Protein AF-A0A0S8AE61-F1 (afdb_monomer_lite)

Secondary structure (DSSP, 8-state):
-PPPPPHHHHHHHHH-TT-GGGHHHHHHHHH-HHHHHHHHHHHHHHHHHHHS----GGG----PPPHHHHHHHHTT-S-HHHHHHHHHHHTT-HHHHHHHHHHHHHHHHHHHHHTT--S----PPP-------------------SSTTHHHHHHHHHHHHHHHHHHHHTTS--S--------------------EEPTTSSEEEETTTTEEEEEEEE---GGG-SSHHHHHHHHHHHHHHHHHHHHHHHHHT-B-SSS-BHHHHHTT-HHHHHHHHHHHHT-EEEEEEEEEETTEEEEEEEEEEESSSTTSHHHHHHHHSHHHHHTTSPPP--------GGGGG-SEEEEE-TTS-----SS-EEEETTT--BSSSS-GGG-EEEEESSHHHHHTSTTT-SSEEEEEPBP-SSTTEEEE-HHHHHHHHHHHHHHHHTT--EEEEE-

Radius of gyration: 33.62 Å; chains: 1; bounding box: 100×91×70 Å

Foldseek 3Di:
DDDDDDPVLLVVCLVCVPDPSNVVVVVVCVVDVVSVVVSVVVNVVVVVVVPPPPPPPVPPPPPADDVVLLVCLLVVVDDPVSNVVNVVVCVVDVVNVVSNVVVVVVVVVVVVVVVPDDDDDDDDDDDDYDDDDDDDDDDDDDDDDDDPPVVVVVVVVVVVVVVVVVVVVPPPPDDDDDDDDDDDDDDDDDQDQPWDDDPPFQKTDRQQVQKTKGKFKFWADPVPDPDPVRRQVRRQVRRLVVRLVVSLVVQQQAAAELPDGPVRQVVVFVQLVVVSVVQSVPWDFPDWDWDDDPNMIIIMTMTMGGCDDDSHPLNSCCVGPQVVQLVPDDDADPDPQPQDPVLVVFQAEEEEAPPAPAAEHSQAFEAEPVPRHGLEDRGSSQADEHEDQDPVRVCPDPSRPDHYDYFYFDYDPGHRYTYGYPVVSSSNSNNQVVCSVVVHHYHYYYD

Structure (mmCIF, N/CA/C/O backbone):
data_AF-A0A0S8AE61-F1
#
_entry.id   AF-A0A0S8AE61-F1
#
loop_
_atom_site.group_PDB
_atom_site.id
_atom_site.type_symbol
_atom_site.label_atom_id
_atom_site.label_alt_id
_atom_site.label_comp_id
_atom_site.label_asym_id
_atom_site.label_entity_id
_atom_site.label_seq_id
_atom_site.pdbx_PDB_ins_code
_atom_site.Cartn_x
_atom_site.Cartn_y
_atom_site.Cartn_z
_atom_site.occupancy
_atom_site.B_iso_or_equiv
_atom_site.auth_seq_id
_atom_site.auth_comp_id
_atom_site.auth_asym_id
_atom_site.auth_atom_id
_atom_site.pdbx_PDB_model_num
ATOM 1 N N . MET A 1 1 ? -19.730 30.954 -35.234 1.00 46.88 1 MET A N 1
ATOM 2 C CA . MET A 1 1 ? -19.313 30.883 -33.819 1.00 46.88 1 MET A CA 1
ATOM 3 C C . MET A 1 1 ? -17.804 30.721 -33.831 1.00 46.88 1 MET A C 1
ATOM 5 O O . MET A 1 1 ? -17.341 29.695 -34.310 1.00 46.88 1 MET A O 1
ATOM 9 N N . ALA A 1 2 ? -17.046 31.765 -33.493 1.00 54.56 2 ALA A N 1
ATOM 10 C CA . ALA A 1 2 ? -15.585 31.683 -33.478 1.00 54.56 2 ALA A CA 1
ATOM 11 C C . ALA A 1 2 ? -15.147 30.931 -32.213 1.00 54.56 2 ALA A C 1
ATOM 13 O O . ALA A 1 2 ? -15.674 31.207 -31.138 1.00 54.56 2 ALA A O 1
ATOM 14 N N . ALA A 1 3 ? -14.244 29.960 -32.353 1.00 80.50 3 ALA A N 1
ATOM 15 C CA . ALA A 1 3 ? -13.695 29.220 -31.221 1.00 80.50 3 ALA A CA 1
ATOM 16 C C . ALA A 1 3 ? -12.936 30.174 -30.284 1.00 80.50 3 ALA A C 1
ATOM 18 O O . ALA A 1 3 ? -12.178 31.018 -30.760 1.00 80.50 3 ALA A O 1
ATOM 19 N N . HIS A 1 4 ? -13.160 30.052 -28.974 1.00 88.06 4 HIS A N 1
ATOM 20 C CA . HIS A 1 4 ? -12.434 30.820 -27.963 1.00 88.06 4 HIS A CA 1
ATOM 21 C C . HIS A 1 4 ? -10.977 30.361 -27.868 1.00 88.06 4 HIS A C 1
ATOM 23 O O . HIS A 1 4 ? -10.671 29.186 -28.076 1.00 88.06 4 HIS A O 1
ATOM 29 N N . ILE A 1 5 ? -10.092 31.290 -27.518 1.00 88.38 5 ILE A N 1
ATOM 30 C CA . ILE A 1 5 ? -8.682 30.994 -27.252 1.00 88.38 5 ILE A CA 1
ATOM 31 C C . ILE A 1 5 ? -8.532 30.216 -25.943 1.00 88.38 5 ILE A C 1
ATOM 33 O O . ILE A 1 5 ? -9.273 30.445 -24.985 1.00 88.38 5 ILE A O 1
ATOM 37 N N . THR A 1 6 ? -7.571 29.290 -25.906 1.00 90.38 6 THR A N 1
ATOM 38 C CA . THR A 1 6 ? -7.319 28.458 -24.729 1.00 90.38 6 THR A CA 1
ATOM 39 C C . THR A 1 6 ? -6.632 29.245 -23.607 1.00 90.38 6 THR A C 1
ATOM 41 O O . THR A 1 6 ? -5.925 30.229 -23.834 1.00 90.38 6 THR A O 1
ATOM 44 N N . ASN A 1 7 ? -6.779 28.776 -22.366 1.00 83.50 7 ASN A N 1
ATOM 45 C CA . ASN A 1 7 ? -6.072 29.368 -21.225 1.00 83.50 7 ASN A CA 1
ATOM 46 C C . ASN A 1 7 ? -4.543 29.240 -21.351 1.00 83.50 7 ASN A C 1
ATOM 48 O O . ASN A 1 7 ? -3.819 30.084 -20.828 1.00 83.50 7 ASN A O 1
ATOM 52 N N . GLN A 1 8 ? -4.054 28.221 -22.064 1.00 85.25 8 GLN A N 1
ATOM 53 C CA . GLN A 1 8 ? -2.629 28.025 -22.321 1.00 85.25 8 GLN A CA 1
ATOM 54 C C . GLN A 1 8 ? -2.075 29.101 -23.266 1.00 85.25 8 GLN A C 1
ATOM 56 O O . GLN A 1 8 ? -1.037 29.688 -22.970 1.00 85.25 8 GLN A O 1
ATOM 61 N N . ASP A 1 9 ? -2.799 29.424 -24.339 1.00 88.31 9 ASP A N 1
ATOM 62 C CA . ASP A 1 9 ? -2.416 30.484 -25.281 1.00 88.31 9 ASP A CA 1
ATOM 63 C C . ASP A 1 9 ? -2.459 31.873 -24.621 1.00 88.31 9 ASP A C 1
ATOM 65 O O . ASP A 1 9 ? -1.577 32.705 -24.836 1.00 88.31 9 ASP A O 1
ATOM 69 N N . LEU A 1 10 ? -3.460 32.119 -23.764 1.00 88.44 10 LEU A N 1
ATOM 70 C CA . LEU A 1 10 ? -3.554 33.346 -22.965 1.00 88.44 10 LEU A CA 1
ATOM 71 C C . LEU A 1 10 ? -2.385 33.475 -21.980 1.00 88.44 10 LEU A C 1
ATOM 73 O O . LEU A 1 10 ? -1.796 34.552 -21.867 1.00 88.44 10 LEU A O 1
ATOM 77 N N . ALA A 1 11 ? -2.021 32.391 -21.291 1.00 85.31 11 ALA A N 1
ATOM 78 C CA . ALA A 1 11 ? -0.879 32.372 -20.382 1.00 85.31 11 ALA A CA 1
ATOM 79 C C . ALA A 1 11 ? 0.449 32.594 -21.127 1.00 85.31 11 ALA A C 1
ATOM 81 O O . ALA A 1 11 ? 1.277 33.389 -20.673 1.00 85.31 11 ALA A O 1
ATOM 82 N N . GLY A 1 12 ? 0.622 31.962 -22.294 1.00 85.94 12 GLY A N 1
ATOM 83 C CA . GLY A 1 12 ? 1.769 32.171 -23.180 1.00 85.94 12 GLY A CA 1
ATOM 84 C C . GLY A 1 12 ? 1.899 33.630 -23.627 1.00 85.94 12 GLY A C 1
ATOM 85 O O . GLY A 1 12 ? 2.957 34.240 -23.458 1.00 85.94 12 GLY A O 1
ATOM 86 N N . TYR A 1 13 ? 0.796 34.243 -24.069 1.00 92.25 13 TYR A N 1
ATOM 87 C CA . TYR A 1 13 ? 0.760 35.658 -24.453 1.00 92.25 13 TYR A CA 1
ATOM 88 C C . TYR A 1 13 ? 1.059 36.615 -23.284 1.00 92.25 13 TYR A C 1
ATOM 90 O O . TYR A 1 13 ? 1.729 37.628 -23.470 1.00 92.25 13 TYR A O 1
ATOM 98 N N . ILE A 1 14 ? 0.618 36.309 -22.058 1.00 88.38 14 ILE A N 1
ATOM 99 C CA . ILE A 1 14 ? 0.934 37.122 -20.867 1.00 88.38 14 ILE A CA 1
ATOM 100 C C . ILE A 1 14 ? 2.432 37.073 -20.529 1.00 88.38 14 ILE A C 1
ATOM 102 O O . ILE A 1 14 ? 2.991 38.075 -20.072 1.00 88.38 14 ILE A O 1
ATOM 106 N N . GLN A 1 15 ? 3.086 35.929 -20.739 1.00 86.19 15 GLN A N 1
ATOM 107 C CA . GLN A 1 15 ? 4.517 35.766 -20.476 1.00 86.19 15 GLN A CA 1
ATOM 108 C C . GLN A 1 15 ? 5.387 36.376 -21.580 1.00 86.19 15 GLN A C 1
ATOM 110 O O . GLN A 1 15 ? 6.423 36.970 -21.276 1.00 86.19 15 GLN A O 1
ATOM 115 N N . GLN A 1 16 ? 4.968 36.257 -22.843 1.00 88.75 16 GLN A N 1
ATOM 116 C CA . GLN A 1 16 ? 5.729 36.696 -24.015 1.00 88.75 16 GLN A CA 1
ATOM 117 C C . GLN A 1 16 ? 4.845 37.467 -25.015 1.00 88.75 16 GLN A C 1
ATOM 119 O O . GLN A 1 16 ? 4.623 37.009 -26.137 1.00 88.75 16 GLN A O 1
ATOM 124 N N . PRO A 1 17 ? 4.368 38.676 -24.660 1.00 85.25 17 PRO A N 1
ATOM 125 C CA . PRO A 1 17 ? 3.397 39.420 -25.473 1.00 85.25 17 PRO A CA 1
ATOM 126 C C . PRO A 1 17 ? 3.938 39.881 -26.834 1.00 85.25 17 PRO A C 1
ATOM 128 O O . PRO A 1 17 ? 3.165 40.240 -27.718 1.00 85.25 17 PRO A O 1
ATOM 131 N N . SER A 1 18 ? 5.263 39.882 -27.001 1.00 85.00 18 SER A N 1
ATOM 132 C CA . SER A 1 18 ? 5.945 40.260 -28.243 1.00 85.00 18 SER A CA 1
ATOM 133 C C . SER A 1 18 ? 6.360 39.060 -29.102 1.00 85.00 18 SER A C 1
ATOM 135 O O . SER A 1 18 ? 6.998 39.265 -30.132 1.00 85.00 18 SER A O 1
ATOM 137 N N . SER A 1 19 ? 6.061 37.826 -28.680 1.00 88.31 19 SER A N 1
ATOM 138 C CA . SER A 1 19 ? 6.368 36.632 -29.472 1.00 88.31 19 SER A CA 1
ATOM 139 C C . SER A 1 19 ? 5.457 36.553 -30.696 1.00 88.31 19 SER A C 1
ATOM 141 O O . SER A 1 19 ? 4.245 36.758 -30.598 1.00 88.31 19 SER A O 1
ATOM 143 N N . GLU A 1 20 ? 6.036 36.214 -31.848 1.00 85.69 20 GLU A N 1
ATOM 144 C CA . GLU A 1 20 ? 5.297 35.981 -33.092 1.00 85.69 20 GLU A CA 1
ATOM 145 C C . GLU A 1 20 ? 4.291 34.826 -32.941 1.00 85.69 20 GLU A C 1
ATOM 147 O O . GLU A 1 20 ? 3.184 34.898 -33.479 1.00 85.69 20 GLU A O 1
ATOM 152 N N . GLU A 1 21 ? 4.629 33.834 -32.108 1.00 85.19 21 GLU A N 1
ATOM 153 C CA . GLU A 1 21 ? 3.798 32.673 -31.763 1.00 85.19 21 GLU A CA 1
ATOM 154 C C . GLU A 1 21 ? 2.440 33.074 -31.170 1.00 85.19 21 GLU A C 1
ATOM 156 O O . GLU A 1 21 ? 1.427 32.453 -31.478 1.00 85.19 21 GLU A O 1
ATOM 161 N N . PHE A 1 22 ? 2.383 34.161 -30.393 1.00 89.56 22 PHE A N 1
ATOM 162 C CA . PHE A 1 22 ? 1.161 34.622 -29.722 1.00 89.56 22 PHE A CA 1
ATOM 163 C C . PHE A 1 22 ? 0.536 35.867 -30.368 1.00 89.56 22 PHE A C 1
ATOM 165 O O . PHE A 1 22 ? -0.385 36.471 -29.814 1.00 89.56 22 PHE A O 1
ATOM 172 N N . SER A 1 23 ? 0.987 36.254 -31.563 1.00 84.00 23 SER A N 1
ATOM 173 C CA . SER A 1 23 ? 0.470 37.426 -32.287 1.00 84.00 23 SER A CA 1
ATOM 174 C C . SER A 1 23 ? -1.036 37.336 -32.589 1.00 84.00 23 SER A C 1
ATOM 176 O O . SER A 1 23 ? -1.750 38.342 -32.536 1.00 84.00 23 SER A O 1
ATOM 178 N N . PHE A 1 24 ? -1.550 36.123 -32.822 1.00 90.31 24 PHE A N 1
ATOM 179 C CA . PHE A 1 24 ? -2.974 35.866 -33.062 1.00 90.31 24 PHE A CA 1
ATOM 180 C C . PHE A 1 24 ? -3.850 36.124 -31.825 1.00 90.31 24 PHE A C 1
ATOM 182 O O . PHE A 1 24 ? -5.019 36.495 -31.961 1.00 90.31 24 PHE A O 1
ATOM 189 N N . VAL A 1 25 ? -3.287 35.968 -30.620 1.00 90.75 25 VAL A N 1
ATOM 190 C CA . VAL A 1 25 ? -4.006 36.129 -29.348 1.00 90.75 25 VAL A CA 1
ATOM 191 C C . VAL A 1 25 ? -4.454 37.575 -29.169 1.00 90.75 25 VAL A C 1
ATOM 193 O O . VAL A 1 25 ? -5.600 37.830 -28.795 1.00 90.75 25 VAL A O 1
ATOM 196 N N . LYS A 1 26 ? -3.592 38.528 -29.539 1.00 87.56 26 LYS A N 1
ATOM 197 C CA . LYS A 1 26 ? -3.903 39.960 -29.510 1.00 87.56 26 LYS A CA 1
ATOM 198 C C . LYS A 1 26 ? -5.105 40.302 -30.391 1.00 87.56 26 LYS A C 1
ATOM 200 O O . LYS A 1 26 ? -6.080 40.871 -29.908 1.00 87.56 26 LYS A O 1
ATOM 205 N N . HIS A 1 27 ? -5.066 39.885 -31.657 1.00 87.62 27 HIS A N 1
ATOM 206 C CA . HIS A 1 27 ? -6.150 40.140 -32.609 1.00 87.62 27 HIS A CA 1
ATOM 207 C C . HIS A 1 27 ? -7.492 39.555 -32.151 1.00 87.62 27 HIS A C 1
ATOM 209 O O . HIS A 1 27 ? -8.544 40.142 -32.396 1.00 87.62 27 HIS A O 1
ATOM 215 N N . HIS A 1 28 ? -7.466 38.415 -31.463 1.00 91.38 28 HIS A N 1
ATOM 216 C CA . HIS A 1 28 ? -8.673 37.781 -30.953 1.00 91.38 28 HIS A CA 1
ATOM 217 C C . HIS A 1 28 ? -9.224 38.458 -29.690 1.00 91.38 28 HIS A C 1
ATOM 219 O O . HIS A 1 28 ? -10.433 38.636 -29.587 1.00 91.38 28 HIS A O 1
ATOM 225 N N . ILE A 1 29 ? -8.372 38.874 -28.745 1.00 92.25 29 ILE A N 1
ATOM 226 C CA . ILE A 1 29 ? -8.794 39.635 -27.551 1.00 92.25 29 ILE A CA 1
ATOM 227 C C . ILE A 1 29 ? -9.416 40.987 -27.950 1.00 92.25 29 ILE A C 1
ATOM 229 O O . ILE A 1 29 ? -10.380 41.457 -27.333 1.00 92.25 29 ILE A O 1
ATOM 233 N N . ASP A 1 30 ? -8.920 41.599 -29.026 1.00 89.44 30 ASP A N 1
ATOM 234 C CA . ASP A 1 30 ? -9.484 42.833 -29.581 1.00 89.44 30 ASP A CA 1
ATOM 235 C C . ASP A 1 30 ? -10.884 42.611 -30.191 1.00 89.44 30 ASP A C 1
ATOM 237 O O . ASP A 1 30 ? -11.721 43.515 -30.168 1.00 89.44 30 ASP A O 1
ATOM 241 N N . ALA A 1 31 ? -11.180 41.395 -30.660 1.00 89.69 31 ALA A N 1
ATOM 242 C CA . ALA A 1 31 ? -12.445 41.039 -31.305 1.00 89.69 31 ALA A CA 1
ATOM 243 C C . ALA A 1 31 ? -13.449 40.286 -30.401 1.00 89.69 31 ALA A C 1
ATOM 245 O O . ALA A 1 31 ? -14.629 40.217 -30.743 1.00 89.69 31 ALA A O 1
ATOM 246 N N . CYS A 1 32 ? -13.016 39.716 -29.268 1.00 92.75 32 CYS A N 1
ATOM 247 C CA . CYS A 1 32 ? -13.836 38.866 -28.397 1.00 92.75 32 CYS A CA 1
ATOM 248 C C . CYS A 1 32 ? -13.872 39.381 -26.951 1.00 92.75 32 CYS A C 1
ATOM 250 O O . CYS A 1 32 ? -12.879 39.325 -26.224 1.00 92.75 32 CYS A O 1
ATOM 252 N N . GLU A 1 33 ? -15.053 39.815 -26.507 1.00 91.69 33 GLU A N 1
ATOM 253 C CA . GLU A 1 33 ? -15.275 40.352 -25.158 1.00 91.69 33 GLU A CA 1
ATOM 254 C C . GLU A 1 33 ? -15.007 39.315 -24.053 1.00 91.69 33 GLU A C 1
ATOM 256 O O . GLU A 1 33 ? -14.365 39.626 -23.052 1.00 91.69 33 GLU A O 1
ATOM 261 N N . THR A 1 34 ? -15.402 38.054 -24.259 1.00 89.62 34 THR A N 1
ATOM 262 C CA . THR A 1 34 ? -15.180 36.968 -23.290 1.00 89.62 34 THR A CA 1
ATOM 263 C C . THR A 1 34 ? -13.692 36.691 -23.069 1.00 89.62 34 THR A C 1
ATOM 265 O O . THR A 1 34 ? -13.238 36.632 -21.929 1.00 89.62 34 THR A O 1
ATOM 268 N N . CYS A 1 35 ? -12.906 36.575 -24.144 1.00 90.62 35 CYS A N 1
ATOM 269 C CA . CYS A 1 35 ? -11.465 36.333 -24.028 1.00 90.62 35 CYS A CA 1
ATOM 270 C C . CYS A 1 35 ? -10.716 37.548 -23.464 1.00 90.62 35 CYS A C 1
ATOM 272 O O . CYS A 1 35 ? -9.700 37.376 -22.792 1.00 90.62 35 CYS A O 1
ATOM 274 N N . ARG A 1 36 ? -11.233 38.766 -23.675 1.00 93.88 36 ARG A N 1
ATOM 275 C CA . ARG A 1 36 ? -10.712 39.979 -23.035 1.00 93.88 36 ARG A CA 1
ATOM 276 C C . ARG A 1 36 ? -10.889 39.953 -21.523 1.00 93.88 36 ARG A C 1
ATOM 278 O O . ARG A 1 36 ? -9.919 40.193 -20.811 1.00 93.88 36 ARG A O 1
ATOM 285 N N . ALA A 1 37 ? -12.073 39.579 -21.039 1.00 89.88 37 ALA A N 1
ATOM 286 C CA . ALA A 1 37 ? -12.321 39.439 -19.606 1.00 89.88 37 ALA A CA 1
ATOM 287 C C . ALA A 1 37 ? -11.394 38.386 -18.964 1.00 89.88 37 ALA A C 1
ATOM 289 O O . ALA A 1 37 ? -10.780 38.642 -17.927 1.00 89.88 37 ALA A O 1
ATOM 290 N N . SER A 1 38 ? -11.215 37.229 -19.614 1.00 88.31 38 SER A N 1
ATOM 291 C CA . SER A 1 38 ? -10.294 36.183 -19.140 1.00 88.31 38 SER A CA 1
ATOM 292 C C . SER A 1 38 ? -8.830 36.639 -19.119 1.00 88.31 38 SER A C 1
ATOM 294 O O . SER A 1 38 ? -8.095 36.318 -18.183 1.00 88.31 38 SER A O 1
ATOM 296 N N . TYR A 1 39 ? -8.401 37.412 -20.121 1.00 92.94 39 TYR A N 1
ATOM 297 C CA . TYR A 1 39 ? -7.062 37.999 -20.166 1.00 92.94 39 TYR A CA 1
ATOM 298 C C . TYR A 1 39 ? -6.828 38.991 -19.019 1.00 92.94 39 TYR A C 1
ATOM 300 O O . TYR A 1 39 ? -5.812 38.899 -18.330 1.00 92.94 39 TYR A O 1
ATOM 308 N N . GLU A 1 40 ? -7.764 39.913 -18.777 1.00 92.69 40 GLU A N 1
ATOM 309 C CA . GLU A 1 40 ? -7.654 40.912 -17.706 1.00 92.69 40 GLU A CA 1
ATOM 310 C C . GLU A 1 40 ? -7.562 40.258 -16.322 1.00 92.69 40 GLU A C 1
ATOM 312 O O . GLU A 1 40 ? -6.715 40.648 -15.514 1.00 92.69 40 GLU A O 1
ATOM 317 N N . GLN A 1 41 ? -8.356 39.210 -16.084 1.00 90.06 41 GLN A N 1
ATOM 318 C CA . GLN A 1 41 ? -8.319 38.430 -14.847 1.00 90.06 41 GLN A CA 1
ATOM 319 C C . GLN A 1 41 ? -6.972 37.715 -14.649 1.00 90.06 41 GLN A C 1
ATOM 321 O O . GLN A 1 41 ? -6.369 37.793 -13.575 1.00 90.06 41 GLN A O 1
ATOM 326 N N . MET A 1 42 ? -6.448 37.039 -15.676 1.00 87.88 42 MET A N 1
ATOM 327 C CA . MET A 1 42 ? -5.129 36.404 -15.573 1.00 87.88 42 MET A CA 1
ATOM 328 C C . MET A 1 42 ? -4.012 37.437 -15.402 1.00 87.88 42 MET A C 1
ATOM 330 O O . MET A 1 42 ? -3.067 37.210 -14.646 1.00 87.88 42 MET A O 1
ATOM 334 N N . GLN A 1 43 ? -4.126 38.602 -16.039 1.00 88.19 43 GLN A N 1
ATOM 335 C CA . GLN A 1 43 ? -3.146 39.670 -15.894 1.00 88.19 43 GLN A CA 1
ATOM 336 C C . GLN A 1 43 ? -3.191 40.313 -14.499 1.00 88.19 43 GLN A C 1
ATOM 338 O O . GLN A 1 43 ? -2.142 40.718 -13.992 1.00 88.19 43 GLN A O 1
ATOM 343 N N . SER A 1 44 ? -4.359 40.413 -13.852 1.00 84.62 44 SER A N 1
ATOM 344 C CA . SER A 1 44 ? -4.448 40.889 -12.466 1.00 84.62 44 SER A CA 1
ATOM 345 C C . SER A 1 44 ? -3.822 39.896 -11.489 1.00 84.62 44 SER A C 1
ATOM 347 O O . SER A 1 44 ? -3.077 40.318 -10.609 1.00 84.62 44 SER A O 1
ATOM 349 N N . ILE A 1 45 ? -4.032 38.590 -11.694 1.00 79.94 45 ILE A N 1
ATOM 350 C CA . ILE A 1 45 ? -3.395 37.530 -10.895 1.00 79.94 45 ILE A CA 1
ATOM 351 C C . ILE A 1 45 ? -1.874 37.555 -11.095 1.00 79.94 45 ILE A C 1
ATOM 353 O O . ILE A 1 45 ? -1.117 37.584 -10.128 1.00 79.94 45 ILE A O 1
ATOM 357 N N . ALA A 1 46 ? -1.402 37.639 -12.342 1.00 79.19 46 ALA A N 1
ATOM 358 C CA . ALA A 1 46 ? 0.025 37.727 -12.644 1.00 79.19 46 ALA A CA 1
ATOM 359 C C . ALA A 1 46 ? 0.676 38.988 -12.045 1.00 79.19 46 ALA A C 1
ATOM 361 O O . ALA A 1 46 ? 1.817 38.941 -11.585 1.00 79.19 46 ALA A O 1
ATOM 362 N N . ARG A 1 47 ? -0.043 40.120 -12.017 1.00 80.44 47 ARG A N 1
ATOM 363 C CA . ARG A 1 47 ? 0.406 41.348 -11.342 1.00 80.44 47 ARG A CA 1
ATOM 364 C C . ARG A 1 47 ? 0.436 41.188 -9.826 1.00 80.44 47 ARG A C 1
ATOM 366 O O . ARG A 1 47 ? 1.416 41.610 -9.224 1.00 80.44 47 ARG A O 1
ATOM 373 N N . GLN A 1 48 ? -0.570 40.550 -9.229 1.00 74.12 48 GLN A N 1
ATOM 374 C CA . GLN A 1 48 ? -0.586 40.244 -7.797 1.00 74.12 48 GLN A CA 1
ATOM 375 C C . GLN A 1 48 ? 0.620 39.385 -7.410 1.00 74.12 48 GLN A C 1
ATOM 377 O O . GLN A 1 48 ? 1.372 39.803 -6.535 1.00 74.12 48 GLN A O 1
ATOM 382 N N . LEU A 1 49 ? 0.883 38.302 -8.150 1.00 68.38 49 LEU A N 1
ATOM 383 C CA . LEU A 1 49 ? 2.041 37.419 -7.956 1.00 68.38 49 LEU A CA 1
ATOM 384 C C . LEU A 1 49 ? 3.392 38.134 -8.133 1.00 68.38 49 LEU A C 1
ATOM 386 O O . LEU A 1 49 ? 4.347 37.826 -7.426 1.00 68.38 49 LEU A O 1
ATOM 390 N N . LYS A 1 50 ? 3.485 39.108 -9.050 1.00 69.00 50 LYS A N 1
ATOM 391 C CA . LYS A 1 50 ? 4.693 39.940 -9.224 1.00 69.00 50 LYS A CA 1
ATOM 392 C C . LYS A 1 50 ? 4.839 41.033 -8.158 1.00 69.00 50 LYS A C 1
ATOM 394 O O . LYS A 1 50 ? 5.954 41.468 -7.894 1.00 69.00 50 LYS A O 1
ATOM 399 N N . SER A 1 51 ? 3.732 41.516 -7.593 1.00 57.88 51 SER A N 1
ATOM 400 C CA . SER A 1 51 ? 3.709 42.602 -6.599 1.00 57.88 51 SER A CA 1
ATOM 401 C C . SER A 1 51 ? 3.866 42.115 -5.160 1.00 57.88 51 SER A C 1
ATOM 403 O O . SER A 1 51 ? 4.332 42.868 -4.305 1.00 57.88 51 SER A O 1
ATOM 405 N N . THR A 1 52 ? 3.529 40.854 -4.889 1.00 47.66 52 THR A N 1
ATOM 406 C CA . THR A 1 52 ? 3.941 40.183 -3.663 1.00 47.66 52 THR A CA 1
ATOM 407 C C . THR A 1 52 ? 5.455 40.047 -3.700 1.00 47.66 52 THR A C 1
ATOM 409 O O . THR A 1 52 ? 5.988 39.202 -4.415 1.00 47.66 52 THR A O 1
ATOM 412 N N . HIS A 1 53 ? 6.152 40.891 -2.934 1.00 48.19 53 HIS A N 1
ATOM 413 C CA . HIS A 1 53 ? 7.508 40.581 -2.499 1.00 48.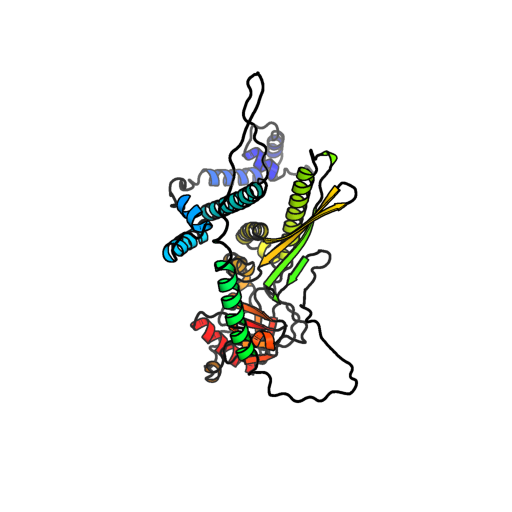19 53 HIS A CA 1
ATOM 414 C C . HIS A 1 53 ? 7.420 39.260 -1.737 1.00 48.19 53 HIS A C 1
ATOM 416 O O . HIS A 1 53 ? 7.070 39.234 -0.556 1.00 48.19 53 HIS A O 1
ATOM 422 N N . ALA A 1 54 ? 7.679 38.158 -2.439 1.00 44.59 54 ALA A N 1
ATOM 423 C CA . ALA A 1 54 ? 8.049 36.920 -1.791 1.00 44.59 54 ALA A CA 1
ATOM 424 C C . ALA A 1 54 ? 9.197 37.274 -0.832 1.00 44.59 54 ALA A C 1
ATOM 426 O O . ALA A 1 54 ? 10.134 37.959 -1.259 1.00 44.59 54 ALA A O 1
ATOM 427 N N . PRO A 1 55 ? 9.117 36.908 0.458 1.00 40.25 55 PRO A N 1
ATOM 428 C CA . PRO A 1 55 ? 10.253 37.085 1.342 1.00 40.25 55 PRO A CA 1
ATOM 429 C C . PRO A 1 55 ? 11.460 36.415 0.685 1.00 40.25 55 PRO A C 1
ATOM 431 O O . PRO A 1 55 ? 11.354 35.299 0.174 1.00 40.25 55 PRO A O 1
ATOM 434 N N . ASP A 1 56 ? 12.579 37.133 0.641 1.00 39.41 56 ASP A N 1
ATOM 435 C CA . ASP A 1 56 ? 13.843 36.617 0.138 1.00 39.41 56 ASP A CA 1
ATOM 436 C C . ASP A 1 56 ? 14.297 35.457 1.037 1.00 39.41 56 ASP A C 1
ATOM 438 O O . ASP A 1 56 ? 14.943 35.639 2.068 1.00 39.41 56 ASP A O 1
ATOM 442 N N . LEU A 1 57 ? 13.890 34.247 0.658 1.00 45.25 57 LEU A N 1
ATOM 443 C CA . LEU A 1 57 ? 14.260 32.995 1.310 1.00 45.25 57 LEU A CA 1
ATOM 444 C C . LEU A 1 57 ? 15.678 32.545 0.926 1.00 45.25 57 LEU A C 1
ATOM 446 O O . LEU A 1 57 ? 16.110 31.486 1.372 1.00 45.25 57 LEU A O 1
ATOM 450 N N . SER A 1 58 ? 16.438 33.329 0.149 1.00 38.97 58 SER A N 1
ATOM 451 C CA . SER A 1 58 ? 17.811 32.968 -0.231 1.00 38.97 58 SER A CA 1
ATOM 452 C C . SER A 1 58 ? 18.854 33.235 0.861 1.00 38.97 58 SER A C 1
ATOM 454 O O . SER A 1 58 ? 20.049 33.047 0.634 1.00 38.97 58 SER A O 1
ATOM 456 N N . ARG A 1 59 ? 18.435 33.622 2.075 1.00 42.72 59 ARG A N 1
ATOM 457 C CA . ARG A 1 59 ? 19.365 33.842 3.191 1.00 42.72 59 ARG A CA 1
ATOM 458 C C . ARG A 1 59 ? 18.915 33.332 4.553 1.00 42.72 59 ARG A C 1
ATOM 460 O O . ARG A 1 59 ? 19.328 33.861 5.582 1.00 42.72 59 ARG A O 1
ATOM 467 N N . VAL A 1 60 ? 18.142 32.252 4.565 1.00 41.50 60 VAL A N 1
ATOM 468 C CA . VAL A 1 60 ? 18.247 31.302 5.673 1.00 41.50 60 VAL A CA 1
ATOM 469 C C . VAL A 1 60 ? 19.157 30.197 5.168 1.00 41.50 60 VAL A C 1
ATOM 471 O O . VAL A 1 60 ? 18.715 29.311 4.443 1.00 41.50 60 VAL A O 1
ATOM 474 N N . GLU A 1 61 ? 20.444 30.277 5.506 1.00 44.88 61 GLU A N 1
ATOM 475 C CA . GLU A 1 61 ? 21.301 29.094 5.490 1.00 44.88 61 GLU A CA 1
ATOM 476 C C . GLU A 1 61 ? 20.661 28.102 6.462 1.00 44.88 61 GLU A C 1
ATOM 478 O O . GLU A 1 61 ? 20.884 28.152 7.670 1.00 44.88 61 GLU A O 1
ATOM 483 N N . VAL A 1 62 ? 19.773 27.248 5.955 1.00 53.44 62 VAL A N 1
ATOM 484 C CA . VAL A 1 62 ? 19.368 26.058 6.686 1.00 53.44 62 VAL A CA 1
ATOM 485 C C . VAL A 1 62 ? 20.654 25.244 6.782 1.00 53.44 62 VAL A C 1
ATOM 487 O O . VAL A 1 62 ? 21.207 24.898 5.737 1.00 53.44 62 VAL A O 1
ATOM 490 N N . PRO A 1 63 ? 21.203 25.012 7.986 1.00 74.25 63 PRO A N 1
ATOM 491 C CA . PRO A 1 63 ? 22.489 24.350 8.113 1.00 74.25 63 PRO A CA 1
ATOM 492 C C . PRO A 1 63 ? 22.338 22.920 7.603 1.00 74.25 63 PRO A C 1
ATOM 494 O O . PRO A 1 63 ? 21.777 22.068 8.289 1.00 74.25 63 PRO A O 1
ATOM 497 N N . HIS A 1 64 ? 22.785 22.679 6.374 1.00 85.44 64 HIS A N 1
ATOM 498 C CA . HIS A 1 64 ? 22.826 21.356 5.777 1.00 85.44 64 HIS A CA 1
ATOM 499 C C . HIS A 1 64 ? 23.926 20.528 6.436 1.00 85.44 64 HIS A C 1
ATOM 501 O O . HIS A 1 64 ? 24.921 21.054 6.941 1.00 85.44 64 HIS A O 1
ATOM 507 N N . LEU A 1 65 ? 23.750 19.210 6.420 1.00 88.38 65 LEU A N 1
ATOM 508 C CA . LEU A 1 65 ? 24.822 18.304 6.801 1.00 88.38 65 LEU A CA 1
ATOM 509 C C . LEU A 1 65 ? 25.999 18.480 5.844 1.00 88.38 65 LEU A C 1
ATOM 511 O O . LEU A 1 65 ? 25.827 18.413 4.629 1.00 88.38 65 LEU A O 1
ATOM 515 N N . ALA A 1 66 ? 27.184 18.681 6.413 1.00 87.25 66 ALA A N 1
ATOM 516 C CA . ALA A 1 66 ? 28.432 18.606 5.671 1.00 87.25 66 ALA A CA 1
ATOM 517 C C . ALA A 1 66 ? 28.628 17.198 5.080 1.00 87.25 66 ALA A C 1
ATOM 519 O O . ALA A 1 66 ? 28.154 16.204 5.649 1.00 87.25 66 ALA A O 1
ATOM 520 N N . ASP A 1 67 ? 29.343 17.111 3.959 1.00 82.25 67 ASP A N 1
ATOM 521 C CA . ASP A 1 67 ? 29.555 15.857 3.233 1.00 82.25 67 ASP A CA 1
ATOM 522 C C . ASP A 1 67 ? 30.217 14.793 4.119 1.00 82.25 67 ASP A C 1
ATOM 524 O O . ASP A 1 67 ? 29.859 13.620 4.040 1.00 82.25 67 ASP A O 1
ATOM 528 N N . GLU A 1 68 ? 31.098 15.180 5.045 1.00 85.81 68 GLU A N 1
ATOM 529 C CA . GLU A 1 68 ? 31.755 14.255 5.973 1.00 85.81 68 GLU A CA 1
ATOM 530 C C . GLU A 1 68 ? 30.747 13.525 6.870 1.00 85.81 68 GLU A C 1
ATOM 532 O O . GLU A 1 68 ? 30.895 12.330 7.131 1.00 85.81 68 GLU A O 1
ATOM 537 N N . HIS A 1 69 ? 29.689 14.213 7.307 1.00 88.69 69 HIS A N 1
ATOM 538 C CA . HIS A 1 69 ? 28.626 13.618 8.117 1.00 88.69 69 HIS A CA 1
ATOM 539 C C . HIS A 1 69 ? 27.754 12.666 7.300 1.00 88.69 69 HIS A C 1
ATOM 541 O O . HIS A 1 69 ? 27.349 11.622 7.807 1.00 88.69 69 HIS A O 1
ATOM 547 N N . ILE A 1 70 ? 27.491 13.000 6.034 1.00 88.25 70 ILE A N 1
ATOM 548 C CA . ILE A 1 70 ? 26.757 12.137 5.100 1.00 88.25 70 ILE A CA 1
ATOM 549 C C . ILE A 1 70 ? 27.565 10.866 4.821 1.00 88.25 70 ILE A C 1
ATOM 551 O O . ILE A 1 70 ? 27.028 9.760 4.900 1.00 88.25 70 ILE A O 1
ATOM 555 N N . ILE A 1 71 ? 28.864 11.010 4.564 1.00 88.50 71 ILE A N 1
ATOM 556 C CA . ILE A 1 71 ? 29.786 9.899 4.316 1.00 88.50 71 ILE A CA 1
ATOM 557 C C . ILE A 1 71 ? 29.880 8.996 5.548 1.00 88.50 71 ILE A C 1
ATOM 559 O O . ILE A 1 71 ? 29.747 7.779 5.415 1.00 88.50 71 ILE A O 1
ATOM 563 N N . ALA A 1 72 ? 30.073 9.574 6.738 1.00 86.31 72 ALA A N 1
ATOM 564 C CA . ALA A 1 72 ? 30.168 8.826 7.990 1.00 86.31 72 ALA A CA 1
ATOM 565 C C . ALA A 1 72 ? 28.856 8.107 8.334 1.00 86.31 72 ALA A C 1
ATOM 567 O O . ALA A 1 72 ? 28.883 6.962 8.784 1.00 86.31 72 ALA A O 1
ATOM 568 N N . TYR A 1 73 ? 27.712 8.746 8.073 1.00 90.56 73 TYR A N 1
ATOM 569 C CA . TYR A 1 73 ? 26.393 8.144 8.246 1.00 90.56 73 TYR A CA 1
ATOM 570 C C . TYR A 1 73 ? 26.162 6.967 7.291 1.00 90.56 73 TYR A C 1
ATOM 572 O O . TYR A 1 73 ? 25.650 5.932 7.711 1.00 90.56 73 TYR A O 1
ATOM 580 N N . VAL A 1 74 ? 26.568 7.084 6.022 1.00 88.62 74 VAL A N 1
ATOM 581 C CA . VAL A 1 74 ? 26.423 5.999 5.037 1.00 88.62 74 VAL A CA 1
ATOM 582 C C . VAL A 1 74 ? 27.360 4.822 5.327 1.00 88.62 74 VAL A C 1
ATOM 584 O O . VAL A 1 74 ? 26.941 3.683 5.147 1.00 88.62 74 VAL A O 1
ATOM 587 N N . HIS A 1 75 ? 28.578 5.076 5.810 1.00 87.19 75 HIS A N 1
ATOM 588 C CA . HIS A 1 75 ? 29.560 4.039 6.166 1.00 87.19 75 HIS A CA 1
ATOM 589 C C . HIS A 1 75 ? 29.395 3.464 7.580 1.00 87.19 75 HIS A C 1
ATOM 591 O O . HIS A 1 75 ? 30.229 2.685 8.025 1.00 87.19 75 HIS A O 1
ATOM 597 N N . ASP A 1 76 ? 28.341 3.848 8.298 1.00 82.62 76 ASP A N 1
ATOM 598 C CA . ASP A 1 76 ? 28.054 3.381 9.657 1.00 82.62 76 ASP A CA 1
ATOM 599 C C . ASP A 1 76 ? 29.122 3.749 10.718 1.00 82.62 76 ASP A C 1
ATOM 601 O O . ASP A 1 76 ? 29.133 3.208 11.820 1.00 82.62 76 ASP A O 1
ATOM 605 N N . HIS A 1 77 ? 29.981 4.734 10.442 1.00 87.00 77 HIS A N 1
ATOM 606 C CA . HIS A 1 77 ? 31.108 5.134 11.303 1.00 87.00 77 HIS A CA 1
ATOM 607 C C . HIS A 1 77 ? 30.739 6.122 12.427 1.00 87.00 77 HIS A C 1
ATOM 609 O O . HIS A 1 77 ? 31.617 6.746 13.022 1.00 87.00 77 HIS A O 1
ATOM 615 N N . LEU A 1 78 ? 29.448 6.290 12.713 1.00 86.19 78 LEU A N 1
ATOM 616 C CA . LEU A 1 78 ? 28.948 7.215 13.731 1.00 86.19 78 LEU A CA 1
ATOM 617 C C . LEU A 1 78 ? 28.582 6.494 15.026 1.00 86.19 78 LEU A C 1
ATOM 619 O O . LEU A 1 78 ? 28.032 5.387 15.003 1.00 86.19 78 LEU A O 1
ATOM 623 N N . ASP A 1 79 ? 28.791 7.167 16.157 1.00 89.94 79 ASP A N 1
ATOM 624 C CA . ASP A 1 79 ? 28.209 6.730 17.423 1.00 89.94 79 ASP A CA 1
ATOM 625 C C . ASP A 1 79 ? 26.674 6.909 17.433 1.00 89.94 79 ASP A C 1
ATOM 627 O O . ASP A 1 79 ? 26.068 7.522 16.545 1.00 89.94 79 ASP A O 1
ATOM 631 N N . HIS A 1 80 ? 26.015 6.328 18.438 1.00 83.12 80 HIS A N 1
ATOM 632 C CA . HIS A 1 80 ? 24.555 6.338 18.545 1.00 83.12 80 HIS A CA 1
ATOM 633 C C . HIS A 1 80 ? 23.969 7.759 18.669 1.00 83.12 80 HIS A C 1
ATOM 635 O O . HIS A 1 80 ? 22.890 8.035 18.145 1.00 83.12 80 HIS A O 1
ATOM 641 N N . GLU A 1 81 ? 24.670 8.681 19.331 1.00 83.44 81 GLU A N 1
ATOM 642 C CA . GLU A 1 81 ? 24.193 10.050 19.531 1.00 83.44 81 GLU A CA 1
ATOM 643 C C . GLU A 1 81 ? 24.287 10.864 18.233 1.00 83.44 81 GLU A C 1
ATOM 645 O O . GLU A 1 81 ? 23.334 11.544 17.840 1.00 83.44 81 GLU A O 1
ATOM 650 N N . GLN A 1 82 ? 25.414 10.758 17.531 1.00 81.81 82 GLN A N 1
ATOM 651 C CA . GLN A 1 82 ? 25.661 11.417 16.252 1.00 81.81 82 GLN A CA 1
ATOM 652 C C . GLN A 1 82 ? 24.722 10.901 15.162 1.00 81.81 82 GLN A C 1
ATOM 654 O O . GLN A 1 82 ? 24.137 11.702 14.425 1.00 81.81 82 GLN A O 1
ATOM 659 N N . ARG A 1 83 ? 24.512 9.579 15.098 1.00 89.62 83 ARG A N 1
ATOM 660 C CA . ARG A 1 83 ? 23.581 8.965 14.143 1.00 89.62 83 ARG A CA 1
ATOM 661 C C . ARG A 1 83 ? 22.159 9.484 14.348 1.00 89.62 83 ARG A C 1
ATOM 663 O O . ARG A 1 83 ? 21.522 9.863 13.371 1.00 89.62 83 ARG A O 1
ATOM 670 N N . ASN A 1 84 ? 21.690 9.594 15.592 1.00 87.00 84 ASN A N 1
ATOM 671 C CA . ASN A 1 84 ? 20.355 10.127 15.885 1.00 87.00 84 ASN A CA 1
ATOM 672 C C . ASN A 1 84 ? 20.214 11.615 15.533 1.00 87.00 84 ASN A C 1
ATOM 674 O O . ASN A 1 84 ? 19.172 12.030 15.028 1.00 87.00 84 ASN A O 1
ATOM 678 N N . LYS A 1 85 ? 21.252 12.435 15.752 1.00 87.31 85 LYS A N 1
ATOM 679 C CA . LYS A 1 85 ? 21.245 13.852 15.340 1.00 87.31 85 LYS A CA 1
ATOM 680 C C . LYS A 1 85 ? 21.148 14.001 13.823 1.00 87.31 85 LYS A C 1
ATOM 682 O O . LYS A 1 85 ? 20.352 14.806 13.342 1.00 87.31 85 LYS A O 1
ATOM 687 N N . ILE A 1 86 ? 21.926 13.212 13.085 1.00 88.38 86 ILE A N 1
ATOM 688 C CA . ILE A 1 86 ? 21.906 13.207 11.621 1.00 88.38 86 ILE A CA 1
ATOM 689 C C . ILE A 1 86 ? 20.568 12.677 11.102 1.00 88.38 86 ILE A C 1
ATOM 691 O O . ILE A 1 86 ? 19.968 13.322 10.249 1.00 88.38 86 ILE A O 1
ATOM 695 N N . GLN A 1 87 ? 20.043 11.590 11.672 1.00 87.62 87 GLN A N 1
ATOM 696 C CA . GLN A 1 87 ? 18.730 11.051 11.313 1.00 87.62 87 GLN A CA 1
ATOM 697 C C . GLN A 1 87 ? 17.621 12.096 11.488 1.00 87.62 87 GLN A C 1
ATOM 699 O O . GLN A 1 87 ? 16.910 12.395 10.536 1.00 87.62 87 GLN A O 1
ATOM 704 N N . ASN A 1 88 ? 17.556 12.745 12.653 1.00 83.75 88 ASN A N 1
ATOM 705 C CA . ASN A 1 88 ? 16.573 13.796 12.932 1.00 83.75 88 ASN A CA 1
ATOM 706 C C . ASN A 1 88 ? 16.647 14.980 11.952 1.00 83.75 88 ASN A C 1
ATOM 708 O O . ASN A 1 88 ? 15.644 15.666 11.738 1.00 83.75 88 ASN A O 1
ATOM 712 N N . HIS A 1 89 ? 17.832 15.267 11.401 1.00 88.25 89 HIS A N 1
ATOM 713 C CA . HIS A 1 89 ? 18.001 16.270 10.354 1.00 88.25 89 HIS A CA 1
ATOM 714 C C . HIS A 1 89 ? 17.513 15.746 8.996 1.00 88.25 89 HIS A C 1
ATOM 716 O O . HIS A 1 89 ? 16.780 16.449 8.303 1.00 88.25 89 HIS A O 1
ATOM 722 N N . LEU A 1 90 ? 17.883 14.517 8.623 1.00 87.50 90 LEU A N 1
ATOM 723 C CA . LEU A 1 90 ? 17.472 13.875 7.370 1.00 87.50 90 LEU A CA 1
ATOM 724 C C . LEU A 1 90 ? 15.950 13.719 7.266 1.00 87.50 90 LEU A C 1
ATOM 726 O O . LEU A 1 90 ? 15.398 13.944 6.192 1.00 87.50 90 LEU A O 1
ATOM 730 N N . ASP A 1 91 ? 15.273 13.442 8.381 1.00 80.56 91 ASP A N 1
ATOM 731 C CA . ASP A 1 91 ? 13.808 13.338 8.456 1.00 80.56 91 ASP A CA 1
ATOM 732 C C . ASP A 1 91 ? 13.099 14.666 8.133 1.00 80.56 91 ASP A C 1
ATOM 734 O O . ASP A 1 91 ? 11.917 14.687 7.799 1.00 80.56 91 ASP A O 1
ATOM 738 N N . LYS A 1 92 ? 13.816 15.793 8.241 1.00 77.38 92 LYS A N 1
ATOM 739 C CA . LYS A 1 92 ? 13.281 17.153 8.069 1.00 77.38 92 LYS A CA 1
ATOM 740 C C . LYS A 1 92 ? 13.885 17.895 6.875 1.00 77.38 92 LYS A C 1
ATOM 742 O O . LYS A 1 92 ? 13.410 18.978 6.540 1.00 77.38 92 LYS A O 1
ATOM 747 N N . CYS A 1 93 ? 14.927 17.353 6.239 1.00 81.62 93 CYS A N 1
ATOM 748 C CA . CYS A 1 93 ? 15.664 18.012 5.162 1.00 81.62 93 CYS A CA 1
ATOM 749 C C . CYS A 1 93 ? 15.792 17.116 3.922 1.00 81.62 93 CYS A C 1
ATOM 751 O O . CYS A 1 93 ? 16.684 16.269 3.817 1.00 81.62 93 CYS A O 1
ATOM 753 N N . GLY A 1 94 ? 14.935 17.370 2.928 1.00 69.81 94 GLY A N 1
ATOM 754 C CA . GLY A 1 94 ? 14.929 16.625 1.666 1.00 69.81 94 GLY A CA 1
ATOM 755 C C . GLY A 1 94 ? 16.226 16.744 0.855 1.00 69.81 94 GLY A C 1
ATOM 756 O O . GLY A 1 94 ? 16.616 15.784 0.195 1.00 69.81 94 GLY A O 1
ATOM 757 N N . GLU A 1 95 ? 16.939 17.873 0.922 1.00 73.69 95 GLU A N 1
ATOM 758 C CA . GLU A 1 95 ? 18.208 18.052 0.195 1.00 73.69 95 GLU A CA 1
ATOM 759 C C . GLU A 1 95 ? 19.340 17.190 0.771 1.00 73.69 95 GLU A C 1
ATOM 761 O O . GLU A 1 95 ? 20.058 16.529 0.019 1.00 73.69 95 GLU A O 1
ATOM 766 N N . CYS A 1 96 ? 19.453 17.095 2.099 1.00 83.12 96 CYS A N 1
ATOM 767 C CA . CYS A 1 96 ? 20.427 16.201 2.726 1.00 83.12 96 CYS A CA 1
ATOM 768 C C . CYS A 1 96 ? 20.073 14.724 2.499 1.00 83.12 96 CYS A C 1
ATOM 770 O O . CYS A 1 96 ? 20.968 13.915 2.254 1.00 83.12 96 CYS A O 1
ATOM 772 N N . MET A 1 97 ? 18.781 14.369 2.478 1.00 90.06 97 MET A N 1
ATOM 773 C CA . MET A 1 97 ? 18.348 13.018 2.098 1.00 90.06 97 MET A CA 1
ATOM 774 C C . MET A 1 97 ? 18.733 12.684 0.649 1.00 90.06 97 MET A C 1
ATOM 776 O O . MET A 1 97 ? 19.292 11.619 0.381 1.00 90.06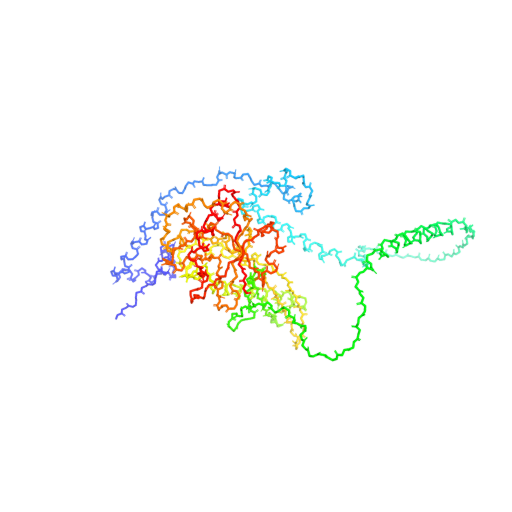 97 MET A O 1
ATOM 780 N N . LYS A 1 98 ? 18.517 13.608 -0.296 1.00 73.88 98 LYS A N 1
ATOM 781 C CA . LYS A 1 98 ? 18.972 13.440 -1.687 1.00 73.88 98 LYS A CA 1
ATOM 782 C C . LYS A 1 98 ? 20.486 13.245 -1.765 1.00 73.88 98 LYS A C 1
ATOM 784 O O . LYS A 1 98 ? 20.938 12.413 -2.548 1.00 73.88 98 LYS A O 1
ATOM 789 N N . ALA A 1 99 ? 21.268 13.974 -0.970 1.00 80.38 99 ALA A N 1
ATOM 790 C CA . ALA A 1 99 ? 22.721 13.822 -0.928 1.00 80.38 99 ALA A CA 1
ATOM 791 C C . ALA A 1 99 ? 23.150 12.430 -0.417 1.00 80.38 99 ALA A C 1
ATOM 793 O O . ALA A 1 99 ? 23.982 11.783 -1.054 1.00 80.38 99 ALA A O 1
ATOM 794 N N . VAL A 1 100 ? 22.508 11.911 0.638 1.00 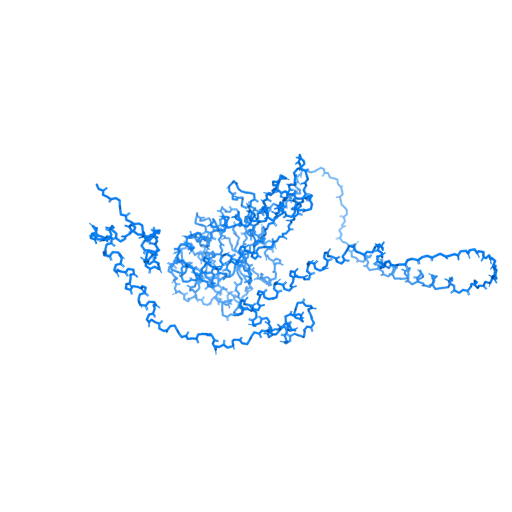86.56 100 VAL A N 1
ATOM 795 C CA . VAL A 1 100 ? 22.702 10.527 1.121 1.00 86.56 100 VAL A CA 1
ATOM 796 C C . VAL A 1 100 ? 22.402 9.504 0.020 1.00 86.56 100 VAL A C 1
ATOM 798 O O . VAL A 1 100 ? 23.192 8.586 -0.209 1.00 86.56 100 VAL A O 1
ATOM 801 N N . LEU A 1 101 ? 21.282 9.661 -0.691 1.00 79.81 101 LEU A N 1
ATOM 802 C CA . LEU A 1 101 ? 20.883 8.749 -1.768 1.00 79.81 101 LEU A CA 1
ATOM 803 C C . LEU A 1 101 ? 21.851 8.794 -2.958 1.00 79.81 101 LEU A C 1
ATOM 805 O O . LEU A 1 101 ? 22.232 7.742 -3.470 1.00 79.81 101 LEU A O 1
ATOM 809 N N . ARG A 1 102 ? 22.302 9.990 -3.363 1.00 75.38 102 ARG A N 1
ATOM 810 C CA . ARG A 1 102 ? 23.330 10.160 -4.406 1.00 75.38 102 ARG A CA 1
ATOM 811 C C . ARG A 1 102 ? 24.636 9.473 -4.019 1.00 75.38 102 ARG A C 1
ATOM 813 O O . ARG A 1 102 ? 25.231 8.793 -4.849 1.00 75.38 102 ARG A O 1
ATOM 820 N N . TYR A 1 103 ? 25.061 9.619 -2.766 1.00 82.62 103 TYR A N 1
ATOM 821 C CA . TYR A 1 103 ? 26.298 9.010 -2.292 1.00 82.62 103 TYR A CA 1
ATOM 822 C C . TYR A 1 103 ? 26.212 7.477 -2.242 1.00 82.62 103 TYR A C 1
ATOM 824 O O . TYR A 1 103 ? 27.119 6.793 -2.707 1.00 82.62 103 TYR A O 1
ATOM 832 N N . ARG A 1 104 ? 25.085 6.917 -1.780 1.00 84.50 104 ARG A N 1
ATOM 833 C CA . ARG A 1 104 ? 24.833 5.464 -1.832 1.00 84.50 104 ARG A CA 1
ATOM 834 C C . ARG A 1 104 ? 24.815 4.921 -3.260 1.00 84.50 104 ARG A C 1
ATOM 836 O O . ARG A 1 104 ? 25.373 3.856 -3.504 1.00 84.50 104 ARG A O 1
ATOM 843 N N . ALA A 1 105 ? 24.213 5.652 -4.199 1.00 67.31 105 ALA A N 1
ATOM 844 C CA . ALA A 1 105 ? 24.235 5.284 -5.613 1.00 67.31 105 ALA A CA 1
ATOM 845 C C . ALA A 1 105 ? 25.669 5.273 -6.172 1.00 67.31 105 ALA A C 1
ATOM 847 O O . ALA A 1 105 ? 26.052 4.323 -6.847 1.00 67.31 105 ALA A O 1
ATOM 848 N N . HIS A 1 106 ? 26.488 6.267 -5.815 1.00 75.19 106 HIS A N 1
ATOM 849 C CA . HIS A 1 106 ? 27.903 6.302 -6.188 1.00 75.19 106 HIS A CA 1
ATOM 850 C C . HIS A 1 106 ? 28.699 5.121 -5.605 1.00 75.19 106 HIS A C 1
ATOM 852 O O . HIS A 1 106 ? 29.525 4.541 -6.306 1.00 75.19 106 HIS A O 1
ATOM 858 N N . LEU A 1 107 ? 28.457 4.734 -4.345 1.00 78.88 107 LEU A N 1
ATOM 859 C CA . LEU A 1 107 ? 29.100 3.556 -3.748 1.00 78.88 107 LEU A CA 1
ATOM 860 C C . LEU A 1 107 ? 28.730 2.272 -4.499 1.00 78.88 107 LEU A C 1
ATOM 862 O O . LEU A 1 107 ? 29.627 1.518 -4.872 1.00 78.88 107 LEU A O 1
ATOM 866 N N . ALA A 1 108 ? 27.446 2.079 -4.810 1.00 67.69 108 ALA A N 1
ATOM 867 C CA . ALA A 1 108 ? 26.974 0.930 -5.582 1.00 67.69 108 ALA A CA 1
ATOM 868 C C . ALA A 1 108 ? 27.603 0.865 -6.992 1.00 67.69 108 ALA A C 1
ATOM 870 O O . ALA A 1 108 ? 28.014 -0.207 -7.442 1.00 67.69 108 ALA A O 1
ATOM 871 N N . ASP A 1 109 ? 27.754 2.011 -7.664 1.00 66.69 109 ASP A N 1
ATOM 872 C CA . ASP A 1 109 ? 28.447 2.099 -8.955 1.00 66.69 109 ASP A CA 1
ATOM 873 C C . ASP A 1 109 ? 29.956 1.799 -8.811 1.00 66.69 109 ASP A C 1
ATOM 875 O O . ASP A 1 109 ? 30.545 1.104 -9.647 1.00 66.69 109 ASP A O 1
ATOM 879 N N . SER A 1 110 ? 30.594 2.247 -7.724 1.00 69.06 110 SER A N 1
ATOM 880 C CA . SER A 1 110 ? 32.020 2.000 -7.461 1.00 69.06 110 SER A CA 1
ATOM 881 C C . SER A 1 110 ? 32.338 0.544 -7.080 1.00 69.06 110 SER A C 1
ATOM 883 O O . SER A 1 110 ? 33.366 0.005 -7.486 1.00 69.06 110 SER A O 1
ATOM 885 N N . GLU A 1 111 ? 31.436 -0.153 -6.386 1.00 65.69 111 GLU A N 1
ATOM 886 C CA . GLU A 1 111 ? 31.580 -1.587 -6.087 1.00 65.69 111 GLU A CA 1
ATOM 887 C C . GLU A 1 111 ? 31.396 -2.452 -7.344 1.00 65.69 111 GLU A C 1
ATOM 889 O O . GLU A 1 111 ? 32.091 -3.457 -7.532 1.00 65.69 111 GLU A O 1
ATOM 894 N N . SER A 1 112 ? 30.521 -2.021 -8.260 1.00 48.59 112 SER A N 1
ATOM 895 C CA . SER A 1 112 ? 30.332 -2.684 -9.556 1.00 48.59 112 SER A CA 1
ATOM 896 C C . SER A 1 112 ? 31.542 -2.543 -10.489 1.00 48.59 112 SER A C 1
ATOM 898 O O . SER A 1 112 ? 31.781 -3.408 -11.330 1.00 48.59 112 SER A O 1
ATOM 900 N N . THR A 1 113 ? 32.342 -1.485 -10.320 1.00 47.78 113 THR A N 1
ATOM 901 C CA . THR A 1 113 ? 33.577 -1.271 -11.091 1.00 47.78 113 THR A CA 1
ATOM 902 C C . THR A 1 113 ? 34.804 -1.925 -10.441 1.00 47.78 113 THR A C 1
ATOM 904 O O . THR A 1 113 ? 35.708 -2.345 -11.162 1.00 47.78 113 THR A O 1
ATOM 907 N N . ASN A 1 114 ? 34.818 -2.118 -9.115 1.00 43.34 114 ASN A N 1
ATOM 908 C CA . ASN A 1 114 ? 35.916 -2.786 -8.397 1.00 43.34 114 ASN A CA 1
ATOM 909 C C . ASN A 1 114 ? 35.874 -4.323 -8.428 1.00 43.34 114 ASN A C 1
ATOM 911 O O . ASN A 1 114 ? 36.897 -4.966 -8.217 1.00 43.34 114 ASN A O 1
ATOM 915 N N . THR A 1 115 ? 34.733 -4.939 -8.741 1.00 39.69 115 THR A N 1
ATOM 916 C CA . THR A 1 115 ? 34.623 -6.406 -8.885 1.00 39.69 115 THR A CA 1
ATOM 917 C C . THR A 1 115 ? 35.103 -6.931 -10.251 1.00 39.69 115 THR A C 1
ATOM 919 O O . THR A 1 115 ? 34.994 -8.124 -10.530 1.00 39.69 115 THR A O 1
ATOM 922 N N . GLY A 1 116 ? 35.682 -6.061 -11.092 1.00 37.44 116 GLY A N 1
ATOM 923 C CA . GLY A 1 116 ? 36.125 -6.365 -12.459 1.00 37.44 116 GLY A CA 1
ATOM 924 C C . GLY A 1 116 ? 37.634 -6.297 -12.734 1.00 37.44 116 GLY A C 1
ATOM 925 O O . GLY A 1 116 ? 38.017 -6.400 -13.897 1.00 37.44 116 GLY A O 1
ATOM 926 N N . HIS A 1 117 ? 38.504 -6.136 -11.730 1.00 35.81 117 HIS A N 1
ATOM 927 C CA . HIS A 1 117 ? 39.955 -6.091 -11.956 1.00 35.81 117 HIS A CA 1
ATOM 928 C C . HIS A 1 117 ? 40.759 -6.897 -10.928 1.00 35.81 117 HIS A C 1
ATOM 930 O O . HIS A 1 117 ? 41.428 -6.346 -10.068 1.00 35.81 117 HIS A O 1
ATOM 936 N N . ASP A 1 118 ? 40.758 -8.218 -11.113 1.00 36.56 118 ASP A N 1
ATOM 937 C CA . ASP A 1 118 ? 41.911 -9.071 -10.802 1.00 36.56 118 ASP A CA 1
ATOM 938 C C . ASP A 1 118 ? 42.133 -10.047 -11.970 1.00 36.56 118 ASP A C 1
ATOM 940 O O . ASP A 1 118 ? 41.751 -11.213 -11.970 1.00 36.56 118 ASP A O 1
ATOM 944 N N . THR A 1 119 ? 42.671 -9.503 -13.059 1.00 31.12 119 THR A N 1
ATOM 945 C CA . THR A 1 119 ? 43.701 -10.129 -13.902 1.00 31.12 119 THR A CA 1
ATOM 946 C C . THR A 1 119 ? 44.290 -9.031 -14.788 1.00 31.12 119 THR A C 1
ATOM 948 O O . THR A 1 119 ? 43.584 -8.309 -15.491 1.00 31.12 119 THR A O 1
ATOM 951 N N . GLU A 1 120 ? 45.600 -8.846 -14.649 1.00 31.06 120 GLU A N 1
ATOM 952 C CA . GLU A 1 120 ? 46.405 -7.763 -15.209 1.00 31.06 120 GLU A CA 1
ATOM 953 C C . GLU A 1 120 ? 46.195 -7.540 -16.715 1.00 31.06 120 GLU A C 1
ATOM 955 O O . GLU A 1 120 ? 46.384 -8.449 -17.521 1.00 31.06 120 GLU A O 1
ATOM 960 N N . ASN A 1 121 ? 46.004 -6.279 -17.120 1.00 29.89 121 ASN A N 1
ATOM 961 C CA . ASN A 1 121 ? 46.700 -5.800 -18.310 1.00 29.89 121 ASN A CA 1
ATOM 962 C C . ASN A 1 121 ? 47.226 -4.375 -18.110 1.00 29.89 121 ASN A C 1
ATOM 964 O O . ASN A 1 121 ? 46.516 -3.372 -18.137 1.00 29.89 121 ASN A O 1
ATOM 968 N N . LYS A 1 122 ? 48.530 -4.349 -17.867 1.00 31.58 122 LYS A N 1
ATOM 969 C CA . LYS A 1 122 ? 49.423 -3.220 -17.658 1.00 31.58 122 LYS A CA 1
ATOM 970 C C . LYS A 1 122 ? 49.726 -2.571 -19.010 1.00 31.58 122 LYS A C 1
ATOM 972 O O . LYS A 1 122 ? 50.409 -3.174 -19.832 1.00 31.58 122 LYS A O 1
ATOM 977 N N . VAL A 1 123 ? 49.285 -1.333 -19.233 1.00 26.20 123 VAL A N 1
ATOM 978 C CA . VAL A 1 123 ? 49.794 -0.495 -20.333 1.00 26.20 123 VAL A CA 1
ATOM 979 C C . VAL A 1 123 ? 50.671 0.599 -19.732 1.00 26.20 123 VAL A C 1
ATOM 981 O O . VAL A 1 123 ? 50.191 1.632 -19.278 1.00 26.20 123 VAL A O 1
ATOM 984 N N . ILE A 1 124 ? 51.979 0.338 -19.703 1.00 30.67 124 ILE A N 1
ATOM 985 C CA . ILE A 1 124 ? 53.018 1.357 -19.519 1.00 30.67 124 ILE A CA 1
ATOM 986 C C . ILE A 1 124 ? 53.407 1.872 -20.911 1.00 30.67 124 ILE A C 1
ATOM 988 O O . ILE A 1 124 ? 53.550 1.090 -21.851 1.00 30.67 124 ILE A O 1
ATOM 992 N N . ALA A 1 125 ? 53.552 3.192 -21.029 1.00 26.72 125 ALA A N 1
ATOM 993 C CA . ALA A 1 125 ? 53.859 3.910 -22.261 1.00 26.72 125 ALA A CA 1
ATOM 994 C C . ALA A 1 125 ? 55.217 3.537 -22.905 1.00 26.72 125 ALA A C 1
ATOM 996 O O . ALA A 1 125 ? 56.168 3.127 -22.240 1.00 26.72 125 ALA A O 1
ATOM 997 N N . LEU A 1 126 ? 55.267 3.718 -24.230 1.00 30.52 126 LEU A N 1
ATOM 998 C CA . LEU A 1 126 ? 56.328 3.379 -25.191 1.00 30.52 126 LEU A CA 1
ATOM 999 C C . LEU A 1 126 ? 57.614 4.225 -25.070 1.00 30.52 126 LEU A C 1
ATOM 1001 O O . LEU A 1 126 ? 57.524 5.450 -25.068 1.00 30.52 126 LEU A O 1
ATOM 1005 N N . ASN A 1 127 ? 58.798 3.583 -25.141 1.00 29.66 127 ASN A N 1
ATOM 1006 C CA . ASN A 1 127 ? 59.815 3.836 -26.190 1.00 29.66 127 ASN A CA 1
ATOM 1007 C C . ASN A 1 127 ? 61.083 2.932 -26.115 1.00 29.66 127 ASN A C 1
ATOM 1009 O O . ASN A 1 127 ? 61.885 3.051 -25.200 1.00 29.66 127 ASN A O 1
ATOM 1013 N N . GLN A 1 128 ? 61.253 2.125 -27.179 1.00 29.88 128 GLN A N 1
ATOM 1014 C CA . GLN A 1 128 ? 62.464 1.761 -27.966 1.00 29.88 128 GLN A CA 1
ATOM 1015 C C . GLN A 1 128 ? 63.672 0.922 -27.417 1.00 29.88 128 GLN A C 1
ATOM 1017 O O . GLN A 1 128 ? 63.907 0.870 -26.217 1.00 29.88 128 GLN A O 1
ATOM 1022 N N . PRO A 1 129 ? 64.404 0.190 -28.316 1.00 35.12 129 PRO A N 1
ATOM 1023 C CA . PRO A 1 129 ? 65.044 -1.133 -28.083 1.00 35.12 129 PRO A CA 1
ATOM 1024 C C . PRO A 1 129 ? 66.595 -1.121 -28.287 1.00 35.12 129 PRO A C 1
ATOM 1026 O O . PRO A 1 129 ? 67.164 -0.035 -28.351 1.00 35.12 129 PRO A O 1
ATOM 1029 N N . PRO A 1 130 ? 67.308 -2.235 -28.613 1.00 51.12 130 PRO A N 1
ATOM 1030 C CA . PRO A 1 130 ? 67.383 -3.612 -28.071 1.00 51.12 130 PRO A CA 1
ATOM 1031 C C . PRO A 1 130 ? 68.828 -3.973 -27.591 1.00 51.12 130 PRO A C 1
ATOM 1033 O O . PRO A 1 130 ? 69.755 -3.223 -27.861 1.00 51.12 130 PRO A O 1
ATOM 1036 N N . GLN A 1 131 ? 69.065 -5.154 -26.976 1.00 30.52 131 GLN A N 1
ATOM 1037 C CA . GLN A 1 131 ? 70.114 -6.143 -27.369 1.00 30.52 131 GLN A CA 1
ATOM 1038 C C . GLN A 1 131 ? 70.506 -7.195 -26.290 1.00 30.52 131 GLN A C 1
ATOM 1040 O O . GLN A 1 131 ? 70.916 -6.871 -25.187 1.00 30.52 131 GLN A O 1
ATOM 1045 N N . LYS A 1 132 ? 70.497 -8.464 -26.745 1.00 28.89 132 LYS A N 1
ATOM 1046 C CA . LYS A 1 132 ? 71.428 -9.605 -26.513 1.00 28.89 132 LYS A CA 1
ATOM 1047 C C . LYS A 1 132 ? 71.678 -10.247 -25.119 1.00 28.89 132 LYS A C 1
ATOM 1049 O O . LYS A 1 132 ? 72.436 -9.747 -24.309 1.00 28.89 132 LYS A O 1
ATOM 1054 N N . LYS A 1 133 ? 71.260 -11.529 -25.080 1.00 29.61 133 LYS A N 1
ATOM 1055 C CA . LYS A 1 133 ? 71.993 -12.806 -24.822 1.00 29.61 133 LYS A CA 1
ATOM 1056 C C . LYS A 1 133 ? 72.623 -13.148 -23.449 1.00 29.61 133 LYS A C 1
ATOM 1058 O O . LYS A 1 133 ? 73.586 -12.526 -23.029 1.00 29.61 133 LYS A O 1
ATOM 1063 N N . SER A 1 134 ? 72.288 -14.392 -23.041 1.00 30.56 134 SER A N 1
ATOM 1064 C CA . SER A 1 134 ? 73.109 -15.418 -22.337 1.00 30.56 134 SER A CA 1
ATOM 1065 C C . SER A 1 134 ? 73.384 -15.145 -20.848 1.00 30.56 134 SER A C 1
ATOM 1067 O O . SER A 1 134 ? 73.427 -13.993 -20.463 1.00 30.56 134 SER A O 1
ATOM 1069 N N . GLN A 1 135 ? 73.607 -16.076 -19.919 1.00 34.81 135 GLN A N 1
ATOM 1070 C CA . GLN A 1 135 ? 73.648 -17.541 -19.774 1.00 34.81 135 GLN A CA 1
ATOM 1071 C C . GLN A 1 135 ? 73.989 -17.765 -18.267 1.00 34.81 135 GLN A C 1
ATOM 1073 O O . GLN A 1 135 ? 74.680 -16.912 -17.723 1.00 34.81 135 GLN A O 1
ATOM 1078 N N . ILE A 1 136 ? 73.654 -18.929 -17.663 1.00 36.38 136 ILE A N 1
ATOM 1079 C CA . ILE A 1 136 ? 74.371 -19.566 -16.506 1.00 36.38 136 ILE A CA 1
ATOM 1080 C C . ILE A 1 136 ? 74.210 -18.845 -15.127 1.00 36.38 136 ILE A C 1
ATOM 1082 O O . ILE A 1 136 ? 74.246 -17.633 -15.061 1.00 36.38 136 ILE A O 1
ATOM 1086 N N . ALA A 1 137 ? 74.087 -19.448 -13.934 1.00 32.53 137 ALA A N 1
ATOM 1087 C CA . ALA A 1 137 ? 73.853 -20.799 -13.417 1.00 32.53 137 ALA A CA 1
ATOM 1088 C C . ALA A 1 137 ? 73.616 -20.738 -11.881 1.00 32.53 137 ALA A C 1
ATOM 1090 O O . ALA A 1 137 ? 74.069 -19.807 -11.229 1.00 32.53 137 ALA A O 1
ATOM 1091 N N . ARG A 1 138 ? 72.994 -21.806 -11.347 1.00 38.38 138 ARG A N 1
ATOM 1092 C CA . ARG A 1 138 ? 73.235 -22.501 -10.055 1.00 38.38 138 ARG A CA 1
ATOM 1093 C C . ARG A 1 138 ? 73.346 -21.690 -8.747 1.00 38.38 138 ARG A C 1
ATOM 1095 O O . ARG A 1 138 ? 74.339 -21.019 -8.538 1.00 38.38 138 ARG A O 1
ATOM 1102 N N . PHE A 1 139 ? 72.479 -22.015 -7.780 1.00 34.81 139 PHE A N 1
ATOM 1103 C CA . PHE A 1 139 ? 72.878 -22.518 -6.450 1.00 34.81 139 PHE A CA 1
ATOM 1104 C C . PHE A 1 139 ? 71.745 -23.365 -5.843 1.00 34.81 139 PHE A C 1
ATOM 1106 O O . PHE A 1 139 ? 70.578 -23.191 -6.182 1.00 34.81 139 PHE A O 1
ATOM 1113 N N . ALA A 1 140 ? 72.118 -24.347 -5.025 1.00 35.28 140 ALA A N 1
ATOM 1114 C CA . ALA A 1 140 ? 71.304 -25.480 -4.608 1.00 35.28 140 ALA A CA 1
ATOM 1115 C C . ALA A 1 140 ? 71.017 -25.497 -3.091 1.00 35.28 140 ALA A C 1
ATOM 1117 O O . ALA A 1 140 ? 71.908 -25.159 -2.319 1.00 35.28 140 ALA A O 1
ATOM 1118 N N . LEU A 1 141 ? 69.849 -26.073 -2.736 1.00 46.72 141 LEU A N 1
ATOM 1119 C CA . LEU A 1 141 ? 69.552 -26.925 -1.553 1.00 46.72 141 LEU A CA 1
ATOM 1120 C C . LEU A 1 141 ? 69.428 -26.243 -0.147 1.00 46.72 141 LEU A C 1
ATOM 1122 O O . LEU A 1 141 ? 69.769 -25.075 -0.012 1.00 46.72 141 LEU A O 1
ATOM 1126 N N . PRO A 1 142 ? 68.834 -26.899 0.889 1.00 50.84 142 PRO A N 1
ATOM 1127 C CA . PRO A 1 142 ? 67.389 -26.877 1.200 1.00 50.84 142 PRO A CA 1
ATOM 1128 C C . PRO A 1 142 ? 67.071 -26.553 2.687 1.00 50.84 142 PRO A C 1
ATOM 1130 O O . PRO A 1 142 ? 67.922 -26.698 3.554 1.00 50.84 142 PRO A O 1
ATOM 1133 N N . PHE A 1 143 ? 65.814 -26.252 3.036 1.00 38.97 143 PHE A N 1
ATOM 1134 C CA . PHE A 1 143 ? 65.325 -26.466 4.411 1.00 38.97 143 PHE A CA 1
ATOM 1135 C C . PHE A 1 143 ? 63.907 -27.038 4.393 1.00 38.97 143 PHE A C 1
ATOM 1137 O O . PHE A 1 143 ? 62.916 -26.339 4.204 1.00 38.97 143 PHE A O 1
ATOM 1144 N N . ALA A 1 144 ? 63.849 -28.356 4.573 1.00 44.41 144 ALA A N 1
ATOM 1145 C CA . ALA A 1 144 ? 62.685 -29.064 5.075 1.00 44.41 144 ALA A CA 1
ATOM 1146 C C . ALA A 1 144 ? 62.728 -29.072 6.615 1.00 44.41 144 ALA A C 1
ATOM 1148 O O . ALA A 1 144 ? 63.804 -28.974 7.200 1.00 44.41 144 ALA A O 1
ATOM 1149 N N . ALA A 1 145 ? 61.554 -29.286 7.217 1.00 47.69 145 ALA A N 1
ATOM 1150 C CA . ALA A 1 145 ? 61.276 -29.508 8.644 1.00 47.69 145 ALA A CA 1
ATOM 1151 C C . ALA A 1 145 ? 60.934 -28.269 9.499 1.00 47.69 145 ALA A C 1
ATOM 1153 O O . ALA A 1 145 ? 61.669 -27.918 10.412 1.00 47.69 145 ALA A O 1
ATOM 1154 N N . ALA A 1 146 ? 59.751 -27.678 9.267 1.00 44.62 146 ALA A N 1
ATOM 1155 C CA . ALA A 1 146 ? 58.992 -26.961 10.313 1.00 44.62 146 ALA A CA 1
ATOM 1156 C C . ALA A 1 146 ? 57.479 -26.774 10.015 1.00 44.62 146 ALA A C 1
ATOM 1158 O O . ALA A 1 146 ? 56.853 -25.899 10.601 1.00 44.62 146 ALA A O 1
ATOM 1159 N N . ALA A 1 147 ? 56.861 -27.561 9.119 1.00 46.34 147 ALA A N 1
ATOM 1160 C CA . ALA A 1 147 ? 55.456 -27.347 8.714 1.00 46.34 147 ALA A CA 1
ATOM 1161 C C . ALA A 1 147 ? 54.468 -28.456 9.140 1.00 46.34 147 ALA A C 1
ATOM 1163 O O . ALA A 1 147 ? 53.263 -28.305 8.967 1.00 46.34 147 ALA A O 1
ATOM 1164 N N . SER A 1 148 ? 54.933 -29.559 9.732 1.00 50.12 148 SER A N 1
ATOM 1165 C CA . SER A 1 148 ? 54.094 -30.746 9.984 1.00 50.12 148 SER A CA 1
ATOM 1166 C C . SER A 1 148 ? 53.483 -30.841 11.391 1.00 50.12 148 SER A C 1
ATOM 1168 O O . SER A 1 148 ? 52.635 -31.698 11.615 1.00 50.12 148 SER A O 1
ATOM 1170 N N . VAL A 1 149 ? 53.850 -29.968 12.337 1.00 46.78 149 VAL A N 1
ATOM 1171 C CA . VAL A 1 149 ? 53.333 -30.031 13.725 1.00 46.78 149 VAL A CA 1
ATOM 1172 C C . VAL A 1 149 ? 52.105 -29.135 13.934 1.00 46.78 149 VAL A C 1
ATOM 1174 O O . VAL A 1 149 ? 51.211 -29.482 14.700 1.00 46.78 149 VAL A O 1
ATOM 1177 N N . ILE A 1 150 ? 51.991 -28.025 13.197 1.00 50.91 150 ILE A N 1
ATOM 1178 C CA . ILE A 1 150 ? 50.891 -27.057 13.368 1.00 50.91 150 ILE A CA 1
ATOM 1179 C C . ILE A 1 150 ? 49.567 -27.608 12.810 1.00 50.91 150 ILE A C 1
ATOM 1181 O O . ILE A 1 150 ? 48.512 -27.411 13.407 1.00 50.91 150 ILE A O 1
ATOM 1185 N N . ILE A 1 151 ? 49.617 -28.387 11.725 1.00 54.47 151 ILE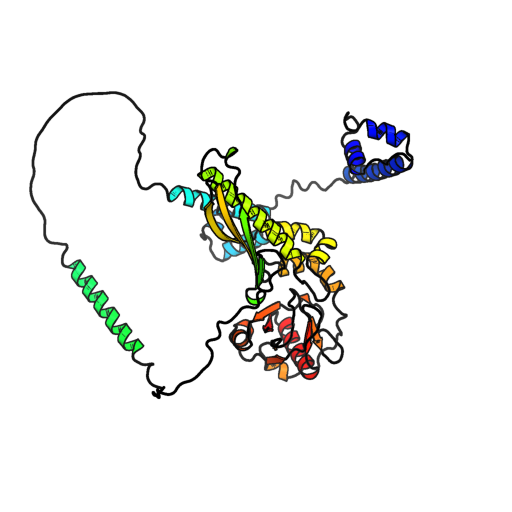 A N 1
ATOM 1186 C CA . ILE A 1 151 ? 48.423 -28.983 11.104 1.00 54.47 151 ILE A CA 1
ATOM 1187 C C . ILE A 1 151 ? 47.818 -30.089 11.992 1.00 54.47 151 ILE A C 1
ATOM 1189 O O . ILE A 1 151 ? 46.600 -30.212 12.079 1.00 54.47 151 ILE A O 1
ATOM 1193 N N . ALA A 1 152 ? 48.639 -30.844 12.730 1.00 53.66 152 ALA A N 1
ATOM 1194 C CA . ALA A 1 152 ? 48.151 -31.902 13.619 1.00 53.66 152 ALA A CA 1
ATOM 1195 C C . ALA A 1 152 ? 47.427 -31.354 14.866 1.00 53.66 152 ALA A C 1
ATOM 1197 O O . ALA A 1 152 ? 46.433 -31.929 15.303 1.00 53.66 152 ALA A O 1
ATOM 1198 N N . VAL A 1 153 ? 47.874 -30.217 15.413 1.00 60.06 153 VAL A N 1
ATOM 1199 C CA . VAL A 1 153 ? 47.252 -29.596 16.598 1.00 60.06 153 VAL A CA 1
ATOM 1200 C C . VAL A 1 153 ? 45.886 -28.983 16.264 1.00 60.06 153 VAL A C 1
ATOM 1202 O O . VAL A 1 153 ? 44.953 -29.104 17.056 1.00 60.06 153 VAL A O 1
ATOM 1205 N N . VAL A 1 154 ? 45.726 -28.404 15.069 1.00 63.94 154 VAL A N 1
ATOM 1206 C CA . VAL A 1 154 ? 44.441 -27.842 14.609 1.00 63.94 154 VAL A CA 1
ATOM 1207 C C . VAL A 1 154 ? 43.397 -28.941 14.365 1.00 63.94 154 VAL A C 1
ATOM 1209 O O . VAL A 1 154 ? 42.240 -28.779 14.748 1.00 63.94 154 VAL A O 1
ATOM 1212 N N . ILE A 1 155 ? 43.810 -30.095 13.828 1.00 64.69 155 ILE A N 1
ATOM 1213 C CA . ILE A 1 155 ? 42.915 -31.240 13.591 1.00 64.69 155 ILE A CA 1
ATOM 1214 C C . ILE A 1 155 ? 42.462 -31.886 14.914 1.00 64.69 155 ILE A C 1
ATOM 1216 O O . ILE A 1 155 ? 41.297 -32.260 15.048 1.00 64.69 155 ILE A O 1
ATOM 1220 N N . VAL A 1 156 ? 43.335 -31.967 15.927 1.00 62.31 156 VAL A N 1
ATOM 1221 C CA . VAL A 1 156 ? 42.963 -32.498 17.254 1.00 62.31 156 VAL A CA 1
ATOM 1222 C C . VAL A 1 156 ? 42.026 -31.540 18.004 1.00 62.31 156 VAL A C 1
ATOM 1224 O O . VAL A 1 156 ? 41.061 -31.998 18.617 1.00 62.31 156 VAL A O 1
ATOM 1227 N N . LEU A 1 157 ? 42.233 -30.222 17.896 1.00 53.59 157 LEU A N 1
ATOM 1228 C CA . LEU A 1 157 ? 41.349 -29.216 18.502 1.00 53.59 157 LEU A CA 1
ATOM 1229 C C . LEU A 1 157 ? 39.954 -29.177 17.850 1.00 53.59 157 LEU A C 1
ATOM 1231 O O . LEU A 1 157 ? 38.964 -29.031 18.564 1.00 53.59 157 LEU A O 1
ATOM 1235 N N . GLN A 1 158 ? 39.848 -29.378 16.531 1.00 53.72 158 GLN A N 1
ATOM 1236 C CA . GLN A 1 158 ? 38.554 -29.479 15.833 1.00 53.72 158 GLN A CA 1
ATOM 1237 C C . GLN A 1 158 ? 37.798 -30.784 16.130 1.00 53.72 158 GLN A C 1
ATOM 1239 O O . GLN A 1 158 ? 36.569 -30.800 16.117 1.00 53.72 158 GLN A O 1
ATOM 1244 N N . TRP A 1 159 ? 38.499 -31.878 16.441 1.00 58.53 159 TRP A N 1
ATOM 1245 C CA . TRP A 1 159 ? 37.848 -33.137 16.821 1.00 58.53 159 TRP A CA 1
ATOM 1246 C C . TRP A 1 159 ? 37.296 -33.107 18.256 1.00 58.53 159 TRP A C 1
ATOM 1248 O O . TRP A 1 159 ? 36.285 -33.743 18.559 1.00 58.53 159 TRP A O 1
ATOM 1258 N N . GLN A 1 160 ? 37.928 -32.336 19.146 1.00 52.62 160 GLN A N 1
ATOM 1259 C CA . GLN A 1 160 ? 37.537 -32.248 20.554 1.00 52.62 160 GLN A CA 1
ATOM 1260 C C . GLN A 1 160 ? 36.296 -31.366 20.780 1.00 52.62 160 GLN A C 1
ATOM 1262 O O . GLN A 1 160 ? 35.531 -31.635 21.702 1.00 52.62 160 GLN A O 1
ATOM 1267 N N . THR A 1 161 ? 36.043 -30.379 19.912 1.00 48.94 161 THR A N 1
ATOM 1268 C CA . THR A 1 161 ? 34.839 -29.526 19.957 1.00 48.94 161 THR A CA 1
ATOM 1269 C C . THR A 1 161 ? 33.598 -30.186 19.348 1.00 48.94 161 THR A C 1
ATOM 1271 O O . THR A 1 161 ? 32.481 -29.868 19.750 1.00 48.94 161 THR A O 1
ATOM 1274 N N . HIS A 1 162 ? 33.768 -31.144 18.429 1.00 53.72 162 HIS A N 1
ATOM 1275 C CA . HIS A 1 162 ? 32.644 -31.869 17.826 1.00 53.72 162 HIS A CA 1
ATOM 1276 C C . HIS A 1 162 ? 32.017 -32.895 18.791 1.00 53.72 162 HIS A C 1
ATOM 1278 O O . HIS A 1 162 ? 30.803 -33.082 18.790 1.00 53.72 162 HIS A O 1
ATOM 1284 N N . LYS A 1 163 ? 32.811 -33.502 19.688 1.00 46.66 163 LYS A N 1
ATOM 1285 C CA . LYS A 1 163 ? 32.305 -34.468 20.686 1.00 46.66 163 LYS A CA 1
ATOM 1286 C C . LYS A 1 163 ? 31.459 -33.846 21.802 1.00 46.66 163 LYS A C 1
ATOM 1288 O O . LYS A 1 163 ? 30.648 -34.548 22.400 1.00 46.66 163 LYS A O 1
ATOM 1293 N N . THR A 1 164 ? 31.630 -32.559 22.099 1.00 46.09 164 THR A N 1
ATOM 1294 C CA . THR A 1 164 ? 30.834 -31.851 23.116 1.00 46.09 164 THR A CA 1
ATOM 1295 C C . THR A 1 164 ? 29.473 -31.383 22.598 1.00 46.09 164 THR A C 1
ATOM 1297 O O . THR A 1 164 ? 28.557 -31.226 23.401 1.00 46.09 164 THR A O 1
ATOM 1300 N N . LEU A 1 165 ? 29.299 -31.224 21.280 1.00 45.69 165 LEU A N 1
ATOM 1301 C CA . LEU A 1 165 ? 28.003 -30.888 20.670 1.00 45.69 165 LEU A CA 1
ATOM 1302 C C . LEU A 1 165 ? 27.069 -32.108 20.575 1.00 45.69 165 LEU A C 1
ATOM 1304 O O . LEU A 1 165 ? 25.880 -31.985 20.869 1.00 45.69 165 LEU A O 1
ATOM 1308 N N . ASP A 1 166 ? 27.609 -33.301 20.303 1.00 47.91 166 ASP A N 1
ATOM 1309 C CA . ASP A 1 166 ? 26.817 -34.543 20.268 1.00 47.91 166 ASP A CA 1
ATOM 1310 C C . ASP A 1 166 ? 26.263 -34.939 21.654 1.00 47.91 166 ASP A C 1
ATOM 1312 O O . ASP A 1 166 ? 25.202 -35.555 21.755 1.00 47.91 166 ASP A O 1
ATOM 1316 N N . GLN A 1 167 ? 26.929 -34.541 22.749 1.00 43.84 167 GLN A N 1
ATOM 1317 C CA . GLN A 1 167 ? 26.447 -34.799 24.115 1.00 43.84 167 GLN A CA 1
ATOM 1318 C C . GLN A 1 167 ? 25.319 -33.861 24.581 1.00 43.84 167 GLN A C 1
ATOM 1320 O O . GLN A 1 167 ? 24.643 -34.190 25.557 1.00 43.84 167 GLN A O 1
ATOM 1325 N N . LEU A 1 168 ? 25.069 -32.740 23.893 1.00 44.19 168 LEU A N 1
ATOM 1326 C CA . LEU A 1 168 ? 23.942 -31.841 24.190 1.00 44.19 168 LEU A CA 1
ATOM 1327 C C . LEU A 1 168 ? 22.716 -32.124 23.309 1.00 44.19 168 LEU A C 1
ATOM 1329 O O . LEU A 1 168 ? 21.592 -31.950 23.771 1.00 44.19 168 LEU A O 1
ATOM 1333 N N . ALA A 1 169 ? 22.907 -32.656 22.098 1.00 42.94 169 ALA A N 1
ATOM 1334 C CA . ALA A 1 169 ? 21.807 -33.085 21.227 1.00 42.94 169 ALA A CA 1
ATOM 1335 C C . ALA A 1 169 ? 21.115 -34.386 21.701 1.00 42.94 169 ALA A C 1
ATOM 1337 O O . ALA A 1 169 ? 19.983 -34.671 21.319 1.00 42.94 169 ALA A O 1
ATOM 1338 N N . GLY A 1 170 ? 21.769 -35.176 22.562 1.00 36.94 170 GLY A N 1
ATOM 1339 C CA . GLY A 1 170 ? 21.282 -36.481 23.026 1.00 36.94 170 GLY A CA 1
ATOM 1340 C C . GLY A 1 170 ? 20.319 -36.480 24.223 1.00 36.94 170 GLY A C 1
ATOM 1341 O O . GLY A 1 170 ? 20.001 -37.565 24.708 1.00 36.94 170 GLY A O 1
ATOM 1342 N N . LYS A 1 171 ? 19.868 -35.322 24.740 1.00 34.78 171 LYS A N 1
ATOM 1343 C CA . LYS A 1 171 ? 19.067 -35.262 25.987 1.00 34.78 171 LYS A CA 1
ATOM 1344 C C . LYS A 1 171 ? 17.625 -34.739 25.860 1.00 34.78 171 LYS A C 1
ATOM 1346 O O . LYS A 1 171 ? 16.914 -34.760 26.856 1.00 34.78 171 LYS A O 1
ATOM 1351 N N . GLU A 1 172 ? 17.145 -34.376 24.670 1.00 32.09 172 GLU A N 1
ATOM 1352 C CA . GLU A 1 172 ? 15.736 -33.960 24.465 1.00 32.09 172 GLU A CA 1
ATOM 1353 C C . GLU A 1 172 ? 14.896 -34.921 23.602 1.00 32.09 172 GLU A C 1
ATOM 1355 O O . GLU A 1 172 ? 13.743 -34.640 23.299 1.00 32.09 172 GLU A O 1
ATOM 1360 N N . SER A 1 173 ? 15.419 -36.102 23.255 1.00 35.34 173 SER A N 1
ATOM 1361 C CA . SER A 1 173 ? 14.699 -37.110 22.455 1.00 35.34 173 SER A CA 1
ATOM 1362 C C . SER A 1 173 ? 14.190 -38.296 23.287 1.00 35.34 173 SER A C 1
ATOM 1364 O O . SER A 1 173 ? 14.396 -39.455 22.924 1.00 35.34 173 SER A O 1
ATOM 1366 N N . GLN A 1 174 ? 13.519 -38.034 24.409 1.00 32.59 174 GLN A N 1
ATOM 1367 C CA . GLN A 1 174 ? 12.707 -39.045 25.095 1.00 32.59 174 GLN A CA 1
ATOM 1368 C C . GLN A 1 174 ? 11.447 -38.404 25.671 1.00 32.59 174 GLN A C 1
ATOM 1370 O O . GLN A 1 174 ? 11.494 -37.920 26.796 1.00 32.59 174 GLN A O 1
ATOM 1375 N N . LEU A 1 175 ? 10.349 -38.408 24.898 1.00 31.48 175 LEU A N 1
ATOM 1376 C CA . LEU A 1 175 ? 8.958 -38.520 25.382 1.00 31.48 175 LEU A CA 1
ATOM 1377 C C . LEU A 1 175 ? 7.914 -38.479 24.238 1.00 31.48 175 LEU A C 1
ATOM 1379 O O . LEU A 1 175 ? 6.971 -37.708 24.317 1.00 31.48 175 LEU A O 1
ATOM 1383 N N . ILE A 1 176 ? 8.015 -39.322 23.198 1.00 28.94 176 ILE A N 1
ATOM 1384 C CA . ILE A 1 176 ? 6.828 -39.774 22.430 1.00 28.94 176 ILE A CA 1
ATOM 1385 C C . ILE A 1 176 ? 7.072 -41.223 21.949 1.00 28.94 176 ILE A C 1
ATOM 1387 O O . ILE A 1 176 ? 8.098 -41.458 21.311 1.00 28.94 176 ILE A O 1
ATOM 1391 N N . PRO A 1 177 ? 6.198 -42.203 22.261 1.00 32.12 177 PRO A N 1
ATOM 1392 C CA . PRO A 1 177 ? 6.317 -43.577 21.772 1.00 32.12 177 PRO A CA 1
ATOM 1393 C C . PRO A 1 177 ? 5.711 -43.782 20.371 1.00 32.12 177 PRO A C 1
ATOM 1395 O O . PRO A 1 177 ? 4.710 -43.165 20.008 1.00 32.12 177 PRO A O 1
ATOM 1398 N N . ASP A 1 178 ? 6.324 -44.716 19.638 1.00 31.44 178 ASP A N 1
ATOM 1399 C CA . ASP A 1 178 ? 5.898 -45.301 18.363 1.00 31.44 178 ASP A CA 1
ATOM 1400 C C . ASP A 1 178 ? 4.503 -45.942 18.422 1.00 31.44 178 ASP A C 1
ATOM 1402 O O . ASP A 1 178 ? 4.268 -46.832 19.239 1.00 31.44 178 ASP A O 1
ATOM 1406 N N . VAL A 1 179 ? 3.644 -45.615 17.449 1.00 27.67 179 VAL A N 1
ATOM 1407 C CA . VAL A 1 179 ? 2.720 -46.577 16.823 1.00 27.67 179 VAL A CA 1
ATOM 1408 C C . VAL A 1 179 ? 2.620 -46.242 15.332 1.00 27.67 179 VAL A C 1
ATOM 1410 O O . VAL A 1 179 ? 2.024 -45.239 14.943 1.00 27.67 179 VAL A O 1
ATOM 1413 N N . ILE A 1 180 ? 3.202 -47.101 14.493 1.00 32.00 180 ILE A N 1
ATOM 1414 C CA . ILE A 1 180 ? 2.980 -47.122 13.043 1.00 32.00 180 ILE A CA 1
ATOM 1415 C C . ILE A 1 180 ? 1.813 -48.076 12.740 1.00 32.00 180 ILE A C 1
ATOM 1417 O O . ILE A 1 180 ? 1.710 -49.140 13.346 1.00 32.00 180 ILE A O 1
ATOM 1421 N N . GLN A 1 181 ? 1.053 -47.715 11.700 1.00 32.97 181 GLN A N 1
ATOM 1422 C CA . GLN A 1 181 ? 0.249 -48.552 10.792 1.00 32.97 181 GLN A CA 1
ATOM 1423 C C . GLN A 1 181 ? -1.272 -48.472 10.971 1.00 32.97 181 GLN A C 1
ATOM 1425 O O . GLN A 1 181 ? -1.903 -49.289 11.630 1.00 32.97 181 GLN A O 1
ATOM 1430 N N . SER A 1 182 ? -1.894 -47.541 10.252 1.00 29.95 182 SER A N 1
ATOM 1431 C CA . SER A 1 182 ? -2.767 -47.884 9.119 1.00 29.95 182 SER A CA 1
ATOM 1432 C C . SER A 1 182 ? -3.203 -46.611 8.385 1.00 29.95 182 SER A C 1
ATOM 1434 O O . SER A 1 182 ? -3.221 -45.520 8.944 1.00 29.95 182 SER A O 1
ATOM 1436 N N . GLU A 1 183 ? -3.420 -46.794 7.089 1.00 41.53 183 GLU A N 1
ATOM 1437 C CA . GLU A 1 183 ? -3.895 -45.884 6.045 1.00 41.53 183 GLU A CA 1
ATOM 1438 C C . GLU A 1 183 ? -4.687 -44.654 6.520 1.00 41.53 183 GLU A C 1
ATOM 1440 O O . GLU A 1 183 ? -5.654 -44.787 7.262 1.00 41.53 183 GLU A O 1
ATOM 1445 N N . ASN A 1 184 ? -4.347 -43.458 6.014 1.00 27.56 184 ASN A N 1
ATOM 1446 C CA . ASN A 1 184 ? -5.293 -42.344 6.006 1.00 27.56 184 ASN A CA 1
ATOM 1447 C C . ASN A 1 184 ? -5.043 -41.307 4.907 1.00 27.56 184 ASN A C 1
ATOM 1449 O O . ASN A 1 184 ? -3.920 -40.912 4.596 1.00 27.56 184 ASN A O 1
ATOM 1453 N N . ALA A 1 185 ? -6.170 -40.861 4.363 1.00 28.94 185 ALA A N 1
ATOM 1454 C CA . ALA A 1 185 ? -6.351 -39.655 3.586 1.00 28.94 185 ALA A CA 1
ATOM 1455 C C . ALA A 1 185 ? -5.907 -38.389 4.347 1.00 28.94 185 ALA A C 1
ATOM 1457 O O . ALA A 1 185 ? -5.961 -38.339 5.572 1.00 28.94 185 ALA A O 1
ATOM 1458 N N . GLY A 1 186 ? -5.618 -37.324 3.592 1.00 25.59 186 GLY A N 1
ATOM 1459 C CA . GLY A 1 186 ? -5.818 -35.950 4.056 1.00 25.59 186 GLY A CA 1
ATOM 1460 C C . GLY A 1 186 ? -4.573 -35.153 4.459 1.00 25.59 186 GLY A C 1
ATOM 1461 O O . GLY A 1 186 ? -3.947 -35.405 5.476 1.00 25.59 186 GLY A O 1
ATOM 1462 N N . SER A 1 187 ? -4.359 -34.069 3.706 1.00 30.66 187 SER A N 1
ATOM 1463 C CA . SER A 1 187 ? -3.866 -32.766 4.176 1.00 30.66 187 SER A CA 1
ATOM 1464 C C . SER A 1 187 ? -2.425 -32.649 4.697 1.00 30.66 187 SER A C 1
ATOM 1466 O O . SER A 1 187 ? -2.141 -32.800 5.879 1.00 30.66 187 SER A O 1
ATOM 1468 N N . THR A 1 188 ? -1.557 -32.102 3.844 1.00 27.30 188 THR A N 1
ATOM 1469 C CA . THR A 1 188 ? -0.668 -31.003 4.260 1.00 27.30 188 THR A CA 1
ATOM 1470 C C . THR A 1 188 ? -1.062 -29.766 3.459 1.00 27.30 188 THR A C 1
ATOM 1472 O O . THR A 1 188 ? -0.775 -29.645 2.269 1.00 27.30 188 THR A O 1
ATOM 1475 N N . ALA A 1 189 ? -1.816 -28.875 4.102 1.00 29.42 189 ALA A N 1
ATOM 1476 C CA . ALA A 1 189 ? -2.195 -27.588 3.547 1.00 29.42 189 ALA A CA 1
ATOM 1477 C C . ALA A 1 189 ? -0.953 -26.694 3.453 1.00 29.42 189 ALA A C 1
ATOM 1479 O O . ALA A 1 189 ? -0.434 -26.210 4.456 1.00 29.42 189 ALA A O 1
ATOM 1480 N N . ALA A 1 190 ? -0.489 -26.464 2.226 1.00 32.91 190 ALA A N 1
ATOM 1481 C CA . ALA A 1 190 ? 0.322 -25.305 1.905 1.00 32.91 190 ALA A CA 1
ATOM 1482 C C . ALA A 1 190 ? -0.484 -24.048 2.267 1.00 32.91 190 ALA A C 1
ATOM 1484 O O . ALA A 1 190 ? -1.573 -23.815 1.736 1.00 32.91 190 ALA A O 1
ATOM 1485 N N . GLN A 1 191 ? 0.044 -23.273 3.207 1.00 36.03 191 GLN A N 1
ATOM 1486 C CA . GLN A 1 191 ? -0.529 -22.029 3.704 1.00 36.03 191 GLN A CA 1
ATOM 1487 C C . GLN A 1 191 ? -0.594 -21.016 2.546 1.00 36.03 191 GLN A C 1
ATOM 1489 O O . GLN A 1 191 ? 0.409 -20.421 2.159 1.00 36.03 191 GLN A O 1
ATOM 1494 N N . LYS A 1 192 ? -1.770 -20.876 1.924 1.00 33.69 192 LYS A N 1
ATOM 1495 C CA . LYS A 1 192 ? -2.018 -19.912 0.845 1.00 33.69 192 LYS A CA 1
ATOM 1496 C C . LYS A 1 192 ? -2.266 -18.533 1.451 1.00 33.69 192 LYS A C 1
ATOM 1498 O O . LYS A 1 192 ? -3.267 -18.331 2.129 1.00 33.69 192 LYS A O 1
ATOM 1503 N N . SER A 1 193 ? -1.380 -17.580 1.177 1.00 40.97 193 SER A N 1
ATOM 1504 C CA . SER A 1 193 ? -1.637 -16.157 1.403 1.00 40.97 193 SER A CA 1
ATOM 1505 C C . SER A 1 193 ? -2.790 -15.680 0.506 1.00 40.97 193 SER A C 1
ATOM 1507 O O . SER A 1 193 ? -2.830 -15.998 -0.685 1.00 40.97 193 SER A O 1
ATOM 1509 N N . LYS A 1 194 ? -3.735 -14.904 1.057 1.00 42.75 194 LYS A N 1
ATOM 1510 C CA . LYS A 1 194 ? -4.785 -14.227 0.274 1.00 42.75 194 LYS A CA 1
ATOM 1511 C C . LYS A 1 194 ? -4.157 -13.028 -0.445 1.00 42.75 194 LYS A C 1
ATOM 1513 O O . LYS A 1 194 ? -4.185 -11.901 0.035 1.00 42.75 194 LYS A O 1
ATOM 1518 N N . VAL A 1 195 ? -3.520 -13.298 -1.580 1.00 50.31 195 VAL A N 1
ATOM 1519 C CA . VAL A 1 195 ? -3.093 -12.274 -2.538 1.00 50.31 195 VAL A CA 1
ATOM 1520 C C . VAL A 1 195 ? -4.347 -11.811 -3.272 1.00 50.31 195 VAL A C 1
ATOM 1522 O O . VAL A 1 195 ? -5.018 -12.639 -3.883 1.00 50.31 195 VAL A O 1
ATOM 1525 N N . ILE A 1 196 ? -4.690 -10.522 -3.198 1.00 51.78 196 ILE A N 1
ATOM 1526 C CA . ILE A 1 196 ? -5.778 -9.965 -4.010 1.00 51.78 196 ILE A CA 1
ATOM 1527 C C . ILE A 1 196 ? -5.148 -9.506 -5.332 1.00 51.78 196 ILE A C 1
ATOM 1529 O O . ILE A 1 196 ? -4.406 -8.517 -5.330 1.00 51.78 196 ILE A O 1
ATOM 1533 N N . PRO A 1 197 ? -5.359 -10.226 -6.450 1.00 44.09 197 PRO A N 1
ATOM 1534 C CA . PRO A 1 197 ? -4.877 -9.777 -7.746 1.00 44.09 197 PRO A CA 1
ATOM 1535 C C . PRO A 1 197 ? -5.683 -8.551 -8.181 1.00 44.09 197 PRO A C 1
ATOM 1537 O O . PRO A 1 197 ? -6.915 -8.586 -8.196 1.00 44.09 197 PRO A O 1
ATOM 1540 N N . VAL A 1 198 ? -4.997 -7.474 -8.565 1.00 40.91 198 VAL A N 1
ATOM 1541 C CA . VAL A 1 198 ? -5.659 -6.371 -9.266 1.00 40.91 198 VAL A CA 1
ATOM 1542 C C . VAL A 1 198 ? -5.851 -6.820 -10.712 1.00 40.91 198 VAL A C 1
ATOM 1544 O O . VAL A 1 198 ? -4.895 -7.166 -11.405 1.00 40.91 198 VAL A O 1
ATOM 1547 N N . SER A 1 199 ? -7.111 -6.896 -11.137 1.00 33.00 199 SER A N 1
ATOM 1548 C CA . SER A 1 199 ? -7.518 -7.382 -12.458 1.00 33.00 199 SER A CA 1
ATOM 1549 C C . SER A 1 199 ? -6.665 -6.773 -13.587 1.00 33.00 199 SER A C 1
ATOM 1551 O O . SER A 1 199 ? -6.521 -5.555 -13.683 1.00 33.00 199 SER A O 1
ATOM 1553 N N . ASN A 1 200 ? -6.113 -7.646 -14.439 1.00 37.44 200 ASN A N 1
ATOM 1554 C CA . ASN A 1 200 ? -5.320 -7.381 -15.652 1.00 37.44 200 ASN A CA 1
ATOM 1555 C C . ASN A 1 200 ? -3.890 -6.814 -15.523 1.00 37.44 200 ASN A C 1
ATOM 1557 O O . ASN A 1 200 ? -3.276 -6.550 -16.558 1.00 37.44 200 ASN A O 1
ATOM 1561 N N . GLN A 1 201 ? -3.302 -6.696 -14.328 1.00 45.19 201 GLN A N 1
ATOM 1562 C CA . GLN A 1 201 ? -1.890 -6.304 -14.175 1.00 45.19 201 GLN A CA 1
ATOM 1563 C C . GLN A 1 201 ? -1.130 -7.315 -13.303 1.00 45.19 201 GLN A C 1
ATOM 1565 O O . GLN A 1 201 ? -1.682 -7.875 -12.363 1.00 45.19 201 GLN A O 1
ATOM 1570 N N . THR A 1 202 ? 0.145 -7.580 -13.610 1.00 60.00 202 THR A N 1
ATOM 1571 C CA . THR A 1 202 ? 1.063 -8.472 -12.863 1.00 60.00 202 THR A CA 1
ATOM 1572 C C . THR A 1 202 ? 1.507 -7.875 -11.521 1.00 60.00 202 THR A C 1
ATOM 1574 O O . THR A 1 202 ? 2.674 -7.974 -11.132 1.00 60.00 202 THR A O 1
ATOM 1577 N N . GLY A 1 203 ? 0.574 -7.240 -10.817 1.00 69.56 203 GLY A N 1
ATOM 1578 C CA . GLY A 1 203 ? 0.786 -6.642 -9.516 1.00 69.56 203 GLY A CA 1
ATOM 1579 C C . GLY A 1 203 ? -0.278 -7.056 -8.516 1.00 69.56 203 GLY A C 1
ATOM 1580 O O . GLY A 1 203 ? -1.387 -7.470 -8.861 1.00 69.56 203 GLY A O 1
ATOM 1581 N N . SER A 1 204 ? 0.104 -7.012 -7.249 1.00 84.31 204 SER A N 1
ATOM 1582 C CA . SER A 1 204 ? -0.728 -7.495 -6.162 1.00 84.31 204 SER A CA 1
ATOM 1583 C C . SER A 1 204 ? -0.515 -6.695 -4.890 1.00 84.31 204 SER A C 1
ATOM 1585 O O . SER A 1 204 ? 0.573 -6.178 -4.625 1.00 84.31 204 SER A O 1
ATOM 1587 N N . VAL A 1 205 ? -1.580 -6.611 -4.098 1.00 89.31 205 VAL A N 1
ATOM 1588 C CA . VAL A 1 205 ? -1.539 -6.037 -2.756 1.00 89.31 205 VAL A CA 1
ATOM 1589 C C . VAL A 1 205 ? -1.523 -7.195 -1.768 1.00 89.31 205 VAL A C 1
ATOM 1591 O O . VAL A 1 205 ? -2.478 -7.972 -1.679 1.00 89.31 205 VAL A O 1
ATOM 1594 N N . ASN A 1 206 ? -0.418 -7.334 -1.040 1.00 86.81 206 ASN A N 1
ATOM 1595 C CA . ASN A 1 206 ? -0.257 -8.334 0.002 1.00 86.81 206 ASN A CA 1
ATOM 1596 C C . ASN A 1 206 ? -0.449 -7.670 1.367 1.00 86.81 206 ASN A C 1
ATOM 1598 O O . ASN A 1 206 ? 0.491 -7.150 1.966 1.00 86.81 206 ASN A O 1
ATOM 1602 N N . TRP A 1 207 ? -1.686 -7.702 1.855 1.00 85.44 207 TRP A N 1
ATOM 1603 C CA . TRP A 1 207 ? -2.067 -7.098 3.131 1.00 85.44 207 TRP A CA 1
ATOM 1604 C C . TRP A 1 207 ? -1.383 -7.760 4.327 1.00 85.44 207 TRP A C 1
ATOM 1606 O O . TRP A 1 207 ? -0.894 -7.054 5.201 1.00 85.44 207 TRP A O 1
ATOM 1616 N N . TYR A 1 208 ? -1.259 -9.092 4.316 1.00 80.50 208 TYR A N 1
ATOM 1617 C CA . TYR A 1 208 ? -0.522 -9.850 5.334 1.00 80.50 208 TYR A CA 1
ATOM 1618 C C . TYR A 1 208 ? 0.963 -9.466 5.367 1.00 80.50 208 TYR A C 1
ATOM 1620 O O . TYR A 1 208 ? 1.525 -9.189 6.419 1.00 80.50 208 TYR A O 1
ATOM 1628 N N . GLY A 1 209 ? 1.600 -9.405 4.195 1.00 79.62 209 GLY A N 1
ATOM 1629 C CA . GLY A 1 209 ? 2.991 -8.975 4.062 1.00 79.62 209 GLY A CA 1
ATOM 1630 C C . GLY A 1 209 ? 3.195 -7.470 4.255 1.00 79.62 209 GLY A C 1
ATOM 1631 O O . GLY A 1 209 ? 4.335 -7.029 4.371 1.00 79.62 209 GLY A O 1
ATOM 1632 N N . GLY A 1 210 ? 2.118 -6.682 4.271 1.00 84.94 210 GLY A N 1
ATOM 1633 C CA . GLY A 1 210 ? 2.160 -5.233 4.418 1.00 84.94 210 GLY A CA 1
ATOM 1634 C C . GLY A 1 210 ? 2.825 -4.510 3.248 1.00 84.94 210 GLY A C 1
ATOM 1635 O O . GLY A 1 210 ? 3.458 -3.478 3.464 1.00 84.94 210 GLY A O 1
ATOM 1636 N N . TYR A 1 211 ? 2.716 -5.026 2.021 1.00 90.19 211 TYR A N 1
ATOM 1637 C CA . TYR A 1 211 ? 3.316 -4.405 0.838 1.00 90.19 211 TYR A CA 1
ATOM 1638 C C . TYR A 1 211 ? 2.443 -4.527 -0.410 1.00 90.19 211 TYR A C 1
ATOM 1640 O O . TYR A 1 211 ? 1.608 -5.419 -0.543 1.00 90.19 211 TYR A O 1
ATOM 1648 N N . VAL A 1 212 ? 2.698 -3.636 -1.359 1.00 94.31 212 VAL A N 1
ATOM 1649 C CA . VAL A 1 212 ? 2.252 -3.734 -2.747 1.00 94.31 212 VAL A CA 1
ATOM 1650 C C . VAL A 1 212 ? 3.462 -4.028 -3.623 1.00 94.31 212 VAL A C 1
ATOM 1652 O O . VAL A 1 212 ? 4.548 -3.490 -3.397 1.00 94.31 212 VAL A O 1
ATOM 1655 N N . GLU A 1 213 ? 3.300 -4.895 -4.613 1.00 93.81 213 GLU A N 1
ATOM 1656 C CA . GLU A 1 213 ? 4.360 -5.197 -5.569 1.00 93.81 213 GLU A CA 1
ATOM 1657 C C . GLU A 1 213 ? 3.825 -5.373 -6.981 1.00 93.81 213 GLU A C 1
ATOM 1659 O O . GLU A 1 213 ? 2.671 -5.748 -7.186 1.00 93.81 213 GLU A O 1
ATOM 1664 N N . THR A 1 214 ? 4.685 -5.124 -7.962 1.00 95.56 214 THR A N 1
ATOM 1665 C CA . THR A 1 214 ? 4.382 -5.381 -9.368 1.00 95.56 214 THR A CA 1
ATOM 1666 C C . THR A 1 214 ? 5.632 -5.755 -10.139 1.00 95.56 214 THR A C 1
ATOM 1668 O O . THR A 1 214 ? 6.742 -5.348 -9.788 1.00 95.56 214 THR A O 1
ATOM 1671 N N . THR A 1 215 ? 5.446 -6.534 -11.200 1.00 94.50 215 THR A N 1
ATOM 1672 C CA . THR A 1 215 ? 6.507 -6.924 -12.126 1.00 94.50 215 THR A CA 1
ATOM 1673 C C . THR A 1 215 ? 6.205 -6.414 -13.523 1.00 94.50 215 THR A C 1
ATOM 1675 O O . THR A 1 215 ? 5.135 -6.697 -14.057 1.00 94.50 215 THR A O 1
ATOM 1678 N N . ALA A 1 216 ? 7.175 -5.749 -14.148 1.00 94.06 216 ALA A N 1
ATOM 1679 C CA . ALA A 1 216 ? 7.076 -5.300 -15.531 1.00 94.06 216 ALA A CA 1
ATOM 1680 C C . ALA A 1 216 ? 8.241 -5.806 -16.385 1.00 94.06 216 ALA A C 1
ATOM 1682 O O . ALA A 1 216 ? 9.318 -6.148 -15.888 1.00 94.06 216 ALA A O 1
ATOM 1683 N N . VAL A 1 217 ? 8.004 -5.838 -17.696 1.00 95.38 217 VAL A N 1
ATOM 1684 C CA . VAL A 1 217 ? 8.973 -6.267 -18.703 1.00 95.38 217 VAL A CA 1
ATOM 1685 C C . VAL A 1 217 ? 9.344 -5.084 -19.586 1.00 95.38 217 VAL A C 1
ATOM 1687 O O . VAL A 1 217 ? 8.472 -4.352 -20.043 1.00 95.38 217 VAL A O 1
ATOM 1690 N N . GLY A 1 218 ? 10.636 -4.923 -19.851 1.00 94.25 218 GLY A N 1
ATOM 1691 C CA . GLY A 1 218 ? 11.184 -3.902 -20.735 1.00 94.25 218 GLY A CA 1
ATOM 1692 C C . GLY A 1 218 ? 12.109 -4.505 -21.782 1.00 94.25 218 GLY A C 1
ATOM 1693 O O . GLY A 1 218 ? 12.731 -5.547 -21.569 1.00 94.25 218 GLY A O 1
ATOM 1694 N N . THR A 1 219 ? 12.201 -3.828 -22.920 1.00 96.62 219 THR A N 1
ATOM 1695 C CA . THR A 1 219 ? 13.109 -4.180 -24.015 1.00 96.62 219 THR A CA 1
ATOM 1696 C C . THR A 1 219 ? 13.822 -2.934 -24.540 1.00 96.62 219 THR A C 1
ATOM 1698 O O . THR A 1 219 ? 13.589 -1.825 -24.050 1.00 96.62 219 THR A O 1
ATOM 1701 N N . ALA A 1 220 ? 14.713 -3.114 -25.509 1.00 93.75 220 ALA A N 1
ATOM 1702 C CA . ALA A 1 220 ? 15.447 -2.041 -26.158 1.00 93.75 220 ALA A CA 1
ATOM 1703 C C . ALA A 1 220 ? 15.340 -2.160 -27.682 1.00 93.75 220 ALA A C 1
ATOM 1705 O O . ALA A 1 220 ? 15.388 -3.251 -28.244 1.00 93.75 220 ALA A O 1
ATOM 1706 N N . ASP A 1 221 ? 15.233 -1.014 -28.353 1.00 92.75 221 ASP A N 1
ATOM 1707 C CA . ASP A 1 221 ? 15.304 -0.937 -29.812 1.00 92.75 221 ASP A CA 1
ATOM 1708 C C . ASP A 1 221 ? 16.754 -1.139 -30.263 1.00 92.75 221 ASP A C 1
ATOM 1710 O O . ASP A 1 221 ? 17.576 -0.224 -30.167 1.00 92.75 221 ASP A O 1
ATOM 1714 N N . MET A 1 222 ? 17.060 -2.343 -30.750 1.00 93.69 222 MET A N 1
ATOM 1715 C CA . MET A 1 222 ? 18.415 -2.758 -31.118 1.00 93.69 222 MET A CA 1
ATOM 1716 C C . MET A 1 222 ? 19.044 -1.892 -32.215 1.00 93.69 222 MET A C 1
ATOM 1718 O O . MET A 1 222 ? 20.263 -1.743 -32.230 1.00 93.69 222 MET A O 1
ATOM 1722 N N . ASN A 1 223 ? 18.245 -1.226 -33.057 1.00 93.94 223 ASN A N 1
ATOM 1723 C CA . ASN A 1 223 ? 18.758 -0.309 -34.084 1.00 93.94 223 ASN A CA 1
ATOM 1724 C C . ASN A 1 223 ? 19.362 0.974 -33.491 1.00 93.94 223 ASN A C 1
ATOM 1726 O O . ASN A 1 223 ? 20.114 1.680 -34.161 1.00 93.94 223 ASN A O 1
ATOM 1730 N N . LYS A 1 224 ? 19.022 1.297 -32.238 1.00 91.81 224 LYS A N 1
ATOM 1731 C CA . LYS A 1 224 ? 19.509 2.480 -31.514 1.00 91.81 224 LYS A CA 1
ATOM 1732 C C . LYS A 1 224 ? 20.618 2.150 -30.511 1.00 91.81 224 LYS A C 1
ATOM 1734 O O . LYS A 1 224 ? 21.131 3.060 -29.856 1.00 91.81 224 LYS A O 1
ATOM 1739 N N . MET A 1 225 ? 20.981 0.875 -30.361 1.00 94.81 225 MET A N 1
ATOM 1740 C CA . MET A 1 225 ? 21.963 0.420 -29.375 1.00 94.81 225 MET A CA 1
ATOM 1741 C C . MET A 1 225 ? 23.337 0.231 -30.015 1.00 94.81 225 MET A C 1
ATOM 1743 O O . MET A 1 225 ? 23.471 -0.398 -31.059 1.00 94.81 225 MET A O 1
ATOM 1747 N N . LYS A 1 226 ? 24.386 0.746 -29.365 1.00 91.81 226 LYS A N 1
ATOM 1748 C CA . LYS A 1 226 ? 25.777 0.617 -29.834 1.00 91.81 226 LYS A CA 1
ATOM 1749 C C . LYS A 1 226 ? 26.361 -0.765 -29.555 1.00 91.81 226 LYS A C 1
ATOM 1751 O O . LYS A 1 226 ? 27.274 -1.198 -30.247 1.00 91.81 226 LYS A O 1
ATOM 1756 N N . ASN A 1 227 ? 25.897 -1.418 -28.493 1.00 90.44 227 ASN A N 1
ATOM 1757 C CA . ASN A 1 227 ? 26.343 -2.741 -28.075 1.00 90.44 227 ASN A CA 1
ATOM 1758 C C . ASN A 1 227 ? 25.300 -3.404 -27.159 1.00 90.44 227 ASN A C 1
ATOM 1760 O O . ASN A 1 227 ? 24.330 -2.772 -26.733 1.00 90.44 227 ASN A O 1
ATOM 1764 N N . ARG A 1 228 ? 25.527 -4.685 -26.845 1.00 91.19 228 ARG A N 1
ATOM 1765 C CA . ARG A 1 228 ? 24.639 -5.497 -25.997 1.00 91.19 228 ARG A CA 1
ATOM 1766 C C . ARG A 1 228 ? 24.467 -4.921 -24.593 1.00 91.19 228 ARG A C 1
ATOM 1768 O O . ARG A 1 228 ? 23.344 -4.853 -24.117 1.00 91.19 228 ARG A O 1
ATOM 1775 N N . VAL A 1 229 ? 25.542 -4.432 -23.978 1.00 91.44 229 VAL A N 1
ATOM 1776 C CA . VAL A 1 229 ? 25.505 -3.848 -22.625 1.00 91.44 229 VAL A CA 1
ATOM 1777 C C . VAL A 1 229 ? 24.583 -2.627 -22.579 1.00 91.44 229 VAL A C 1
ATOM 1779 O O . VAL A 1 229 ? 23.751 -2.501 -21.685 1.00 91.44 229 VAL A O 1
ATOM 1782 N N . GLN A 1 230 ? 24.666 -1.743 -23.577 1.00 91.62 230 GLN A N 1
ATOM 1783 C CA . GLN A 1 230 ? 23.768 -0.594 -23.673 1.00 91.62 230 GLN A CA 1
ATOM 1784 C C . GLN A 1 230 ? 22.306 -1.037 -23.828 1.00 91.62 230 GLN A C 1
ATOM 1786 O O . GLN A 1 230 ? 21.425 -0.446 -23.204 1.00 91.62 230 GLN A O 1
ATOM 1791 N N . ALA A 1 231 ? 22.053 -2.074 -24.630 1.00 91.88 231 ALA A N 1
ATOM 1792 C CA . ALA A 1 231 ? 20.715 -2.617 -24.827 1.00 91.88 231 ALA A CA 1
ATOM 1793 C C . ALA A 1 231 ? 20.128 -3.176 -23.519 1.00 91.88 231 ALA A C 1
ATOM 1795 O O . ALA A 1 231 ? 18.978 -2.892 -23.193 1.00 91.88 231 ALA A O 1
ATOM 1796 N N . GLU A 1 232 ? 20.925 -3.905 -22.738 1.00 92.88 232 GLU A N 1
ATOM 1797 C CA . GLU A 1 232 ? 20.526 -4.436 -21.429 1.00 92.88 232 GLU A CA 1
ATOM 1798 C C . GLU A 1 232 ? 20.204 -3.316 -20.430 1.00 92.88 232 GLU A C 1
ATOM 1800 O O . GLU A 1 232 ? 19.143 -3.344 -19.808 1.00 92.88 232 GLU A O 1
ATOM 1805 N N . ILE A 1 233 ? 21.048 -2.278 -20.346 1.00 93.38 233 ILE A N 1
ATOM 1806 C CA . ILE A 1 233 ? 20.808 -1.106 -19.484 1.00 93.38 233 ILE A CA 1
ATOM 1807 C C . ILE A 1 233 ? 19.502 -0.400 -19.868 1.00 93.38 233 ILE A C 1
ATOM 1809 O O . ILE A 1 233 ? 18.722 -0.007 -18.996 1.00 93.38 233 ILE A O 1
ATOM 1813 N N . VAL A 1 234 ? 19.254 -0.208 -21.167 1.00 94.56 234 VAL A N 1
ATOM 1814 C CA . VAL A 1 234 ? 18.021 0.430 -21.651 1.00 94.56 234 VAL A CA 1
ATOM 1815 C C . VAL A 1 234 ? 16.804 -0.443 -21.356 1.00 94.56 234 VAL A C 1
ATOM 1817 O O . VAL A 1 234 ? 15.796 0.078 -20.882 1.00 94.56 234 VAL A O 1
ATOM 1820 N N . ALA A 1 235 ? 16.889 -1.756 -21.573 1.00 92.88 235 ALA A N 1
ATOM 1821 C CA . ALA A 1 235 ? 15.804 -2.680 -21.264 1.00 92.88 235 ALA A CA 1
ATOM 1822 C C . ALA A 1 235 ? 15.472 -2.690 -19.765 1.00 92.88 235 ALA A C 1
ATOM 1824 O O . ALA A 1 235 ? 14.298 -2.597 -19.408 1.00 92.88 235 ALA A O 1
ATOM 1825 N N . GLU A 1 236 ? 16.483 -2.732 -18.888 1.00 95.88 236 GLU A N 1
ATOM 1826 C CA . GLU A 1 236 ? 16.297 -2.674 -17.432 1.00 95.88 236 GLU A CA 1
ATOM 1827 C C . GLU A 1 236 ? 15.632 -1.361 -16.999 1.00 95.88 236 GLU A C 1
ATOM 1829 O O . GLU A 1 236 ? 14.667 -1.384 -16.234 1.00 95.88 236 GLU A O 1
ATOM 1834 N N . LYS A 1 237 ? 16.098 -0.215 -17.516 1.00 93.56 237 LYS A N 1
ATOM 1835 C CA . LYS A 1 237 ? 15.495 1.097 -17.222 1.00 93.56 237 LYS A CA 1
ATOM 1836 C C . LYS A 1 237 ? 14.042 1.169 -17.687 1.00 93.56 237 LYS A C 1
ATOM 1838 O O . LYS A 1 237 ? 13.190 1.631 -16.934 1.00 93.56 237 LYS A O 1
ATOM 1843 N N . THR A 1 238 ? 13.754 0.670 -18.888 1.00 92.38 238 THR A N 1
ATOM 1844 C CA . THR A 1 238 ? 12.387 0.586 -19.420 1.00 92.38 238 THR A CA 1
ATOM 1845 C C . THR A 1 238 ? 11.506 -0.281 -18.525 1.00 92.38 238 THR A C 1
ATOM 1847 O O . THR A 1 238 ? 10.430 0.157 -18.127 1.00 92.38 238 THR A O 1
ATOM 1850 N N . ALA A 1 239 ? 11.974 -1.476 -18.146 1.00 95.19 239 ALA A N 1
ATOM 1851 C CA . ALA A 1 239 ? 11.243 -2.379 -17.258 1.00 95.19 239 ALA A CA 1
ATOM 1852 C C . ALA A 1 239 ? 10.953 -1.717 -15.905 1.00 95.19 239 ALA A C 1
ATOM 1854 O O . ALA A 1 239 ? 9.827 -1.765 -15.421 1.00 95.19 239 ALA A O 1
ATOM 1855 N N . ARG A 1 240 ? 11.946 -1.037 -15.320 1.00 95.06 240 ARG A N 1
ATOM 1856 C CA . ARG A 1 240 ? 11.795 -0.313 -14.054 1.00 95.06 240 ARG A CA 1
ATOM 1857 C C . ARG A 1 240 ? 10.772 0.820 -14.150 1.00 95.06 240 ARG A C 1
ATOM 1859 O O . ARG A 1 240 ? 9.906 0.910 -13.289 1.00 95.06 240 ARG A O 1
ATOM 1866 N N . HIS A 1 241 ? 10.836 1.659 -15.185 1.00 93.69 241 HIS A N 1
ATOM 1867 C CA . HIS A 1 241 ? 9.865 2.745 -15.368 1.00 93.69 241 HIS A CA 1
ATOM 1868 C C . HIS A 1 241 ? 8.439 2.217 -15.552 1.00 93.69 241 HIS A C 1
ATOM 1870 O O . HIS A 1 241 ? 7.508 2.757 -14.960 1.00 93.69 241 HIS A O 1
ATOM 1876 N N . LEU A 1 242 ? 8.268 1.134 -16.316 1.00 92.38 242 LEU A N 1
ATOM 1877 C CA . LEU A 1 242 ? 6.969 0.479 -16.462 1.00 92.38 242 LEU A CA 1
ATOM 1878 C C . LEU A 1 242 ? 6.476 -0.103 -15.131 1.00 92.38 242 LEU A C 1
ATOM 1880 O O . LEU A 1 242 ? 5.299 0.037 -14.816 1.00 92.38 242 LEU A O 1
ATOM 1884 N N . ALA A 1 243 ? 7.363 -0.699 -14.327 1.00 94.62 243 ALA A N 1
ATOM 1885 C CA . ALA A 1 243 ? 7.015 -1.220 -13.007 1.00 94.62 243 ALA A CA 1
ATOM 1886 C C . ALA A 1 243 ? 6.568 -0.098 -12.052 1.00 94.62 243 ALA A C 1
ATOM 1888 O O . ALA A 1 243 ? 5.572 -0.257 -11.355 1.00 94.62 243 ALA A O 1
ATOM 1889 N N . TYR A 1 244 ? 7.240 1.058 -12.058 1.00 95.00 244 TYR A N 1
ATOM 1890 C CA . TYR A 1 244 ? 6.805 2.227 -11.285 1.00 95.00 244 TYR A CA 1
ATOM 1891 C C . TYR A 1 244 ? 5.462 2.789 -11.765 1.00 95.00 244 TYR A C 1
ATOM 1893 O O . TYR A 1 244 ? 4.619 3.122 -10.935 1.00 95.00 244 TYR A O 1
ATOM 1901 N N . GLY A 1 245 ? 5.220 2.835 -13.079 1.00 93.12 245 GLY A N 1
ATOM 1902 C CA . GLY A 1 245 ? 3.919 3.229 -13.627 1.00 93.12 245 GLY A CA 1
ATOM 1903 C C . GLY A 1 245 ? 2.794 2.281 -13.200 1.00 93.12 245 GLY A C 1
ATOM 1904 O O . GLY A 1 245 ? 1.764 2.726 -12.709 1.00 93.12 245 GLY A O 1
ATOM 1905 N N . GLN A 1 246 ? 3.013 0.968 -13.300 1.00 94.88 246 GLN A N 1
ATOM 1906 C CA . GLN A 1 246 ? 2.051 -0.034 -12.822 1.00 94.88 246 GLN A CA 1
ATOM 1907 C C . GLN A 1 246 ? 1.813 0.067 -11.316 1.00 94.88 246 GLN A C 1
ATOM 1909 O O . GLN A 1 246 ? 0.678 -0.050 -10.866 1.00 94.88 246 GLN A O 1
ATOM 1914 N N . LEU A 1 247 ? 2.866 0.312 -10.530 1.00 95.25 247 LEU A N 1
ATOM 1915 C CA . LEU A 1 247 ? 2.730 0.530 -9.096 1.00 95.25 247 LEU A CA 1
ATOM 1916 C C . LEU A 1 247 ? 1.813 1.727 -8.830 1.00 95.25 247 LEU A C 1
ATOM 1918 O O . LEU A 1 247 ? 0.883 1.593 -8.043 1.00 95.25 247 LEU A O 1
ATOM 1922 N N . ALA A 1 248 ? 2.017 2.850 -9.524 1.00 93.81 248 ALA A N 1
ATOM 1923 C CA . ALA A 1 248 ? 1.162 4.029 -9.410 1.00 93.81 248 ALA A CA 1
ATOM 1924 C C . ALA A 1 248 ? -0.317 3.714 -9.697 1.00 93.81 248 ALA A C 1
ATOM 1926 O O . ALA A 1 248 ? -1.191 4.165 -8.961 1.00 93.81 248 ALA A O 1
ATOM 1927 N N . GLU A 1 249 ? -0.602 2.905 -10.721 1.00 92.88 249 GLU A N 1
ATOM 1928 C CA . GLU A 1 249 ? -1.972 2.483 -11.041 1.00 92.88 249 GLU A CA 1
ATOM 1929 C C . GLU A 1 249 ? -2.572 1.558 -9.978 1.00 92.88 249 GLU A C 1
ATOM 1931 O O . GLU A 1 249 ? -3.731 1.716 -9.602 1.00 92.88 249 GLU A O 1
ATOM 1936 N N . ILE A 1 250 ? -1.790 0.622 -9.437 1.00 94.00 250 ILE A N 1
ATOM 1937 C CA . ILE A 1 250 ? -2.254 -0.254 -8.354 1.00 94.00 250 ILE A CA 1
ATOM 1938 C C . ILE A 1 250 ? -2.566 0.564 -7.103 1.00 94.00 250 ILE A C 1
ATOM 1940 O O . ILE A 1 250 ? -3.581 0.310 -6.455 1.00 94.00 250 ILE A O 1
ATOM 1944 N N . LEU A 1 251 ? -1.722 1.552 -6.778 1.00 94.69 251 LEU A N 1
ATOM 1945 C CA . LEU A 1 251 ? -1.919 2.411 -5.613 1.00 94.69 251 LEU A CA 1
ATOM 1946 C C . LEU A 1 251 ? -3.281 3.104 -5.647 1.00 94.69 251 LEU A C 1
ATOM 1948 O O . LEU A 1 251 ? -3.944 3.118 -4.617 1.00 94.69 251 LEU A O 1
ATOM 1952 N N . LYS A 1 252 ? -3.733 3.601 -6.808 1.00 93.88 252 LYS A N 1
ATOM 1953 C CA . LYS A 1 252 ? -5.048 4.255 -6.970 1.00 93.88 252 LYS A CA 1
ATOM 1954 C C . LYS A 1 252 ? -6.207 3.392 -6.468 1.00 93.88 252 LYS A C 1
ATOM 1956 O O . LYS A 1 252 ? -7.093 3.903 -5.791 1.00 93.88 252 LYS A O 1
ATOM 1961 N N . GLY A 1 253 ? -6.160 2.086 -6.739 1.00 93.12 253 GLY A N 1
ATOM 1962 C CA . GLY A 1 253 ? -7.190 1.128 -6.334 1.00 93.12 253 GLY A CA 1
ATOM 1963 C C . GLY A 1 253 ? -7.105 0.650 -4.880 1.00 93.12 253 GLY A C 1
ATOM 1964 O O . GLY A 1 253 ? -7.947 -0.141 -4.456 1.00 93.12 253 GLY A O 1
ATOM 1965 N N . ILE A 1 254 ? -6.101 1.076 -4.105 1.00 94.19 254 ILE A N 1
ATOM 1966 C CA . ILE A 1 254 ? -5.978 0.674 -2.700 1.00 94.19 254 ILE A CA 1
ATOM 1967 C C . ILE A 1 254 ? -7.067 1.351 -1.874 1.00 94.19 254 ILE A C 1
ATOM 1969 O O . ILE A 1 254 ? -7.202 2.575 -1.883 1.00 94.19 254 ILE A O 1
ATOM 1973 N N . GLN A 1 255 ? -7.800 0.544 -1.105 1.00 92.44 255 GLN A N 1
ATOM 1974 C CA . GLN A 1 255 ? -8.781 1.053 -0.157 1.00 92.44 255 GLN A CA 1
ATOM 1975 C C . GLN A 1 255 ? -8.096 1.717 1.031 1.00 92.44 255 GLN A C 1
ATOM 1977 O O . GLN A 1 255 ? -7.283 1.106 1.733 1.00 92.44 255 GLN A O 1
ATOM 1982 N N . VAL A 1 256 ? -8.439 2.982 1.260 1.00 91.69 256 VAL A N 1
ATOM 1983 C CA . VAL A 1 256 ? -7.902 3.768 2.370 1.00 91.69 256 VAL A CA 1
ATOM 1984 C C . VAL A 1 256 ? -8.836 3.676 3.564 1.00 91.69 256 VAL A C 1
ATOM 1986 O O . VAL A 1 256 ? -8.379 3.355 4.656 1.00 91.69 256 VAL A O 1
ATOM 1989 N N . THR A 1 257 ? -10.132 3.887 3.341 1.00 88.06 257 THR A N 1
ATOM 1990 C CA . THR A 1 257 ? -11.198 3.731 4.341 1.00 88.06 257 THR A CA 1
ATOM 1991 C C . THR A 1 257 ? -12.356 2.924 3.753 1.00 88.06 257 THR A C 1
ATOM 1993 O O . THR A 1 257 ? -12.299 2.491 2.602 1.00 88.06 257 THR A O 1
ATOM 1996 N N . ALA A 1 258 ? -13.446 2.771 4.507 1.00 86.75 258 ALA A N 1
ATOM 1997 C CA . ALA A 1 258 ? -14.688 2.192 3.999 1.00 86.75 258 ALA A CA 1
ATOM 1998 C C . ALA A 1 258 ? -15.315 2.964 2.825 1.00 86.75 258 ALA A C 1
ATOM 2000 O O . ALA A 1 258 ? -16.050 2.375 2.033 1.00 86.75 258 ALA A O 1
ATOM 2001 N N . ASN A 1 259 ? -15.026 4.264 2.713 1.00 87.31 259 ASN A N 1
ATOM 2002 C CA . ASN A 1 259 ? -15.689 5.177 1.780 1.00 87.31 259 ASN A CA 1
ATOM 2003 C C . ASN A 1 259 ? -14.720 5.870 0.806 1.00 87.31 259 ASN A C 1
ATOM 2005 O O . ASN A 1 259 ? -15.155 6.724 0.035 1.00 87.31 259 ASN A O 1
ATOM 2009 N N . SER A 1 260 ? -13.423 5.550 0.852 1.00 90.69 260 SER A N 1
ATOM 2010 C CA . SER A 1 260 ? -12.426 6.130 -0.053 1.00 90.69 260 SER A CA 1
ATOM 2011 C C . SER A 1 260 ? -11.324 5.169 -0.443 1.00 90.69 260 SER A C 1
ATOM 2013 O O . SER A 1 260 ? -10.742 4.458 0.383 1.00 90.69 260 SER A O 1
ATOM 2015 N N . THR A 1 261 ? -10.976 5.281 -1.714 1.00 93.88 261 THR A N 1
ATOM 2016 C CA . THR A 1 261 ? -9.754 4.765 -2.312 1.00 93.88 261 THR A CA 1
ATOM 2017 C C . THR A 1 261 ? -8.626 5.791 -2.210 1.00 93.88 261 THR A C 1
ATOM 2019 O O . THR A 1 261 ? -8.820 6.946 -1.815 1.00 93.88 261 THR A O 1
ATOM 2022 N N . TYR A 1 262 ? -7.421 5.381 -2.588 1.00 95.12 262 TYR A N 1
ATOM 2023 C CA . TYR A 1 262 ? -6.294 6.295 -2.707 1.00 95.12 262 TYR A CA 1
ATOM 2024 C C . TYR A 1 262 ? -6.527 7.347 -3.795 1.00 95.12 262 TYR A C 1
ATOM 2026 O O . TYR A 1 262 ? -6.212 8.516 -3.588 1.00 95.12 262 TYR A O 1
ATOM 2034 N N . GLU A 1 263 ? -7.128 6.953 -4.921 1.00 95.19 263 GLU A N 1
ATOM 2035 C CA . GLU A 1 263 ? -7.498 7.867 -6.005 1.00 95.19 263 GLU A CA 1
ATOM 2036 C C . GLU A 1 263 ? -8.409 8.999 -5.516 1.00 95.19 263 GLU A C 1
ATOM 2038 O O . GLU A 1 263 ? -8.134 10.170 -5.783 1.00 95.19 263 GLU A O 1
ATOM 2043 N N . ASP A 1 264 ? -9.424 8.675 -4.709 1.00 93.88 264 ASP A N 1
ATOM 2044 C CA . ASP A 1 264 ? -10.334 9.672 -4.135 1.00 93.88 264 ASP A CA 1
ATOM 2045 C C . ASP A 1 264 ? -9.606 10.712 -3.272 1.00 93.88 264 ASP A C 1
ATOM 2047 O O . ASP A 1 264 ? -10.041 11.863 -3.181 1.00 93.88 264 ASP A O 1
ATOM 2051 N N . LEU A 1 265 ? -8.508 10.321 -2.614 1.00 92.81 265 LEU A N 1
ATOM 2052 C CA . LEU A 1 265 ? -7.696 11.236 -1.813 1.00 92.81 265 LEU A CA 1
ATOM 2053 C C . LEU A 1 265 ? -6.766 12.094 -2.671 1.00 92.81 265 LEU A C 1
ATOM 2055 O O . LEU A 1 265 ? -6.618 13.281 -2.378 1.00 92.81 265 LEU A O 1
ATOM 2059 N N . LEU A 1 266 ? -6.185 11.538 -3.738 1.00 92.06 266 LEU A N 1
ATOM 2060 C CA . LEU A 1 266 ? -5.335 12.289 -4.672 1.00 92.06 266 LEU A CA 1
ATOM 2061 C C . LEU A 1 266 ? -6.088 13.447 -5.337 1.00 92.06 266 LEU A C 1
ATOM 2063 O O . LEU A 1 266 ? -5.504 14.497 -5.590 1.00 92.06 266 LEU A O 1
ATOM 2067 N N . LEU A 1 267 ? -7.394 13.284 -5.569 1.00 92.31 267 LEU A N 1
ATOM 2068 C CA . LEU A 1 267 ? -8.259 14.336 -6.113 1.00 92.31 267 LEU A CA 1
ATOM 2069 C C . LEU A 1 267 ? -8.571 15.459 -5.112 1.00 92.31 267 LEU A C 1
ATOM 2071 O O . LEU A 1 267 ? -9.015 16.532 -5.516 1.00 92.31 267 LEU A O 1
ATOM 2075 N N . LYS A 1 268 ? -8.390 15.210 -3.811 1.00 89.44 268 LYS A N 1
ATOM 2076 C CA . LYS A 1 268 ? -8.747 16.145 -2.732 1.00 89.44 268 LYS A CA 1
ATOM 2077 C C . LYS A 1 268 ? -7.536 16.839 -2.112 1.00 89.44 268 LYS A C 1
ATOM 2079 O O . LYS A 1 268 ? -7.705 17.894 -1.506 1.00 89.44 268 LYS A O 1
ATOM 2084 N N . VAL A 1 269 ? -6.346 16.240 -2.202 1.00 90.25 269 VAL A N 1
ATOM 2085 C CA . VAL A 1 269 ? -5.159 16.671 -1.452 1.00 90.25 269 VAL A CA 1
ATOM 2086 C C . VAL A 1 269 ? -3.942 16.781 -2.375 1.00 90.25 269 VAL A C 1
ATOM 2088 O O . VAL A 1 269 ? -3.276 15.792 -2.668 1.00 90.25 269 VAL A O 1
ATOM 2091 N N . ASP A 1 270 ? -3.589 18.005 -2.775 1.00 87.38 270 ASP A N 1
ATOM 2092 C CA . ASP A 1 270 ? -2.449 18.260 -3.672 1.00 87.38 270 ASP A CA 1
ATOM 2093 C C . ASP A 1 270 ? -1.102 17.822 -3.080 1.00 87.38 270 ASP A C 1
ATOM 2095 O O . ASP A 1 270 ? -0.254 17.274 -3.785 1.00 87.38 270 ASP A O 1
ATOM 2099 N N . ALA A 1 271 ? -0.903 18.018 -1.773 1.00 88.25 271 ALA A N 1
ATOM 2100 C CA . ALA A 1 271 ? 0.321 17.601 -1.089 1.00 88.25 271 ALA A CA 1
ATOM 2101 C C . ALA A 1 271 ? 0.522 16.077 -1.145 1.00 88.25 271 ALA A C 1
ATOM 2103 O O . ALA A 1 271 ? 1.654 15.607 -1.280 1.00 88.25 27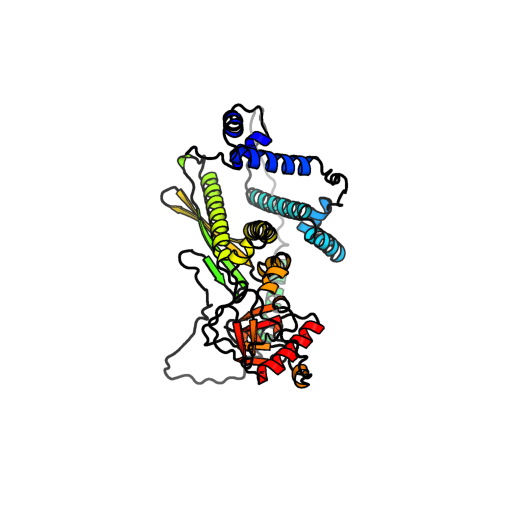1 ALA A O 1
ATOM 2104 N N . LEU A 1 272 ? -0.578 15.311 -1.137 1.00 89.38 272 LEU A N 1
ATOM 2105 C CA . LEU A 1 272 ? -0.526 13.864 -1.279 1.00 89.38 272 LEU A CA 1
ATOM 2106 C C . LEU A 1 272 ? 0.042 13.485 -2.649 1.00 89.38 272 LEU A C 1
ATOM 2108 O O . LEU A 1 272 ? 0.934 12.651 -2.675 1.00 89.38 272 LEU A O 1
ATOM 2112 N N . ASN A 1 273 ? -0.362 14.150 -3.742 1.00 85.44 273 ASN A N 1
ATOM 2113 C CA . ASN A 1 273 ? 0.176 13.886 -5.088 1.00 85.44 273 ASN A CA 1
ATOM 2114 C C . ASN A 1 273 ? 1.707 14.017 -5.149 1.00 85.44 273 ASN A C 1
ATOM 2116 O O . ASN A 1 273 ? 2.381 13.172 -5.740 1.00 85.44 273 ASN A O 1
ATOM 2120 N N . ILE A 1 274 ? 2.264 15.052 -4.512 1.00 85.00 274 ILE A N 1
ATOM 2121 C CA . ILE A 1 274 ? 3.717 15.281 -4.475 1.00 85.00 274 ILE A CA 1
ATOM 2122 C C . ILE A 1 274 ? 4.416 14.155 -3.700 1.00 85.00 274 ILE A C 1
ATOM 2124 O O . ILE A 1 274 ? 5.417 13.603 -4.163 1.00 85.00 274 ILE A O 1
ATOM 2128 N N . GLN A 1 275 ? 3.883 13.779 -2.534 1.00 88.94 275 GLN A N 1
ATOM 2129 C CA . GLN A 1 275 ? 4.460 12.696 -1.734 1.00 88.94 275 GLN A CA 1
ATOM 2130 C C . GLN A 1 275 ? 4.299 11.324 -2.403 1.00 88.94 275 GLN A C 1
ATOM 2132 O O . GLN A 1 275 ? 5.190 10.481 -2.286 1.00 88.94 275 GLN A O 1
ATOM 2137 N N . SER A 1 276 ? 3.210 11.097 -3.146 1.00 87.75 276 SER A N 1
ATOM 2138 C CA . SER A 1 276 ? 2.988 9.878 -3.931 1.00 87.75 276 SER A CA 1
ATOM 2139 C C . SER A 1 276 ? 4.103 9.648 -4.938 1.00 87.75 276 SER A C 1
ATOM 2141 O O . SER A 1 276 ? 4.593 8.527 -5.058 1.00 87.75 276 SER A O 1
ATOM 2143 N N . GLU A 1 277 ? 4.526 10.695 -5.649 1.00 85.12 277 GLU A N 1
ATOM 2144 C CA . GLU A 1 277 ? 5.597 10.583 -6.636 1.00 85.12 277 GLU A CA 1
ATOM 2145 C C . GLU A 1 277 ? 6.910 10.148 -5.972 1.00 85.12 277 GLU A C 1
ATOM 2147 O O . GLU A 1 277 ? 7.534 9.176 -6.408 1.00 85.12 277 GLU A O 1
ATOM 2152 N N . GLY A 1 278 ? 7.284 10.801 -4.867 1.00 86.88 278 GLY A N 1
ATOM 2153 C CA . GLY A 1 278 ? 8.464 10.426 -4.085 1.00 86.88 278 GLY A CA 1
ATOM 2154 C C . GLY A 1 278 ? 8.383 8.995 -3.543 1.00 86.88 278 GLY A C 1
ATOM 2155 O O . GLY A 1 278 ? 9.364 8.253 -3.598 1.00 86.88 278 GLY A O 1
ATOM 2156 N N . PHE A 1 279 ? 7.206 8.573 -3.081 1.00 91.00 279 PHE A N 1
ATOM 2157 C CA . PHE A 1 279 ? 6.959 7.218 -2.590 1.00 91.00 279 PHE A CA 1
ATOM 2158 C C . PHE A 1 279 ? 7.110 6.150 -3.676 1.00 91.00 279 PHE A C 1
ATOM 2160 O O . PHE A 1 279 ? 7.784 5.143 -3.460 1.00 91.00 279 PHE A O 1
ATOM 2167 N N . ILE A 1 280 ? 6.526 6.378 -4.856 1.00 91.75 280 ILE A N 1
ATOM 2168 C CA . ILE A 1 280 ? 6.616 5.458 -5.998 1.00 91.75 280 ILE A CA 1
ATOM 2169 C C . ILE A 1 280 ? 8.068 5.342 -6.468 1.00 91.75 280 ILE A C 1
ATOM 2171 O O . ILE A 1 280 ? 8.554 4.234 -6.693 1.00 91.75 280 ILE A O 1
ATOM 2175 N N . GLN A 1 281 ? 8.784 6.466 -6.568 1.00 86.69 281 GLN A N 1
ATOM 2176 C CA . GLN A 1 281 ? 10.205 6.475 -6.934 1.00 86.69 281 GLN A CA 1
ATOM 2177 C C . GLN A 1 281 ? 11.087 5.802 -5.870 1.00 86.69 281 GLN A C 1
ATOM 2179 O O . GLN A 1 281 ? 12.112 5.208 -6.204 1.00 86.69 281 GLN A O 1
ATOM 2184 N N . GLY A 1 282 ? 10.680 5.858 -4.599 1.00 86.50 282 GLY A N 1
ATOM 2185 C CA . GLY A 1 282 ? 11.330 5.181 -3.478 1.00 86.50 282 GLY A CA 1
ATOM 2186 C C . GLY A 1 282 ? 11.046 3.677 -3.380 1.00 86.50 282 GLY A C 1
ATOM 2187 O O . GLY A 1 282 ? 11.614 3.014 -2.508 1.00 86.50 282 GLY A O 1
ATOM 2188 N N . ALA A 1 283 ? 10.194 3.116 -4.246 1.00 91.69 283 ALA A N 1
ATOM 2189 C CA . ALA A 1 283 ? 9.883 1.692 -4.236 1.00 91.69 283 ALA A CA 1
ATOM 2190 C C . ALA A 1 283 ? 11.123 0.838 -4.554 1.00 91.69 283 ALA A C 1
ATOM 2192 O O . ALA A 1 283 ? 11.889 1.098 -5.489 1.00 91.69 283 ALA A O 1
ATOM 2193 N N . GLN A 1 284 ? 11.306 -0.222 -3.770 1.00 92.25 284 GLN A N 1
ATOM 2194 C CA . GLN A 1 284 ? 12.496 -1.062 -3.808 1.00 92.25 284 GLN A CA 1
ATOM 2195 C C . GLN A 1 284 ? 12.433 -2.047 -4.972 1.00 92.25 284 GLN A C 1
ATOM 2197 O O . GLN A 1 284 ? 11.429 -2.732 -5.159 1.00 92.25 284 GLN A O 1
ATOM 2202 N N . VAL A 1 285 ? 13.531 -2.177 -5.718 1.00 94.62 285 VAL A N 1
ATOM 2203 C CA . VAL A 1 285 ? 13.698 -3.254 -6.702 1.00 94.62 285 VAL A CA 1
ATOM 2204 C C . VAL A 1 285 ? 14.069 -4.531 -5.952 1.00 94.62 285 VAL A C 1
ATOM 2206 O O . VAL A 1 285 ? 15.200 -4.672 -5.496 1.00 94.62 285 VAL A O 1
ATOM 2209 N N . ILE A 1 286 ? 13.122 -5.457 -5.824 1.00 94.19 286 ILE A N 1
ATOM 2210 C CA . ILE A 1 286 ? 13.324 -6.723 -5.097 1.00 94.19 286 ILE A CA 1
ATOM 2211 C C . ILE A 1 286 ? 13.787 -7.862 -6.007 1.00 94.19 286 ILE A C 1
ATOM 2213 O O . ILE A 1 286 ? 14.304 -8.868 -5.530 1.00 94.19 286 ILE A O 1
ATOM 2217 N N . ASN A 1 287 ? 13.594 -7.717 -7.320 1.00 92.25 287 ASN A N 1
ATOM 2218 C CA . ASN A 1 287 ? 14.057 -8.674 -8.312 1.00 92.25 287 ASN A CA 1
ATOM 2219 C C . ASN A 1 287 ? 14.356 -7.959 -9.633 1.00 92.25 287 ASN A C 1
ATOM 2221 O O . ASN A 1 287 ? 13.625 -7.055 -10.048 1.00 92.25 287 ASN A O 1
ATOM 2225 N N . LYS A 1 288 ? 15.425 -8.390 -10.300 1.00 95.44 288 LYS A N 1
ATOM 2226 C CA . LYS A 1 288 ? 15.754 -8.009 -11.668 1.00 95.44 288 LYS A CA 1
ATOM 2227 C C . LYS A 1 288 ? 16.371 -9.198 -12.394 1.00 95.44 288 LYS A C 1
ATOM 2229 O O . LYS A 1 288 ? 17.240 -9.878 -11.857 1.00 95.44 288 LYS A O 1
ATOM 2234 N N . ASN A 1 289 ? 15.945 -9.422 -13.627 1.00 96.62 289 ASN A N 1
ATOM 2235 C CA . ASN A 1 289 ? 16.507 -10.450 -14.491 1.00 96.62 289 ASN A CA 1
ATOM 2236 C C . ASN A 1 289 ? 16.535 -9.956 -15.936 1.00 96.62 289 ASN A C 1
ATOM 2238 O O . ASN A 1 289 ? 15.601 -9.286 -16.372 1.00 96.62 289 ASN A O 1
ATOM 2242 N N . ILE A 1 290 ? 17.569 -10.318 -16.688 1.00 97.00 290 ILE A N 1
ATOM 2243 C CA . ILE A 1 290 ? 17.674 -10.015 -18.112 1.00 97.00 290 ILE A CA 1
ATOM 2244 C C . ILE A 1 290 ? 17.894 -11.320 -18.861 1.00 97.00 290 ILE A C 1
ATOM 2246 O O . ILE A 1 290 ? 18.797 -12.095 -18.564 1.00 97.00 290 ILE A O 1
ATOM 2250 N N . THR A 1 291 ? 17.046 -11.550 -19.852 1.00 97.12 291 THR A N 1
ATOM 2251 C CA . THR A 1 291 ? 17.152 -12.675 -20.781 1.00 97.12 291 THR A CA 1
ATOM 2252 C C . THR A 1 291 ? 17.210 -12.136 -22.199 1.00 97.12 291 THR A C 1
ATOM 2254 O O . THR A 1 291 ? 16.795 -11.007 -22.442 1.00 97.12 291 THR A O 1
ATOM 2257 N N . TRP A 1 292 ? 17.725 -12.921 -23.137 1.00 96.88 292 TRP A N 1
ATOM 2258 C CA . TRP A 1 292 ? 17.723 -12.561 -24.552 1.00 96.88 292 TRP A CA 1
ATOM 2259 C C . TRP A 1 292 ? 16.702 -13.424 -25.284 1.00 96.88 292 TRP A C 1
ATOM 2261 O O . TRP A 1 292 ? 16.697 -14.644 -25.121 1.00 96.88 292 TRP A O 1
ATOM 2271 N N . VAL A 1 293 ? 15.833 -12.781 -26.060 1.00 94.69 293 VAL A N 1
ATOM 2272 C CA . VAL A 1 293 ? 14.814 -13.425 -26.896 1.00 94.69 293 VAL A CA 1
ATOM 2273 C C . VAL A 1 293 ? 14.912 -12.788 -28.275 1.00 94.69 293 VAL A C 1
ATOM 2275 O O . VAL A 1 293 ? 14.831 -11.567 -28.374 1.00 94.69 293 VAL A O 1
ATOM 2278 N N . ASP A 1 294 ? 15.135 -13.597 -29.311 1.00 92.50 294 ASP A N 1
ATOM 2279 C CA . ASP A 1 294 ? 15.242 -13.149 -30.709 1.00 92.50 294 ASP A CA 1
ATOM 2280 C C . ASP A 1 294 ? 16.191 -11.944 -30.902 1.00 92.50 294 ASP A C 1
ATOM 2282 O O . ASP A 1 294 ? 15.827 -10.927 -31.487 1.00 92.50 294 ASP A O 1
ATOM 2286 N N . ASP A 1 295 ? 17.410 -12.041 -30.353 1.00 91.50 295 ASP A N 1
ATOM 2287 C CA . ASP A 1 295 ? 18.453 -10.997 -30.382 1.00 91.50 295 ASP A CA 1
ATOM 2288 C C . ASP A 1 295 ? 18.065 -9.637 -29.765 1.00 91.50 295 ASP A C 1
ATOM 2290 O O . ASP A 1 295 ? 18.770 -8.641 -29.947 1.00 91.50 295 ASP A O 1
ATOM 2294 N N . ALA A 1 296 ? 17.008 -9.595 -28.952 1.00 94.81 296 ALA A N 1
ATOM 2295 C CA . ALA A 1 296 ? 16.638 -8.442 -28.142 1.00 94.81 296 ALA A CA 1
ATOM 2296 C C . ALA A 1 296 ? 16.710 -8.767 -26.637 1.00 94.81 296 ALA A C 1
ATOM 2298 O O . ALA A 1 296 ? 16.348 -9.871 -26.209 1.00 94.81 296 ALA A O 1
ATOM 2299 N N . PRO A 1 297 ? 17.145 -7.817 -25.790 1.00 96.62 297 PRO A N 1
ATOM 2300 C CA . PRO A 1 297 ? 17.085 -7.989 -24.350 1.00 96.62 297 PRO A CA 1
ATOM 2301 C C . PRO A 1 297 ? 15.633 -7.890 -23.871 1.00 96.62 297 PRO A C 1
ATOM 2303 O O . PRO A 1 297 ? 14.879 -6.986 -24.242 1.00 96.62 297 PRO A O 1
ATOM 2306 N N . LYS A 1 298 ? 15.265 -8.804 -22.984 1.00 97.12 298 LYS A N 1
ATOM 2307 C CA . LYS A 1 298 ? 14.028 -8.826 -22.213 1.00 97.12 298 LYS A CA 1
ATOM 2308 C C . LYS A 1 298 ? 14.400 -8.726 -20.740 1.00 97.12 298 LYS A C 1
ATOM 2310 O O . LYS A 1 298 ? 14.751 -9.726 -20.105 1.00 97.12 298 LYS A O 1
ATOM 2315 N N . ALA A 1 299 ? 14.325 -7.515 -20.204 1.00 96.81 299 ALA A N 1
ATOM 2316 C CA . ALA A 1 299 ? 14.494 -7.267 -18.783 1.00 96.81 299 ALA A CA 1
ATOM 2317 C C . ALA A 1 299 ? 13.155 -7.440 -18.061 1.00 96.81 299 ALA A C 1
ATOM 2319 O O . ALA A 1 299 ? 12.126 -6.976 -18.541 1.00 96.81 299 ALA A O 1
ATOM 2320 N N . THR A 1 300 ? 13.167 -8.095 -16.908 1.00 96.44 300 THR A N 1
ATOM 2321 C CA . THR A 1 300 ? 12.030 -8.237 -15.994 1.00 96.44 300 THR A CA 1
ATOM 2322 C C . THR A 1 300 ? 12.428 -7.619 -14.663 1.00 96.44 300 THR A C 1
ATOM 2324 O O . THR A 1 300 ? 13.459 -7.994 -14.106 1.00 96.44 300 THR A O 1
ATOM 2327 N N . VAL A 1 301 ? 11.644 -6.665 -14.170 1.00 96.00 301 VAL A N 1
ATOM 2328 C CA . VAL A 1 301 ? 11.917 -5.942 -12.922 1.00 96.00 301 VAL A CA 1
ATOM 2329 C C . VAL A 1 301 ? 10.687 -6.014 -12.031 1.00 96.00 301 VAL A C 1
ATOM 2331 O O . VAL A 1 301 ? 9.588 -5.687 -12.476 1.00 96.00 301 VAL A O 1
ATOM 2334 N N . THR A 1 302 ? 10.889 -6.410 -10.776 1.00 95.44 302 THR A N 1
ATOM 2335 C CA . THR A 1 302 ? 9.858 -6.398 -9.735 1.00 95.44 302 THR A CA 1
ATOM 2336 C C . THR A 1 302 ? 10.168 -5.302 -8.728 1.00 95.44 302 THR A C 1
ATOM 2338 O O . THR A 1 302 ? 11.260 -5.272 -8.151 1.00 95.44 302 THR A O 1
ATOM 2341 N N . VAL A 1 303 ? 9.197 -4.420 -8.502 1.00 95.31 303 VAL A N 1
ATOM 2342 C CA . VAL A 1 303 ? 9.273 -3.351 -7.502 1.00 95.31 303 VAL A CA 1
ATOM 2343 C C . VAL A 1 303 ? 8.274 -3.603 -6.383 1.00 95.31 303 VAL A C 1
ATOM 2345 O O . VAL A 1 303 ? 7.202 -4.160 -6.622 1.00 95.31 303 VAL A O 1
ATOM 2348 N N . ARG A 1 304 ? 8.623 -3.187 -5.166 1.00 95.06 304 ARG A N 1
ATOM 2349 C CA . ARG A 1 304 ? 7.797 -3.333 -3.968 1.00 95.06 304 ARG A CA 1
ATOM 2350 C C . ARG A 1 304 ? 7.797 -2.047 -3.149 1.00 95.06 304 ARG A C 1
ATOM 2352 O O . ARG A 1 304 ? 8.850 -1.443 -2.947 1.00 95.06 304 ARG A O 1
ATOM 2359 N N . ALA A 1 305 ? 6.631 -1.671 -2.636 1.00 95.12 305 ALA A N 1
ATOM 2360 C CA . ALA A 1 305 ? 6.469 -0.549 -1.720 1.00 95.12 305 ALA A CA 1
ATOM 2361 C C . ALA A 1 305 ? 5.671 -0.967 -0.468 1.00 95.12 305 ALA A C 1
ATOM 2363 O O . ALA A 1 305 ? 4.734 -1.764 -0.576 1.00 95.12 305 ALA A O 1
ATOM 2364 N N . PRO A 1 306 ? 6.033 -0.473 0.728 1.00 92.94 306 PRO A N 1
ATOM 2365 C CA . PRO A 1 306 ? 5.374 -0.857 1.974 1.00 92.94 306 PRO A CA 1
ATOM 2366 C C . PRO A 1 306 ? 4.042 -0.118 2.187 1.00 92.94 306 PRO A C 1
ATOM 2368 O O . PRO A 1 306 ? 3.935 1.092 1.981 1.00 92.94 306 PRO A O 1
ATOM 2371 N N . LEU A 1 307 ? 3.030 -0.840 2.667 1.00 89.62 307 LEU A N 1
ATOM 2372 C CA . LEU A 1 307 ? 1.728 -0.291 3.067 1.00 89.62 307 LEU A CA 1
ATOM 2373 C C . LEU A 1 307 ? 1.752 0.265 4.495 1.00 89.62 307 LEU A C 1
ATOM 2375 O O . LEU A 1 307 ? 1.103 1.276 4.757 1.00 89.62 307 LEU A O 1
ATOM 2379 N N . PHE A 1 308 ? 2.528 -0.362 5.387 1.00 85.94 308 PHE A N 1
ATOM 2380 C CA . PHE A 1 308 ? 2.638 -0.023 6.812 1.00 85.94 308 PHE A CA 1
ATOM 2381 C C . PHE A 1 308 ? 4.089 0.248 7.237 1.00 85.94 308 PHE A C 1
ATOM 2383 O O . PHE A 1 308 ? 5.033 -0.141 6.549 1.00 85.94 308 PHE A O 1
ATOM 2390 N N . GLY A 1 309 ? 4.271 0.912 8.383 1.00 81.62 309 GLY A N 1
ATOM 2391 C CA . GLY A 1 309 ? 5.578 1.318 8.916 1.00 81.62 309 GLY A CA 1
ATOM 2392 C C . GLY A 1 309 ? 5.925 2.785 8.636 1.00 81.62 309 GLY A C 1
ATOM 2393 O O . GLY A 1 309 ? 5.122 3.531 8.081 1.00 81.62 309 GLY A O 1
ATOM 2394 N N . GLN A 1 310 ? 7.126 3.217 9.027 1.00 79.00 310 GLN A N 1
ATOM 2395 C CA . GLN A 1 310 ? 7.511 4.639 8.989 1.00 79.00 310 GLN A CA 1
ATOM 2396 C C . GLN A 1 310 ? 7.576 5.212 7.562 1.00 79.00 310 GLN A C 1
ATOM 2398 O O . GLN A 1 310 ? 7.089 6.308 7.312 1.00 79.00 310 GLN A O 1
ATOM 2403 N N . ASN A 1 311 ? 8.093 4.448 6.600 1.00 83.69 311 ASN A N 1
ATOM 2404 C CA . ASN A 1 311 ? 8.275 4.905 5.216 1.00 83.69 311 ASN A CA 1
ATOM 2405 C C . ASN A 1 311 ? 7.199 4.329 4.288 1.00 83.69 311 ASN A C 1
ATOM 2407 O O . ASN A 1 311 ? 7.514 3.785 3.232 1.00 83.69 311 ASN A O 1
ATOM 2411 N N . SER A 1 312 ? 5.942 4.357 4.732 1.00 89.56 312 SER A N 1
ATOM 2412 C CA . SER A 1 312 ? 4.846 3.614 4.109 1.00 89.56 312 SER A CA 1
ATOM 2413 C C . SER A 1 312 ? 3.723 4.479 3.568 1.00 89.56 312 SER A C 1
ATOM 2415 O O . SER A 1 312 ? 3.555 5.632 3.967 1.00 89.56 312 SER A O 1
ATOM 2417 N N . LEU A 1 313 ? 2.907 3.870 2.706 1.00 93.00 313 LEU A N 1
ATOM 2418 C CA . LEU A 1 313 ? 1.717 4.498 2.148 1.00 93.00 313 LEU A CA 1
ATOM 2419 C C . LEU A 1 313 ? 0.772 5.020 3.240 1.00 93.00 313 LEU A C 1
ATOM 2421 O O . LEU A 1 313 ? 0.316 6.159 3.155 1.00 93.00 313 LEU A O 1
ATOM 2425 N N . LYS A 1 314 ? 0.514 4.223 4.290 1.00 89.94 314 LYS A N 1
ATOM 2426 C CA . LYS A 1 314 ? -0.339 4.642 5.411 1.00 89.94 314 LYS A CA 1
ATOM 2427 C C . LYS A 1 314 ? 0.211 5.893 6.097 1.00 89.94 314 LYS A C 1
ATOM 2429 O O . LYS A 1 314 ? -0.562 6.804 6.382 1.00 89.94 314 LYS A O 1
ATOM 2434 N N . ASN A 1 315 ? 1.523 5.956 6.341 1.00 88.44 315 ASN A N 1
ATOM 2435 C CA . ASN A 1 315 ? 2.130 7.098 7.030 1.00 88.44 315 ASN A CA 1
ATOM 2436 C C . ASN A 1 315 ? 2.073 8.378 6.180 1.00 88.44 315 ASN A C 1
ATOM 2438 O O . ASN A 1 315 ? 1.750 9.441 6.698 1.00 88.44 315 ASN A O 1
ATOM 2442 N N . ILE A 1 316 ? 2.298 8.271 4.867 1.00 92.12 316 ILE A N 1
ATOM 2443 C CA . ILE A 1 316 ? 2.162 9.405 3.939 1.00 92.12 316 ILE A CA 1
ATOM 2444 C C . ILE A 1 316 ? 0.725 9.933 3.936 1.00 92.12 316 ILE A C 1
ATOM 2446 O O . ILE A 1 316 ? 0.493 11.130 4.078 1.00 92.12 316 ILE A O 1
ATOM 2450 N N . ILE A 1 317 ? -0.254 9.034 3.833 1.00 92.06 317 ILE A N 1
ATOM 2451 C CA . ILE A 1 317 ? -1.671 9.400 3.879 1.00 92.06 317 ILE A CA 1
ATOM 2452 C C . ILE A 1 317 ? -2.028 10.042 5.228 1.00 92.06 317 ILE A C 1
ATOM 2454 O O . ILE A 1 317 ? -2.756 11.030 5.271 1.00 92.06 317 ILE A O 1
ATOM 2458 N N . GLN A 1 318 ? -1.503 9.516 6.335 1.00 88.88 318 GLN A N 1
ATOM 2459 C CA . GLN A 1 318 ? -1.729 10.084 7.661 1.00 88.88 318 GLN A CA 1
ATOM 2460 C C . GLN A 1 318 ? -1.072 11.459 7.837 1.00 88.88 318 GLN A C 1
ATOM 2462 O O . GLN A 1 318 ? -1.616 12.286 8.563 1.00 88.88 318 GLN A O 1
ATOM 2467 N N . ALA A 1 319 ? 0.067 11.720 7.200 1.00 88.25 319 ALA A N 1
ATOM 2468 C CA . ALA A 1 319 ? 0.727 13.019 7.257 1.00 88.25 319 ALA A CA 1
ATOM 2469 C C . ALA A 1 319 ? -0.020 14.069 6.420 1.00 88.25 319 ALA A C 1
ATOM 2471 O O . ALA A 1 319 ? -0.318 15.153 6.915 1.00 88.25 319 ALA A O 1
ATOM 2472 N N . GLU A 1 320 ? -0.372 13.724 5.181 1.00 88.19 320 GLU A N 1
ATOM 2473 C CA . GLU A 1 320 ? -0.853 14.702 4.198 1.00 88.19 320 GLU A CA 1
ATOM 2474 C C . GLU A 1 320 ? -2.381 14.795 4.122 1.00 88.19 320 GLU A C 1
ATOM 2476 O O . GLU A 1 320 ? -2.936 15.859 3.858 1.00 88.19 320 GLU A O 1
ATOM 2481 N N . ALA A 1 321 ? -3.089 13.688 4.356 1.00 85.12 321 ALA A N 1
ATOM 2482 C CA . ALA A 1 321 ? -4.522 13.564 4.089 1.00 85.12 321 ALA A CA 1
ATOM 2483 C C . ALA A 1 321 ? -5.360 13.247 5.337 1.00 85.12 321 ALA A C 1
ATOM 2485 O O . ALA A 1 321 ? -6.535 12.898 5.209 1.00 85.12 321 ALA A O 1
ATOM 2486 N N . LYS A 1 322 ? -4.807 13.409 6.551 1.00 85.81 322 LYS A N 1
ATOM 2487 C CA . LYS A 1 322 ? -5.522 13.134 7.813 1.00 85.81 322 LYS A CA 1
ATOM 2488 C C . LYS A 1 322 ? -6.905 13.771 7.847 1.00 85.81 322 LYS A C 1
ATOM 2490 O O . LYS A 1 322 ? -7.881 13.073 8.075 1.00 85.81 322 LYS A O 1
ATOM 2495 N N . HIS A 1 323 ? -7.003 15.073 7.589 1.00 84.75 323 HIS A N 1
ATOM 2496 C CA . HIS A 1 323 ? -8.285 15.782 7.631 1.00 84.75 323 HIS A CA 1
ATOM 2497 C C . HIS A 1 323 ? -9.297 15.208 6.631 1.00 84.75 323 HIS A C 1
ATOM 2499 O O . HIS A 1 323 ? -10.425 14.916 7.012 1.00 84.75 323 HIS A O 1
ATOM 2505 N N . ALA A 1 324 ? -8.863 14.917 5.400 1.00 83.38 324 ALA A N 1
ATOM 2506 C CA . ALA A 1 324 ? -9.721 14.327 4.375 1.00 83.38 324 ALA A CA 1
ATOM 2507 C C . ALA A 1 324 ? -10.240 12.925 4.748 1.00 83.38 324 ALA A C 1
ATOM 2509 O O . ALA A 1 324 ? -11.323 12.542 4.308 1.00 83.38 324 ALA A O 1
ATOM 2510 N N . ILE A 1 325 ? -9.482 12.159 5.538 1.00 82.06 325 ILE A N 1
ATOM 2511 C CA . ILE A 1 325 ? -9.890 10.851 6.077 1.00 82.06 325 ILE A CA 1
ATOM 2512 C C . ILE A 1 325 ? -10.889 11.022 7.228 1.00 82.06 325 ILE A C 1
ATOM 2514 O O . ILE A 1 325 ? -11.886 10.303 7.302 1.00 82.06 325 ILE A O 1
ATOM 2518 N N . LEU A 1 326 ? -10.633 11.977 8.126 1.00 79.75 326 LEU A N 1
ATOM 2519 C CA . LEU A 1 326 ? -11.505 12.245 9.271 1.00 79.75 326 LEU A CA 1
ATOM 2520 C C . LEU A 1 326 ? -12.883 12.744 8.833 1.00 79.75 326 LEU A C 1
ATOM 2522 O O . LEU A 1 326 ? -13.883 12.276 9.367 1.00 79.75 326 LEU A O 1
ATOM 2526 N N . ASP A 1 327 ? -12.948 13.595 7.809 1.00 76.88 327 ASP A N 1
ATOM 2527 C CA . ASP A 1 327 ? -14.210 14.110 7.259 1.00 76.88 327 ASP A CA 1
ATOM 2528 C C . ASP A 1 327 ? -15.114 13.007 6.676 1.00 76.88 327 ASP A C 1
ATOM 2530 O O . ASP A 1 327 ? -16.317 13.200 6.508 1.00 76.88 327 ASP A O 1
ATOM 2534 N N . GLN A 1 328 ? -14.545 11.841 6.358 1.00 69.31 328 GLN A N 1
ATOM 2535 C CA . GLN A 1 328 ? -15.258 10.688 5.796 1.00 69.31 328 GLN A CA 1
ATOM 2536 C C . GLN A 1 328 ? -15.615 9.626 6.844 1.00 69.31 328 GLN A C 1
ATOM 2538 O O . GLN A 1 328 ? -16.257 8.623 6.515 1.00 69.31 328 GLN A O 1
ATOM 2543 N N . SER A 1 329 ? -15.185 9.825 8.092 1.00 63.94 329 SER A N 1
ATOM 2544 C CA . SER A 1 329 ? -15.428 8.890 9.187 1.00 63.94 329 SER A CA 1
ATOM 2545 C C . SER A 1 329 ? -16.832 9.099 9.780 1.00 63.94 329 SER A C 1
ATOM 2547 O O . SER A 1 329 ? -17.289 10.240 9.882 1.00 63.94 329 SER A O 1
ATOM 2549 N N . PRO A 1 330 ? -17.539 8.029 10.198 1.00 62.75 330 PRO A N 1
ATOM 2550 C CA . PRO A 1 330 ? -18.797 8.158 10.927 1.00 62.75 330 PRO A CA 1
ATOM 2551 C C . PRO A 1 330 ? -18.614 9.008 12.195 1.00 62.75 330 PRO A C 1
ATOM 2553 O O . PRO A 1 330 ? -17.536 8.975 12.797 1.00 62.75 330 PRO A O 1
ATOM 2556 N N . PRO A 1 331 ? -19.651 9.736 12.650 1.00 56.97 331 PRO A N 1
ATOM 2557 C CA . PRO A 1 331 ? -19.573 10.494 13.890 1.00 56.97 331 PRO A CA 1
ATOM 2558 C C . PRO A 1 331 ? -19.240 9.566 15.063 1.00 56.97 331 PRO A C 1
ATOM 2560 O O . PRO A 1 331 ? -19.973 8.628 15.382 1.00 56.97 331 PRO A O 1
ATOM 2563 N N . VAL A 1 332 ? -18.119 9.849 15.723 1.00 57.31 332 VAL A N 1
ATOM 2564 C CA . VAL A 1 332 ? -17.699 9.154 16.941 1.00 57.31 332 VAL A CA 1
ATOM 2565 C C . VAL A 1 332 ? -18.714 9.415 18.043 1.00 57.31 332 VAL A C 1
ATOM 2567 O O . VAL A 1 332 ? -18.932 10.551 18.467 1.00 57.31 332 VAL A O 1
ATOM 2570 N N . THR A 1 333 ? -19.339 8.348 18.532 1.00 52.31 333 THR A N 1
ATOM 2571 C CA . THR A 1 333 ? -20.188 8.444 19.717 1.00 52.31 333 THR A CA 1
ATOM 2572 C C . THR A 1 333 ? -19.270 8.441 20.933 1.00 52.31 333 THR A C 1
ATOM 2574 O O . THR A 1 333 ? -18.794 7.392 21.361 1.00 52.31 333 THR A O 1
ATOM 2577 N N . SER A 1 334 ? -18.992 9.633 21.468 1.00 48.66 334 SER A N 1
ATOM 2578 C CA . SER A 1 334 ? -18.304 9.822 22.748 1.00 48.66 334 SER A CA 1
ATOM 2579 C C . SER A 1 334 ? -19.173 9.256 23.873 1.00 48.66 334 SER A C 1
ATOM 2581 O O . SER A 1 334 ? -19.968 9.952 24.502 1.00 48.66 334 SER A O 1
ATOM 2583 N N . SER A 1 335 ? -19.067 7.953 24.090 1.00 51.19 335 SER A N 1
ATOM 2584 C CA . SER A 1 335 ? -19.436 7.341 25.355 1.00 51.19 335 SER A CA 1
ATOM 2585 C C . SER A 1 335 ? -18.126 6.960 26.021 1.00 51.19 335 SER A C 1
ATOM 2587 O O . SER A 1 335 ? -17.371 6.144 25.494 1.00 51.19 335 SER A O 1
ATOM 2589 N N . ASN A 1 336 ? -17.814 7.598 27.153 1.00 52.31 336 ASN A N 1
ATOM 2590 C CA . ASN A 1 336 ? -16.789 7.067 28.042 1.00 52.31 336 ASN A CA 1
ATOM 2591 C C . ASN A 1 336 ? -17.219 5.632 28.363 1.00 52.31 336 ASN A C 1
ATOM 2593 O O . ASN A 1 336 ? -18.300 5.476 28.946 1.00 52.31 336 ASN A O 1
ATOM 2597 N N . PRO A 1 337 ? -16.455 4.596 27.969 1.00 55.06 337 PRO A N 1
ATOM 2598 C CA . PRO A 1 337 ? -16.818 3.247 28.352 1.00 55.06 337 PRO A CA 1
ATOM 2599 C C . PRO A 1 337 ? -16.865 3.214 29.885 1.00 55.06 337 PRO A C 1
ATOM 2601 O O . PRO A 1 337 ? -15.960 3.768 30.524 1.00 55.06 337 PRO A O 1
ATOM 2604 N N . PRO A 1 338 ? -17.894 2.612 30.509 1.00 53.00 338 PRO A N 1
ATOM 2605 C CA . PRO A 1 338 ? -17.780 2.261 31.913 1.00 53.00 338 PRO A CA 1
ATOM 2606 C C . PRO A 1 338 ? -16.482 1.468 32.047 1.00 53.00 338 PRO A C 1
ATOM 2608 O O . PRO A 1 338 ? -16.267 0.509 31.306 1.00 53.00 338 PRO A O 1
ATOM 2611 N N . GLY A 1 339 ? -15.574 1.937 32.906 1.00 55.03 339 GLY A N 1
ATOM 2612 C CA . GLY A 1 339 ? -14.271 1.315 33.095 1.00 55.03 339 GLY A CA 1
ATOM 2613 C C . GLY A 1 339 ? -14.468 -0.146 33.473 1.00 55.03 339 GLY A C 1
ATOM 2614 O O . GLY A 1 339 ? -14.758 -0.461 34.626 1.00 55.03 339 GLY A O 1
ATOM 2615 N N . SER A 1 340 ? -14.373 -1.038 32.490 1.00 61.16 340 SER A N 1
ATOM 2616 C CA . SER A 1 340 ? -14.472 -2.461 32.740 1.00 61.16 340 SER A CA 1
ATOM 2617 C C . SER A 1 340 ? -13.161 -2.877 33.380 1.00 61.16 340 SER A C 1
ATOM 2619 O O . SER A 1 340 ? -12.121 -2.893 32.723 1.00 61.16 340 SER A O 1
ATOM 2621 N N . ASN A 1 341 ? -13.205 -3.241 34.663 1.00 65.19 341 ASN A N 1
ATOM 2622 C CA . ASN A 1 341 ? -12.051 -3.806 35.367 1.00 65.19 341 ASN A CA 1
ATOM 2623 C C . ASN A 1 341 ? -11.472 -5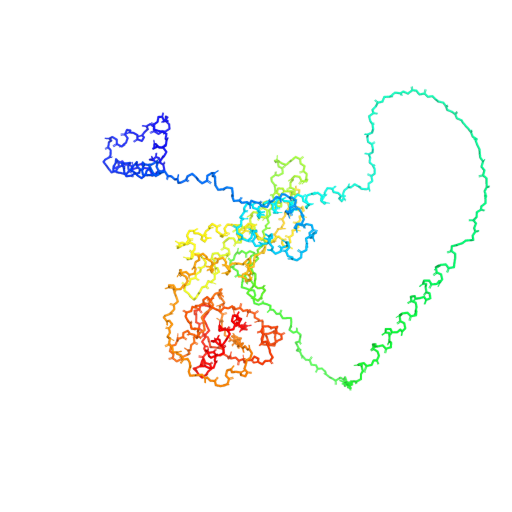.038 34.638 1.00 65.19 341 ASN A C 1
ATOM 2625 O O . ASN A 1 341 ? -10.319 -5.388 34.863 1.00 65.19 341 ASN A O 1
ATOM 2629 N N . GLN A 1 342 ? -12.235 -5.678 33.738 1.00 70.81 342 GLN A N 1
ATOM 2630 C CA . GLN A 1 342 ? -11.748 -6.778 32.904 1.00 70.81 342 GLN A CA 1
ATOM 2631 C C . GLN A 1 342 ? -10.765 -6.332 31.813 1.00 70.81 342 GLN A C 1
ATOM 2633 O O . GLN A 1 342 ? -9.891 -7.114 31.454 1.00 70.81 342 GLN A O 1
ATOM 2638 N N . ALA A 1 343 ? -10.839 -5.091 31.320 1.00 75.50 343 ALA A N 1
ATOM 2639 C CA . ALA A 1 343 ? -9.911 -4.587 30.302 1.00 75.50 343 ALA A CA 1
ATOM 2640 C C . ALA A 1 343 ? -8.456 -4.547 30.800 1.00 75.50 343 ALA A C 1
ATOM 2642 O O . ALA A 1 343 ? -7.521 -4.650 30.010 1.00 75.50 343 ALA A O 1
ATOM 2643 N N . ALA A 1 344 ? -8.250 -4.457 32.119 1.00 76.12 344 ALA A N 1
ATOM 2644 C CA . ALA A 1 344 ? -6.924 -4.519 32.724 1.00 76.12 344 ALA A CA 1
ATOM 2645 C C . ALA A 1 344 ? -6.228 -5.879 32.519 1.00 76.12 344 ALA A C 1
ATOM 2647 O O . ALA A 1 344 ? -4.999 -5.922 32.547 1.00 76.12 344 ALA A O 1
ATOM 2648 N N . ASN A 1 345 ? -6.991 -6.952 32.284 1.00 85.94 345 ASN A N 1
ATOM 2649 C CA . ASN A 1 345 ? -6.479 -8.321 32.184 1.00 85.94 345 ASN A CA 1
ATOM 2650 C C . ASN A 1 345 ? -5.971 -8.691 30.788 1.00 85.94 345 ASN A C 1
ATOM 2652 O O . ASN A 1 345 ? -5.346 -9.739 30.639 1.00 85.94 345 ASN A O 1
ATOM 2656 N N . TYR A 1 346 ? -6.259 -7.871 29.777 1.00 87.75 346 TYR A N 1
ATOM 2657 C CA . TYR A 1 346 ? -5.916 -8.172 28.393 1.00 87.75 346 TYR A CA 1
ATOM 2658 C C . TYR A 1 346 ? -4.786 -7.277 27.898 1.00 87.75 346 TYR A C 1
ATOM 2660 O O . TYR A 1 346 ? -4.731 -6.080 28.197 1.00 87.75 346 TYR A O 1
ATOM 2668 N N . SER A 1 347 ? -3.870 -7.882 27.145 1.00 86.75 347 SER A N 1
ATOM 2669 C CA . SER A 1 347 ? -2.709 -7.202 26.573 1.00 86.75 347 SER A CA 1
ATOM 2670 C C . SER A 1 347 ? -2.988 -6.580 25.215 1.00 86.75 347 SER A C 1
ATOM 2672 O O . SER A 1 347 ? -2.285 -5.644 24.856 1.00 86.75 347 SER A O 1
ATOM 2674 N N . ASN A 1 348 ? -3.952 -7.118 24.458 1.00 87.62 348 ASN A N 1
ATOM 2675 C CA . ASN A 1 348 ? -4.401 -6.576 23.178 1.00 87.62 348 ASN A CA 1
ATOM 2676 C C . ASN A 1 348 ? -5.706 -7.249 22.704 1.00 87.62 348 ASN A C 1
ATOM 2678 O O . ASN A 1 348 ? -6.193 -8.200 23.321 1.00 87.62 348 ASN A O 1
ATOM 2682 N N . VAL A 1 349 ? -6.240 -6.783 21.576 1.00 90.06 349 VAL A N 1
ATOM 2683 C CA . VAL A 1 349 ? -7.394 -7.323 20.862 1.00 90.06 349 VAL A CA 1
ATOM 2684 C C . VAL A 1 349 ? -6.953 -7.924 19.524 1.00 90.06 349 VAL A C 1
ATOM 2686 O O . VAL A 1 349 ? -6.285 -7.276 18.716 1.00 90.06 349 VAL A O 1
ATOM 2689 N N . ILE A 1 350 ? -7.368 -9.167 19.286 1.00 91.81 350 ILE A N 1
ATOM 2690 C CA . ILE A 1 350 ? -7.288 -9.863 18.003 1.00 91.81 350 ILE A CA 1
ATOM 2691 C C . ILE A 1 350 ? -8.705 -9.959 17.445 1.00 91.81 350 ILE A C 1
ATOM 2693 O O . ILE A 1 350 ? -9.561 -10.622 18.031 1.00 91.81 350 ILE A O 1
ATOM 2697 N N . ILE A 1 351 ? -8.946 -9.335 16.297 1.00 92.56 351 ILE A N 1
ATOM 2698 C CA . ILE A 1 351 ? -10.218 -9.454 15.586 1.00 92.56 351 ILE A CA 1
ATOM 2699 C C . ILE A 1 351 ? -10.119 -10.596 14.574 1.00 92.56 351 ILE A C 1
ATOM 2701 O O . ILE A 1 351 ? -9.362 -10.514 13.609 1.00 92.56 351 ILE A O 1
ATOM 2705 N N . ASP A 1 352 ? -10.876 -11.667 14.797 1.00 92.94 352 ASP A N 1
ATOM 2706 C CA . ASP A 1 352 ? -10.985 -12.814 13.900 1.00 92.94 352 ASP A CA 1
ATOM 2707 C C . ASP A 1 352 ? -12.059 -12.564 12.828 1.00 92.94 352 ASP A C 1
ATOM 2709 O O . ASP A 1 352 ? -13.252 -12.793 13.048 1.00 92.94 352 ASP A O 1
ATOM 2713 N N . ALA A 1 353 ? -11.613 -12.121 11.652 1.00 90.88 353 ALA A N 1
ATOM 2714 C CA . ALA A 1 353 ? -12.406 -11.965 10.435 1.00 90.88 353 ALA A CA 1
ATOM 2715 C C . ALA A 1 353 ? -12.296 -13.182 9.491 1.00 90.88 353 ALA A C 1
ATOM 2717 O O . ALA A 1 353 ? -12.677 -13.102 8.323 1.00 90.88 353 ALA A O 1
ATOM 2718 N N . SER A 1 354 ? -11.813 -14.332 9.972 1.00 87.25 354 SER A N 1
ATOM 2719 C CA . SER A 1 354 ? -11.784 -15.547 9.154 1.00 87.25 354 SER A CA 1
ATOM 2720 C C . SER A 1 354 ? -13.196 -16.070 8.879 1.00 87.25 354 SER A C 1
ATOM 2722 O O . SER A 1 354 ? -14.080 -16.056 9.741 1.00 87.25 354 SER A O 1
ATOM 2724 N N . GLY A 1 355 ? -13.422 -16.564 7.663 1.00 87.31 355 GLY A N 1
ATOM 2725 C CA . GLY A 1 355 ? -14.723 -17.103 7.255 1.00 87.31 355 GLY A CA 1
ATOM 2726 C C . GLY A 1 355 ? -15.782 -16.046 6.923 1.00 87.31 355 GLY A C 1
ATOM 2727 O O . GLY A 1 355 ? -16.917 -16.418 6.629 1.00 87.31 355 GLY A O 1
ATOM 2728 N N . ILE A 1 356 ? -15.422 -14.759 6.919 1.00 87.44 356 ILE A N 1
ATOM 2729 C CA . ILE A 1 356 ? -16.229 -13.679 6.335 1.00 87.44 356 ILE A CA 1
ATOM 2730 C C . ILE A 1 356 ? -15.515 -13.113 5.100 1.00 87.44 356 ILE A C 1
ATOM 2732 O O . ILE A 1 356 ? -14.290 -13.186 4.999 1.00 87.44 356 ILE A O 1
ATOM 2736 N N . ASP A 1 357 ? -16.261 -12.568 4.132 1.00 86.12 357 ASP A N 1
ATOM 2737 C CA . ASP A 1 357 ? -15.668 -11.959 2.928 1.00 86.12 357 ASP A CA 1
ATOM 2738 C C . ASP A 1 357 ? -15.156 -10.546 3.216 1.00 86.12 357 ASP A C 1
ATOM 2740 O O . ASP A 1 357 ? -15.597 -9.546 2.654 1.00 86.12 357 ASP A O 1
ATOM 2744 N N . PHE A 1 358 ? -14.251 -10.460 4.185 1.00 87.81 358 PHE A N 1
ATOM 2745 C CA . PHE A 1 358 ? -13.717 -9.190 4.611 1.00 87.81 358 PHE A CA 1
ATOM 2746 C C . PHE A 1 358 ? -12.694 -8.672 3.584 1.00 87.81 358 PHE A C 1
ATOM 2748 O O . PHE A 1 358 ? -11.763 -9.379 3.165 1.00 87.81 358 PHE A O 1
ATOM 2755 N N . SER A 1 359 ? -12.870 -7.405 3.204 1.00 89.00 359 SER A N 1
ATOM 2756 C CA . SER A 1 359 ? -11.999 -6.669 2.289 1.00 89.00 359 SER A CA 1
ATOM 2757 C C . SER A 1 359 ? -11.166 -5.646 3.070 1.00 89.00 359 SER A C 1
ATOM 2759 O O . SER A 1 359 ? -11.750 -4.710 3.600 1.00 89.00 359 SER A O 1
ATOM 2761 N N . PRO A 1 360 ? -9.831 -5.760 3.140 1.00 88.44 360 PRO A N 1
ATOM 2762 C CA . PRO A 1 360 ? -8.990 -4.844 3.921 1.00 88.44 360 PRO A CA 1
ATOM 2763 C C . PRO A 1 360 ? -8.868 -3.423 3.373 1.00 88.44 360 PRO A C 1
ATOM 2765 O O . PRO A 1 360 ? -8.987 -3.189 2.171 1.00 88.44 360 PRO A O 1
ATOM 2768 N N . ALA A 1 361 ? -8.591 -2.493 4.293 1.00 89.88 361 ALA A N 1
ATOM 2769 C CA . ALA A 1 361 ? -8.251 -1.098 4.027 1.00 89.88 361 ALA A CA 1
ATOM 2770 C C . ALA A 1 361 ? -7.024 -0.661 4.856 1.00 89.88 361 ALA A C 1
ATOM 2772 O O . ALA A 1 361 ? -6.588 -1.360 5.776 1.00 89.88 361 ALA A O 1
ATOM 2773 N N . LEU A 1 362 ? -6.435 0.496 4.537 1.00 88.75 362 LEU A N 1
ATOM 2774 C CA . LEU A 1 362 ? -5.311 1.055 5.313 1.00 88.75 362 LEU A CA 1
ATOM 2775 C C . LEU A 1 362 ? -5.740 1.560 6.698 1.00 88.75 362 LEU A C 1
ATOM 2777 O O . LEU A 1 362 ? -4.972 1.466 7.660 1.00 88.75 362 LEU A O 1
ATOM 2781 N N . PHE A 1 363 ? -6.964 2.076 6.793 1.00 87.50 363 PHE A N 1
ATOM 2782 C CA . PHE A 1 363 ? -7.601 2.522 8.022 1.00 87.50 363 PHE A CA 1
ATOM 2783 C C . PHE A 1 363 ? -8.957 1.821 8.134 1.00 87.50 363 PHE A C 1
ATOM 2785 O O . PHE A 1 363 ? -9.925 2.200 7.477 1.00 87.50 363 PHE A O 1
ATOM 2792 N N . ASN A 1 364 ? -9.014 0.759 8.937 1.00 85.62 364 ASN A N 1
ATOM 2793 C CA . ASN A 1 364 ? -10.253 0.019 9.156 1.00 85.62 364 ASN A CA 1
ATOM 2794 C C . ASN A 1 364 ? -11.174 0.749 10.145 1.00 85.62 364 ASN A C 1
ATOM 2796 O O . ASN A 1 364 ? -10.715 1.505 11.007 1.00 85.62 364 ASN A O 1
ATOM 2800 N N . HIS A 1 365 ? -12.468 0.465 10.051 1.00 83.00 365 HIS A N 1
ATOM 2801 C CA . HIS A 1 365 ? -13.467 0.765 11.066 1.00 83.00 365 HIS A CA 1
ATOM 2802 C C . HIS A 1 365 ? -13.736 -0.498 11.872 1.00 83.00 365 HIS A C 1
ATOM 2804 O O . HIS A 1 365 ? -14.005 -1.555 11.304 1.00 83.00 365 HIS A O 1
ATOM 2810 N N . LEU A 1 366 ? -13.714 -0.373 13.194 1.00 84.81 366 LEU A N 1
ATOM 2811 C CA . LEU A 1 366 ? -14.284 -1.372 14.081 1.00 84.81 366 LEU A CA 1
ATOM 2812 C C . LEU A 1 366 ? -15.548 -0.777 14.693 1.00 84.81 366 LEU A C 1
ATOM 2814 O O . LEU A 1 366 ? -15.471 0.252 15.365 1.00 84.81 366 LEU A O 1
ATOM 2818 N N . GLU A 1 367 ? -16.689 -1.400 14.432 1.00 87.00 367 GLU A N 1
ATOM 2819 C CA . GLU A 1 367 ? -18.013 -0.912 14.803 1.00 87.00 367 GLU A CA 1
ATOM 2820 C C . GLU A 1 367 ? -18.729 -1.899 15.735 1.00 87.00 367 GLU A C 1
ATOM 2822 O O . GLU A 1 367 ? -18.575 -3.119 15.623 1.00 87.00 367 GLU A O 1
ATOM 2827 N N . SER A 1 368 ? -19.563 -1.376 16.637 1.00 87.31 368 SER A N 1
ATOM 2828 C CA . SER A 1 368 ? -20.516 -2.218 17.365 1.00 87.31 368 SER A CA 1
ATOM 2829 C C . SER A 1 368 ? -21.723 -2.584 16.500 1.00 87.31 368 SER A C 1
ATOM 2831 O O . SER A 1 368 ? -22.296 -1.738 15.818 1.00 87.31 368 SER A O 1
ATOM 2833 N N . SER A 1 369 ? -22.194 -3.821 16.615 1.00 89.06 369 SER A N 1
ATOM 2834 C CA . SER A 1 369 ? -23.433 -4.294 15.990 1.00 89.06 369 SER A CA 1
ATOM 2835 C C . SER A 1 369 ? -24.718 -3.619 16.488 1.00 89.06 369 SER A C 1
ATOM 2837 O O . SER A 1 369 ? -25.706 -3.642 15.757 1.00 89.06 369 SER A O 1
ATOM 2839 N N . ALA A 1 370 ? -24.756 -3.028 17.691 1.00 84.44 370 ALA A N 1
ATOM 2840 C CA . ALA A 1 370 ? -26.004 -2.445 18.204 1.00 84.44 370 ALA A CA 1
ATOM 2841 C C . ALA A 1 370 ? -26.347 -1.095 17.564 1.00 84.44 370 ALA A C 1
ATOM 2843 O O . ALA A 1 370 ? -27.519 -0.769 17.383 1.00 84.44 370 ALA A O 1
ATOM 2844 N N . ASN A 1 371 ? -25.330 -0.285 17.266 1.00 79.25 371 ASN A N 1
ATOM 2845 C CA . ASN A 1 371 ? -25.510 1.102 16.838 1.00 79.25 371 ASN A CA 1
ATOM 2846 C C . ASN A 1 371 ? -24.508 1.567 15.772 1.00 79.25 371 ASN A C 1
ATOM 2848 O O . ASN A 1 371 ? -24.490 2.755 15.459 1.00 79.25 371 ASN A O 1
ATOM 2852 N N . HIS A 1 372 ? -23.666 0.671 15.247 1.00 80.75 372 HIS A N 1
ATOM 2853 C CA . HIS A 1 372 ? -22.592 0.992 14.301 1.00 80.75 372 HIS A CA 1
ATOM 2854 C C . HIS A 1 372 ? -21.616 2.071 14.800 1.00 80.75 372 HIS A C 1
ATOM 2856 O O . HIS A 1 372 ? -20.931 2.725 14.014 1.00 80.75 372 HIS A O 1
ATOM 2862 N N . SER A 1 373 ? -21.532 2.274 16.120 1.00 77.25 373 SER A N 1
ATOM 2863 C CA . SER A 1 373 ? -20.578 3.221 16.692 1.00 77.25 373 SER A CA 1
ATOM 2864 C C . SER A 1 373 ? -19.158 2.696 16.521 1.00 77.25 373 SER A C 1
ATOM 2866 O O . SER A 1 373 ? -18.868 1.542 16.843 1.00 77.25 373 SER A O 1
ATOM 2868 N N . VAL A 1 374 ? -18.270 3.562 16.032 1.00 76.94 374 VAL A N 1
ATOM 2869 C CA . VAL A 1 374 ? -16.838 3.272 15.941 1.00 76.94 374 VAL A CA 1
ATOM 2870 C C . VAL A 1 374 ? -16.273 3.112 17.353 1.00 76.94 374 VAL A C 1
ATOM 2872 O O . VAL A 1 374 ? -16.541 3.923 18.241 1.00 76.94 374 VAL A O 1
ATOM 2875 N N . LEU A 1 375 ? -15.500 2.049 17.572 1.00 73.94 375 LEU A N 1
ATOM 2876 C CA . LEU A 1 375 ? -15.013 1.663 18.901 1.00 73.94 375 LEU A CA 1
ATOM 2877 C C . LEU A 1 375 ? -13.763 2.414 19.361 1.00 73.94 375 LEU A C 1
ATOM 2879 O O . LEU A 1 375 ? -13.290 2.184 20.471 1.00 73.94 375 LEU A O 1
ATOM 2883 N N . THR A 1 376 ? -13.234 3.320 18.545 1.00 66.44 376 THR A N 1
ATOM 2884 C CA . THR A 1 376 ? -12.115 4.185 18.919 1.00 66.44 376 THR A CA 1
ATOM 2885 C C . THR A 1 376 ? -12.613 5.539 19.403 1.00 66.44 376 THR A C 1
ATOM 2887 O O . THR A 1 376 ? -13.557 6.119 18.866 1.00 66.44 376 THR A O 1
ATOM 2890 N N . SER A 1 377 ? -11.960 6.071 20.434 1.00 51.47 377 SER A N 1
ATOM 2891 C CA . SER A 1 377 ? -12.262 7.383 21.000 1.00 51.47 377 SER A CA 1
ATOM 2892 C C . SER A 1 377 ? -11.690 8.513 20.136 1.00 51.47 377 SER A C 1
ATOM 2894 O O . SER A 1 377 ? -10.707 9.152 20.501 1.00 51.47 377 SER A O 1
ATOM 2896 N N . GLY A 1 378 ? -12.281 8.774 18.976 1.00 56.81 378 GLY A N 1
ATOM 2897 C CA . GLY A 1 378 ? -12.064 10.043 18.275 1.00 56.81 378 GLY A CA 1
ATOM 2898 C C . GLY A 1 378 ? -11.696 9.910 16.807 1.00 56.81 378 GLY A C 1
ATOM 2899 O O . GLY A 1 378 ? -12.411 10.465 15.981 1.00 56.81 378 GLY A O 1
ATOM 2900 N N . ASN A 1 379 ? -10.617 9.194 16.463 1.00 67.62 379 ASN A N 1
ATOM 2901 C CA . ASN A 1 379 ? -10.142 9.140 15.079 1.00 67.62 379 ASN A CA 1
ATOM 2902 C C . ASN A 1 379 ? -9.839 7.718 14.603 1.00 67.62 379 ASN A C 1
ATOM 2904 O O . ASN A 1 379 ? -9.145 6.940 15.256 1.00 67.62 379 ASN A O 1
ATOM 2908 N N . ILE A 1 380 ? -10.261 7.417 13.377 1.00 68.44 380 ILE A N 1
ATOM 2909 C CA . ILE A 1 380 ? -9.885 6.203 12.634 1.00 68.44 380 ILE A CA 1
ATOM 2910 C C . ILE A 1 380 ? -8.357 6.041 12.485 1.00 68.44 380 ILE A C 1
ATOM 2912 O O . ILE A 1 380 ? -7.838 4.939 12.333 1.00 68.44 380 ILE A O 1
ATOM 2916 N N . THR A 1 381 ? -7.616 7.149 12.563 1.00 72.25 381 THR A N 1
ATOM 2917 C CA . THR A 1 381 ? -6.155 7.181 12.442 1.00 72.25 381 THR A CA 1
ATOM 2918 C C . THR A 1 381 ? -5.415 6.781 13.716 1.00 72.25 381 THR A C 1
ATOM 2920 O O . THR A 1 381 ? -4.187 6.715 13.704 1.00 72.25 381 THR A O 1
ATOM 2923 N N . ASP A 1 382 ? -6.132 6.577 14.820 1.00 71.12 382 ASP A N 1
ATOM 2924 C CA . ASP A 1 382 ? -5.523 6.332 16.129 1.00 71.12 382 ASP A CA 1
ATOM 2925 C C . ASP A 1 382 ? -5.149 4.856 16.338 1.00 71.12 382 ASP A C 1
ATOM 2927 O O . ASP A 1 382 ? -4.406 4.542 17.267 1.00 71.12 382 ASP A O 1
ATOM 2931 N N . LEU A 1 383 ? -5.590 3.967 15.438 1.00 72.31 383 LEU A N 1
ATOM 2932 C CA . LEU A 1 383 ? -5.219 2.554 15.429 1.00 72.31 383 LEU A CA 1
ATOM 2933 C C . LEU A 1 383 ? -4.201 2.219 14.339 1.00 72.31 383 LEU A C 1
ATOM 2935 O O . LEU A 1 383 ? -4.323 2.601 13.168 1.00 72.31 383 LEU A O 1
ATOM 2939 N N . ASP A 1 384 ? -3.232 1.401 14.725 1.00 74.19 384 ASP A N 1
ATOM 2940 C CA . ASP A 1 384 ? -2.430 0.609 13.813 1.00 74.19 384 ASP A CA 1
ATOM 2941 C C . ASP A 1 384 ? -3.041 -0.768 13.636 1.00 74.19 384 ASP A C 1
ATOM 2943 O O . ASP A 1 384 ? -3.424 -1.421 14.597 1.00 74.19 384 ASP A O 1
ATOM 2947 N N . TYR A 1 385 ? -3.139 -1.200 12.385 1.00 76.69 385 TYR A N 1
ATOM 2948 C CA . TYR A 1 385 ? -3.663 -2.505 12.031 1.00 76.69 385 TYR A CA 1
ATOM 2949 C C . TYR A 1 385 ? -2.515 -3.354 11.536 1.00 76.69 385 TYR A C 1
ATOM 2951 O O . TYR A 1 385 ? -1.704 -2.898 10.726 1.00 76.69 385 TYR A O 1
ATOM 2959 N N . MET A 1 386 ? -2.474 -4.593 12.001 1.00 79.25 386 MET A N 1
ATOM 2960 C CA . MET A 1 386 ? -1.573 -5.585 11.450 1.00 79.25 386 MET A CA 1
ATOM 2961 C C . MET A 1 386 ? -2.337 -6.843 11.092 1.00 79.25 386 MET A C 1
ATOM 2963 O O . MET A 1 386 ? -3.204 -7.295 11.841 1.00 79.25 386 MET A O 1
ATOM 2967 N N . TYR A 1 387 ? -2.009 -7.374 9.922 1.00 83.50 387 TYR A N 1
ATOM 2968 C CA . TYR A 1 387 ? -2.758 -8.441 9.295 1.00 83.50 387 TYR A CA 1
ATOM 2969 C C . TYR A 1 387 ? -2.086 -9.786 9.489 1.00 83.50 387 TYR A C 1
ATOM 2971 O O . TYR A 1 387 ? -0.889 -9.929 9.251 1.00 83.50 387 TYR A O 1
ATOM 2979 N N . TYR A 1 388 ? -2.881 -10.778 9.878 1.00 83.44 388 TYR A N 1
ATOM 2980 C CA . TYR A 1 388 ? -2.433 -12.143 10.117 1.00 83.44 388 TYR A CA 1
ATOM 2981 C C . TYR A 1 388 ? -3.280 -13.149 9.349 1.00 83.44 388 TYR A C 1
ATOM 2983 O O . TYR A 1 388 ? -4.487 -12.981 9.211 1.00 83.44 388 TYR A O 1
ATOM 2991 N N . ALA A 1 389 ? -2.640 -14.212 8.866 1.00 79.56 389 ALA A N 1
ATOM 2992 C CA . ALA A 1 389 ? -3.310 -15.255 8.092 1.00 79.56 389 ALA A CA 1
ATOM 2993 C C . ALA A 1 389 ? -4.158 -16.211 8.952 1.00 79.56 389 ALA A C 1
ATOM 2995 O O . ALA A 1 389 ? -4.922 -17.001 8.413 1.00 79.56 389 ALA A O 1
ATOM 2996 N N . ASN A 1 390 ? -3.952 -16.229 10.273 1.00 83.94 390 ASN A N 1
ATOM 2997 C CA . ASN A 1 390 ? -4.739 -17.013 11.230 1.00 83.94 390 ASN A CA 1
ATOM 2998 C C . ASN A 1 390 ? -4.526 -16.512 12.668 1.00 83.94 390 ASN A C 1
ATOM 3000 O O . ASN A 1 390 ? -3.585 -15.762 12.950 1.00 83.94 390 ASN A O 1
ATOM 3004 N N . VAL A 1 391 ? -5.396 -16.951 13.580 1.00 88.31 391 VAL A N 1
ATOM 3005 C CA . VAL A 1 391 ? -5.414 -16.521 14.986 1.00 88.31 391 VAL A CA 1
ATOM 3006 C C . VAL A 1 391 ? -4.144 -16.951 15.715 1.00 88.31 391 VAL A C 1
ATOM 3008 O O . VAL A 1 391 ? -3.618 -16.195 16.529 1.00 88.31 391 VAL A O 1
ATOM 3011 N N . GLU A 1 392 ? -3.614 -18.131 15.405 1.00 88.88 392 GLU A N 1
ATOM 3012 C CA . GLU A 1 392 ? -2.396 -18.666 16.009 1.00 88.88 392 GLU A CA 1
ATOM 3013 C C . GLU A 1 392 ? -1.192 -17.761 15.719 1.00 88.88 392 GLU A C 1
ATOM 3015 O O . GLU A 1 392 ? -0.460 -17.389 16.635 1.00 88.88 392 GLU A O 1
ATOM 3020 N N . SER A 1 393 ? -1.027 -17.338 14.462 1.00 84.00 393 SER A N 1
ATOM 3021 C CA . SER A 1 393 ? 0.043 -16.423 14.051 1.00 84.00 393 SER A CA 1
ATOM 3022 C C . SER A 1 393 ? -0.105 -15.030 14.666 1.00 84.00 393 SER A C 1
ATOM 3024 O O . SER A 1 393 ? 0.899 -14.430 15.048 1.00 84.00 393 SER A O 1
ATOM 3026 N N . ALA A 1 394 ? -1.340 -14.541 14.835 1.00 86.56 394 ALA A N 1
ATOM 3027 C CA . ALA A 1 394 ? -1.593 -13.285 15.535 1.00 86.56 394 ALA A CA 1
ATOM 3028 C C . ALA A 1 394 ? -1.211 -13.382 17.018 1.00 86.56 394 ALA A C 1
ATOM 3030 O O . ALA A 1 394 ? -0.501 -12.513 17.518 1.00 86.56 394 ALA A O 1
ATOM 3031 N N . ARG A 1 395 ? -1.614 -14.459 17.708 1.00 89.12 395 ARG A N 1
ATOM 3032 C CA . ARG A 1 395 ? -1.282 -14.705 19.124 1.00 89.12 395 ARG A CA 1
ATOM 3033 C C . ARG A 1 395 ? 0.215 -14.847 19.372 1.00 89.12 395 ARG A C 1
ATOM 3035 O O . ARG A 1 395 ? 0.695 -14.399 20.401 1.00 89.12 395 ARG A O 1
ATOM 3042 N N . ALA A 1 396 ? 0.942 -15.456 18.439 1.00 85.56 396 ALA A N 1
ATOM 3043 C CA . ALA A 1 396 ? 2.390 -15.621 18.536 1.00 85.56 396 ALA A CA 1
ATOM 3044 C C . ALA A 1 396 ? 3.175 -14.323 18.271 1.00 85.56 396 ALA A C 1
ATOM 3046 O O . ALA A 1 396 ? 4.398 -14.304 18.401 1.00 85.56 396 ALA A O 1
ATOM 3047 N N . SER A 1 397 ? 2.504 -13.245 17.856 1.00 82.69 397 SER A N 1
ATOM 3048 C CA . SER A 1 397 ? 3.174 -11.986 17.564 1.00 82.69 397 SER A CA 1
ATOM 3049 C C . SER A 1 397 ? 3.554 -11.223 18.833 1.00 82.69 397 SER A C 1
ATOM 3051 O O . SER A 1 397 ? 2.807 -11.175 19.808 1.00 82.69 397 SER A O 1
ATOM 3053 N N . ASN A 1 398 ? 4.667 -10.492 18.764 1.00 82.12 398 ASN A N 1
ATOM 3054 C CA . ASN A 1 398 ? 5.088 -9.589 19.840 1.00 82.12 398 ASN A CA 1
ATOM 3055 C C . ASN A 1 398 ? 4.052 -8.489 20.145 1.00 82.12 398 ASN A C 1
ATOM 3057 O O . ASN A 1 398 ? 4.087 -7.893 21.215 1.00 82.12 398 ASN A O 1
ATOM 3061 N N . PHE A 1 399 ? 3.144 -8.203 19.209 1.00 80.88 399 PHE A N 1
ATOM 3062 C CA . PHE A 1 399 ? 2.127 -7.164 19.355 1.00 80.88 399 PHE A CA 1
ATOM 3063 C C . PHE A 1 399 ? 0.877 -7.653 20.092 1.00 80.88 399 PHE A C 1
ATOM 3065 O O . PHE A 1 399 ? 0.142 -6.829 20.633 1.00 80.88 399 PHE A O 1
ATOM 3072 N N . ALA A 1 400 ? 0.631 -8.966 20.134 1.00 84.19 400 ALA A N 1
ATOM 3073 C CA . ALA A 1 400 ? -0.488 -9.534 20.879 1.00 84.19 400 ALA A CA 1
ATOM 3074 C C . ALA A 1 400 ? -0.284 -9.443 22.399 1.00 84.19 400 ALA A C 1
ATOM 3076 O O . ALA A 1 400 ? -1.256 -9.285 23.140 1.00 84.19 400 ALA A O 1
ATOM 3077 N N . GLY A 1 401 ? 0.970 -9.492 22.857 1.00 86.12 401 GLY A N 1
ATOM 3078 C CA . GLY A 1 401 ? 1.319 -9.548 24.276 1.00 86.12 401 GLY A CA 1
ATOM 3079 C C . GLY A 1 401 ? 0.900 -10.865 24.941 1.00 86.12 401 GLY A C 1
ATOM 3080 O O . GLY A 1 401 ? 0.559 -11.833 24.265 1.00 86.12 401 GLY A O 1
ATOM 3081 N N . ASP A 1 402 ? 0.930 -10.898 26.273 1.00 87.12 402 ASP A N 1
ATOM 3082 C CA . ASP A 1 402 ? 0.816 -12.148 27.040 1.00 87.12 402 ASP A CA 1
ATOM 3083 C C . ASP A 1 402 ? -0.602 -12.742 27.086 1.00 87.12 402 ASP A C 1
ATOM 3085 O O . ASP A 1 402 ? -0.771 -13.957 27.193 1.00 87.12 402 ASP A O 1
ATOM 3089 N N . LEU A 1 403 ? -1.635 -11.897 27.029 1.00 89.56 403 LEU A N 1
ATOM 3090 C CA . LEU A 1 403 ? -3.041 -12.282 27.181 1.00 89.56 403 LEU A CA 1
ATOM 3091 C C . LEU A 1 403 ? -3.931 -11.513 26.190 1.00 89.56 403 LEU A C 1
ATOM 3093 O O . LEU A 1 403 ? -4.714 -10.651 26.600 1.00 89.56 403 LEU A O 1
ATOM 3097 N N . PRO A 1 404 ? -3.832 -11.782 24.876 1.00 91.06 404 PRO A N 1
ATOM 3098 C CA . PRO A 1 404 ? -4.725 -11.173 23.903 1.00 91.06 404 PRO A CA 1
ATOM 3099 C C . PRO A 1 404 ? -6.134 -11.766 24.016 1.00 91.06 404 PRO A C 1
ATOM 3101 O O . PRO A 1 404 ? -6.301 -12.978 24.182 1.00 91.06 404 PRO A O 1
ATOM 3104 N N . ILE A 1 405 ? -7.160 -10.934 23.842 1.00 92.00 405 ILE A N 1
ATOM 3105 C CA . ILE A 1 405 ? -8.525 -11.420 23.619 1.00 92.00 405 ILE A CA 1
ATOM 3106 C C . ILE A 1 405 ? -8.762 -11.642 22.125 1.00 92.00 405 ILE A C 1
ATOM 3108 O O . ILE A 1 405 ? -8.341 -10.833 21.303 1.00 92.00 405 ILE A O 1
ATOM 3112 N N . VAL A 1 406 ? -9.434 -12.738 21.767 1.00 93.44 406 VAL A N 1
ATOM 3113 C CA . VAL A 1 406 ? -9.867 -13.000 20.386 1.00 93.44 406 VAL A CA 1
ATOM 3114 C C . VAL A 1 406 ? -11.361 -12.744 20.289 1.00 93.44 406 VAL A C 1
ATOM 3116 O O . VAL A 1 406 ? -12.128 -13.334 21.046 1.00 93.44 406 VAL A O 1
ATOM 3119 N N . ILE A 1 407 ? -11.757 -11.886 19.355 1.00 93.81 407 ILE A N 1
ATOM 3120 C CA . ILE A 1 407 ? -13.140 -11.454 19.150 1.00 93.81 407 ILE A CA 1
ATOM 3121 C C . ILE A 1 407 ? -13.534 -11.764 17.716 1.00 93.81 407 ILE A C 1
ATOM 3123 O O . ILE A 1 407 ? -12.813 -11.415 16.782 1.00 93.81 407 ILE A O 1
ATOM 3127 N N . LYS A 1 408 ? -14.678 -12.423 17.530 1.00 93.25 408 LYS A N 1
ATOM 3128 C CA . LYS A 1 408 ? -15.151 -12.797 16.197 1.00 93.25 408 LYS A CA 1
ATOM 3129 C C . LYS A 1 408 ? -15.841 -11.611 15.528 1.00 93.25 408 LYS A C 1
ATOM 3131 O O . LYS A 1 408 ? -16.762 -11.031 16.097 1.00 93.25 408 LYS A O 1
ATOM 3136 N N . ALA A 1 409 ? -15.423 -11.280 14.309 1.00 92.69 409 ALA A N 1
ATOM 3137 C CA . ALA A 1 409 ? -16.096 -10.274 13.498 1.00 92.69 409 ALA A CA 1
ATOM 3138 C C . ALA A 1 409 ? -17.258 -10.868 12.692 1.00 92.69 409 ALA A C 1
ATOM 3140 O O . ALA A 1 409 ? -17.275 -12.049 12.332 1.00 92.69 409 ALA A O 1
ATOM 3141 N N . ARG A 1 410 ? -18.224 -10.009 12.376 1.00 90.31 410 ARG A N 1
ATOM 3142 C CA . ARG A 1 410 ? -19.343 -10.271 11.470 1.00 90.31 410 ARG A CA 1
ATOM 3143 C C . ARG A 1 410 ? -19.071 -9.651 10.105 1.00 90.31 410 ARG A C 1
ATOM 3145 O O . ARG A 1 410 ? -18.330 -8.677 9.993 1.00 90.31 410 ARG A O 1
ATOM 3152 N N . ALA A 1 411 ? -19.689 -10.228 9.077 1.00 80.38 411 ALA A N 1
ATOM 3153 C CA . ALA A 1 411 ? -19.570 -9.735 7.713 1.00 80.38 411 ALA A CA 1
ATOM 3154 C C . ALA A 1 411 ? -20.205 -8.343 7.565 1.00 80.38 411 ALA A C 1
ATOM 3156 O O . ALA A 1 411 ? -21.320 -8.111 8.031 1.00 80.38 411 ALA A O 1
ATOM 3157 N N . ASP A 1 412 ? -19.509 -7.463 6.854 1.00 86.06 412 ASP A N 1
ATOM 3158 C CA . ASP A 1 412 ? -20.013 -6.200 6.323 1.00 86.06 412 ASP A CA 1
ATOM 3159 C C . ASP A 1 412 ? -19.560 -6.108 4.859 1.00 86.06 412 ASP A C 1
ATOM 3161 O O . ASP A 1 412 ? -18.502 -6.623 4.495 1.00 86.06 412 ASP A O 1
ATOM 3165 N N . SER A 1 413 ? -20.375 -5.504 3.997 1.00 85.12 413 SER A N 1
ATOM 3166 C CA . SER A 1 413 ? -20.035 -5.323 2.581 1.00 85.12 413 SER A CA 1
ATOM 3167 C C . SER A 1 413 ? -19.071 -4.157 2.335 1.00 85.12 413 SER A C 1
ATOM 3169 O O . SER A 1 413 ? -18.504 -4.048 1.249 1.00 85.12 413 SER A O 1
ATOM 3171 N N . ARG A 1 414 ? -18.923 -3.248 3.304 1.00 89.25 414 ARG A N 1
ATOM 3172 C CA . ARG A 1 414 ? -18.040 -2.086 3.232 1.00 89.25 414 ARG A CA 1
ATOM 3173 C C . ARG A 1 414 ? -16.590 -2.529 3.452 1.00 89.25 414 ARG A C 1
ATOM 3175 O O . ARG A 1 414 ? -16.295 -3.192 4.451 1.00 89.25 414 ARG A O 1
ATOM 3182 N N . PRO A 1 415 ? -15.656 -2.127 2.575 1.00 88.75 415 PRO A N 1
ATOM 3183 C CA . PRO A 1 415 ? -14.234 -2.347 2.791 1.00 88.75 415 PRO A CA 1
ATOM 3184 C C . PRO A 1 415 ? -13.772 -1.809 4.145 1.00 88.75 415 PRO A C 1
ATOM 3186 O O . PRO A 1 415 ? -14.305 -0.838 4.675 1.00 88.75 415 PRO A O 1
ATOM 3189 N N . GLY A 1 416 ? -12.784 -2.467 4.729 1.00 87.19 416 GLY A N 1
ATOM 3190 C CA . GLY A 1 416 ? -12.174 -2.088 5.988 1.00 87.19 416 GLY A CA 1
ATOM 3191 C C . GLY A 1 416 ? -13.121 -2.083 7.183 1.00 87.19 416 GLY A C 1
ATOM 3192 O O . GLY A 1 416 ? -12.725 -1.577 8.221 1.00 87.19 416 GLY A O 1
ATOM 3193 N N . THR A 1 417 ? -14.353 -2.590 7.082 1.00 87.88 417 THR A N 1
ATOM 3194 C CA . THR A 1 417 ? -15.331 -2.492 8.172 1.00 87.88 417 THR A CA 1
ATOM 3195 C C . THR A 1 417 ? -15.516 -3.825 8.879 1.00 87.88 417 THR A C 1
ATOM 3197 O O . THR A 1 417 ? -15.905 -4.822 8.277 1.00 87.88 417 THR A O 1
ATOM 3200 N N . LEU A 1 418 ? -15.221 -3.839 10.175 1.00 88.69 418 LEU A N 1
ATOM 3201 C CA . LEU A 1 418 ? -15.380 -4.977 11.070 1.00 88.69 418 LEU A CA 1
ATOM 3202 C C . LEU A 1 418 ? -16.512 -4.662 12.042 1.00 88.69 418 LEU A C 1
ATOM 3204 O O . LEU A 1 418 ? -16.473 -3.638 12.720 1.00 88.69 418 LEU A O 1
ATOM 3208 N N . ILE A 1 419 ? -17.496 -5.551 12.140 1.00 90.00 419 ILE A N 1
ATOM 3209 C CA . ILE A 1 419 ? -18.586 -5.428 13.112 1.00 90.00 419 ILE A CA 1
ATOM 3210 C C . ILE A 1 419 ? -18.407 -6.485 14.195 1.00 90.00 419 ILE A C 1
ATOM 3212 O O . ILE A 1 419 ? -18.223 -7.659 13.872 1.00 90.00 419 ILE A O 1
ATOM 3216 N N . ILE A 1 420 ? -18.517 -6.095 15.465 1.00 91.88 420 ILE A N 1
ATOM 3217 C CA . ILE A 1 420 ? -18.493 -7.025 16.605 1.00 91.88 420 ILE A CA 1
ATOM 3218 C C . ILE A 1 420 ? -19.742 -6.894 17.482 1.00 91.88 420 ILE A C 1
ATOM 3220 O O . ILE A 1 420 ? -20.497 -5.922 17.400 1.00 91.88 420 ILE A O 1
ATOM 3224 N N . ASP A 1 421 ? -20.008 -7.914 18.293 1.00 91.56 421 ASP A N 1
ATOM 3225 C CA . ASP A 1 421 ? -21.128 -7.921 19.236 1.00 91.56 421 ASP A CA 1
ATOM 3226 C C . ASP A 1 421 ? -20.995 -6.816 20.295 1.00 91.56 421 ASP A C 1
ATOM 3228 O O . ASP A 1 421 ? -19.886 -6.492 20.704 1.00 91.56 421 ASP A O 1
ATOM 3232 N N . GLU A 1 422 ? -22.108 -6.229 20.758 1.00 86.62 422 GLU A N 1
ATOM 3233 C CA . GLU A 1 422 ? -22.069 -5.089 21.703 1.00 86.62 422 GLU A CA 1
ATOM 3234 C C . GLU A 1 422 ? -21.321 -5.424 23.003 1.00 86.62 422 GLU A C 1
ATOM 3236 O O . GLU A 1 422 ? -20.558 -4.606 23.510 1.00 86.62 422 GLU A O 1
ATOM 3241 N N . THR A 1 423 ? -21.468 -6.649 23.514 1.00 85.62 423 THR A N 1
ATOM 3242 C CA . THR A 1 423 ? -20.742 -7.099 24.713 1.00 85.62 423 THR A CA 1
ATOM 3243 C C . THR A 1 423 ? -19.229 -7.100 24.501 1.00 85.62 423 THR A C 1
ATOM 3245 O O . THR A 1 423 ? -18.474 -6.674 25.374 1.00 85.62 423 THR A O 1
ATOM 3248 N N . ASP A 1 424 ? -18.783 -7.534 23.322 1.00 90.12 424 ASP A N 1
ATOM 3249 C CA . ASP A 1 424 ? -17.371 -7.537 22.942 1.00 90.12 424 ASP A CA 1
ATOM 3250 C C . ASP A 1 424 ? -16.891 -6.118 22.615 1.00 90.12 424 ASP A C 1
ATOM 3252 O O . ASP A 1 424 ? -15.734 -5.769 22.865 1.00 90.12 424 ASP A O 1
ATOM 3256 N N . ALA A 1 425 ? -17.785 -5.271 22.101 1.00 86.88 425 ALA A N 1
ATOM 3257 C CA . ALA A 1 425 ? -17.520 -3.883 21.767 1.00 86.88 425 ALA A CA 1
ATOM 3258 C C . ALA A 1 425 ? -17.181 -3.035 22.995 1.00 86.88 425 ALA A C 1
ATOM 3260 O O . ALA A 1 425 ? -16.229 -2.253 22.949 1.00 86.88 425 ALA A O 1
ATOM 3261 N N . GLU A 1 426 ? -17.906 -3.202 24.103 1.00 85.19 426 GLU A N 1
ATOM 3262 C CA . GLU A 1 426 ? -17.612 -2.509 25.362 1.00 85.19 426 GLU A CA 1
ATOM 3263 C C . GLU A 1 426 ? -16.221 -2.861 25.904 1.00 85.19 426 GLU A C 1
ATOM 3265 O O . GLU A 1 426 ? -15.437 -1.966 26.241 1.00 85.19 426 GLU A O 1
ATOM 3270 N N . LEU A 1 427 ? -15.885 -4.156 25.934 1.00 86.06 427 LEU A N 1
ATOM 3271 C CA . LEU A 1 427 ? -14.577 -4.632 26.383 1.00 86.06 427 LEU A CA 1
ATOM 3272 C C . LEU A 1 427 ? -13.456 -4.164 25.446 1.00 86.06 427 LEU A C 1
ATOM 3274 O O . LEU A 1 427 ? -12.432 -3.662 25.912 1.00 86.06 427 LEU A O 1
ATOM 3278 N N . THR A 1 428 ? -13.671 -4.258 24.133 1.00 86.94 428 THR A N 1
ATOM 3279 C CA . THR A 1 428 ? -12.723 -3.786 23.115 1.00 86.94 428 THR A CA 1
ATOM 3280 C C . THR A 1 428 ? -12.440 -2.302 23.272 1.00 86.94 428 THR A C 1
ATOM 3282 O O . THR A 1 428 ? -11.280 -1.905 23.344 1.00 86.94 428 THR A O 1
ATOM 3285 N N . ARG A 1 429 ? -13.485 -1.476 23.400 1.00 83.50 429 ARG A N 1
ATOM 3286 C CA . ARG A 1 429 ? -13.358 -0.026 23.591 1.00 83.50 429 ARG A CA 1
ATOM 3287 C C . ARG A 1 429 ? -12.503 0.296 24.817 1.00 83.50 429 ARG A C 1
ATOM 3289 O O . ARG A 1 429 ? -11.622 1.147 24.740 1.00 83.50 429 ARG A O 1
ATOM 3296 N N . ALA A 1 430 ? -12.712 -0.413 25.926 1.00 83.19 430 ALA A N 1
ATOM 3297 C CA . ALA A 1 430 ? -11.925 -0.229 27.143 1.00 83.19 430 ALA A CA 1
ATOM 3298 C C . ALA A 1 430 ? -10.445 -0.641 26.977 1.00 83.19 430 ALA A C 1
ATOM 3300 O O . ALA A 1 430 ? -9.563 0.079 27.449 1.00 83.19 430 ALA A O 1
ATOM 3301 N N . ILE A 1 431 ? -10.156 -1.750 26.282 1.00 85.00 431 ILE A N 1
ATOM 3302 C CA . ILE A 1 431 ? -8.775 -2.191 25.999 1.00 85.00 431 ILE A CA 1
ATOM 3303 C C . ILE A 1 431 ? -8.062 -1.184 25.084 1.00 85.00 431 ILE A C 1
ATOM 3305 O O . ILE A 1 431 ? -6.951 -0.749 25.383 1.00 85.00 431 ILE A O 1
ATOM 3309 N N . LEU A 1 432 ? -8.708 -0.756 23.996 1.00 81.88 432 LEU A N 1
ATOM 3310 C CA . LEU A 1 432 ? -8.127 0.204 23.053 1.00 81.88 432 LEU A CA 1
ATOM 3311 C C . LEU A 1 432 ? -7.895 1.573 23.698 1.00 81.88 432 LEU A C 1
ATOM 3313 O O . LEU A 1 432 ? -6.850 2.178 23.480 1.00 81.88 432 LEU A O 1
ATOM 3317 N N . GLN A 1 433 ? -8.823 2.045 24.536 1.00 79.25 433 GLN A N 1
ATOM 3318 C CA . GLN A 1 433 ? -8.657 3.306 25.260 1.00 79.25 433 GLN A CA 1
ATOM 3319 C C . GLN A 1 433 ? -7.391 3.305 26.126 1.00 79.25 433 GLN A C 1
ATOM 3321 O O . GLN A 1 433 ? -6.665 4.298 26.143 1.00 79.25 433 GLN A O 1
ATOM 3326 N N . LYS A 1 434 ? -7.114 2.192 26.817 1.00 79.75 434 LYS A N 1
ATOM 3327 C CA . LYS A 1 434 ? -5.898 2.010 27.623 1.00 79.75 434 LYS A CA 1
ATOM 3328 C C . LYS A 1 434 ? -4.634 2.081 26.757 1.00 79.75 434 LYS A C 1
ATOM 3330 O O . LYS A 1 434 ? -3.669 2.751 27.108 1.00 79.75 434 LYS A O 1
ATOM 3335 N N . HIS A 1 435 ? -4.645 1.438 25.594 1.00 77.88 435 HIS A N 1
ATOM 3336 C CA . HIS A 1 435 ? -3.521 1.500 24.660 1.00 77.88 435 HIS A CA 1
ATOM 3337 C C . HIS A 1 435 ? -3.251 2.923 24.160 1.00 77.88 435 HIS A C 1
ATOM 3339 O O . HIS A 1 435 ? -2.102 3.372 24.165 1.00 77.88 435 HIS A O 1
ATOM 3345 N N . LEU A 1 436 ? -4.313 3.665 23.832 1.00 74.50 436 LEU A N 1
ATOM 3346 C CA . LEU A 1 436 ? -4.210 5.067 23.435 1.00 74.50 436 LEU A CA 1
ATOM 3347 C C . LEU A 1 436 ? -3.616 5.944 24.546 1.00 74.50 436 LEU A C 1
ATOM 3349 O O . LEU A 1 436 ? -2.808 6.822 24.243 1.00 74.50 436 LEU A O 1
ATOM 3353 N N . THR A 1 437 ? -3.955 5.702 25.818 1.00 73.75 437 THR A N 1
ATOM 3354 C CA . THR A 1 437 ? -3.340 6.432 26.943 1.00 73.75 437 THR A CA 1
ATOM 3355 C C . THR A 1 437 ? -1.871 6.074 27.153 1.00 73.75 437 THR A C 1
ATOM 3357 O O . THR A 1 437 ? -1.084 6.941 27.526 1.00 73.75 437 THR A O 1
ATOM 3360 N N . ASP A 1 438 ? -1.484 4.835 26.847 1.00 69.69 438 ASP A N 1
ATOM 3361 C CA . ASP A 1 438 ? -0.122 4.325 27.031 1.00 69.69 438 ASP A CA 1
ATOM 3362 C C . ASP A 1 438 ? 0.774 4.540 25.792 1.00 69.69 438 ASP A C 1
ATOM 3364 O O . ASP A 1 438 ? 1.900 4.041 25.746 1.00 69.69 438 ASP A O 1
ATOM 3368 N N . ASN A 1 439 ? 0.299 5.274 24.774 1.00 63.53 439 ASN A N 1
ATOM 3369 C CA . ASN A 1 439 ? 0.994 5.514 23.499 1.00 63.53 439 ASN A CA 1
ATOM 3370 C C . ASN A 1 439 ? 1.359 4.234 22.712 1.00 63.53 439 ASN A C 1
ATOM 3372 O O . ASN A 1 439 ? 2.234 4.256 21.845 1.00 63.53 439 ASN A O 1
ATOM 3376 N N . HIS A 1 440 ? 0.667 3.125 22.975 1.00 66.12 440 HIS A N 1
ATOM 3377 C CA . HIS A 1 440 ? 0.776 1.886 22.207 1.00 66.12 440 HIS A CA 1
ATOM 3378 C C . HIS A 1 440 ? -0.411 1.812 21.241 1.00 66.12 440 HIS A C 1
ATOM 3380 O O . HIS A 1 440 ? -1.542 2.037 21.648 1.00 66.12 440 HIS A O 1
ATOM 3386 N N . LYS A 1 441 ? -0.181 1.542 19.952 1.00 63.97 441 LYS A N 1
ATOM 3387 C CA . LYS A 1 441 ? -1.225 1.652 18.910 1.00 63.97 441 LYS A CA 1
ATOM 3388 C C . LYS A 1 441 ? -1.674 0.377 18.170 1.00 63.97 441 LYS A C 1
ATOM 3390 O O . LYS A 1 441 ? -2.486 0.530 17.263 1.00 63.97 441 LYS A O 1
ATOM 3395 N N . PRO A 1 442 ? -1.221 -0.858 18.456 1.00 58.81 442 PRO A N 1
ATOM 3396 C CA . PRO A 1 442 ? -1.588 -1.979 17.593 1.00 58.81 442 PRO A CA 1
ATOM 3397 C C . PRO A 1 442 ? -2.953 -2.581 17.953 1.00 58.81 442 PRO A C 1
ATOM 3399 O O . PRO A 1 442 ? -3.180 -2.939 19.101 1.00 58.81 442 PRO A O 1
ATOM 3402 N N . MET A 1 443 ? -3.797 -2.792 16.946 1.00 65.12 443 MET A N 1
ATOM 3403 C CA . MET A 1 443 ? -4.878 -3.776 16.902 1.00 65.12 443 MET A CA 1
ATOM 3404 C C . MET A 1 443 ? -4.510 -4.843 15.864 1.00 65.12 443 MET A C 1
ATOM 3406 O O . MET A 1 443 ? -4.086 -4.529 14.747 1.00 65.12 443 MET A O 1
ATOM 3410 N N . LEU A 1 444 ? -4.679 -6.117 16.212 1.00 64.25 444 LEU A N 1
ATOM 3411 C CA . LEU A 1 444 ? -4.385 -7.221 15.302 1.00 64.25 444 LEU A CA 1
ATOM 3412 C C . LEU A 1 444 ? -5.667 -7.670 14.610 1.00 64.25 444 LEU A C 1
ATOM 3414 O O . LEU A 1 444 ? -6.687 -7.890 15.262 1.00 64.25 444 LEU A O 1
ATOM 3418 N N . VAL A 1 445 ? -5.611 -7.847 13.295 1.00 66.12 445 VAL A N 1
ATOM 3419 C CA . VAL A 1 445 ? -6.753 -8.308 12.506 1.00 66.12 445 VAL A CA 1
ATOM 3420 C C . VAL A 1 445 ? -6.352 -9.557 11.727 1.00 66.12 445 VAL A C 1
ATOM 3422 O O . VAL A 1 445 ? -5.332 -9.588 11.039 1.00 66.12 445 VAL A O 1
ATOM 3425 N N . VAL A 1 446 ? -7.149 -10.608 11.862 1.00 62.31 446 VAL A N 1
ATOM 3426 C CA . VAL A 1 446 ? -6.926 -11.937 11.283 1.00 62.31 446 VAL A CA 1
ATOM 3427 C C . VAL A 1 446 ? -7.940 -12.188 10.174 1.00 62.31 446 VAL A C 1
ATOM 3429 O O . VAL A 1 446 ? -9.111 -11.880 10.367 1.00 62.31 446 VAL A O 1
ATOM 3432 N N . PHE A 1 447 ? -7.497 -12.739 9.041 1.00 63.12 447 PHE A N 1
ATOM 3433 C CA . PHE A 1 447 ? -8.280 -12.873 7.804 1.00 63.12 447 PHE A CA 1
ATOM 3434 C C . PHE A 1 447 ? -8.323 -14.296 7.284 1.00 63.12 447 PHE A C 1
ATOM 3436 O O . PHE A 1 447 ? -7.243 -14.926 7.256 1.00 63.12 447 PHE A O 1
#

Sequence (447 aa):
MAAHITNQDLAGYIQQPSSEEFSFVKHHIDACETCRASYEQMQSIARQLKSTHAPDLSRVEVPHLADEHIIAYVHDHLDHEQRNKIQNHLDKCGECMKAVLRYRAHLADSESTNTGHDTENKVIALNQPPQKKSQIARFALPFAAAASVIIAVVIVLQWQTHKTLDQLAGKESQLIPDVIQSENAGSTAAQKSKVIPVSNQTGSVNWYGGYVETTAVGTADMNKMKNRVQAEIVAEKTARHLAYGQLAEILKGIQVTANSTYEDLLLKVDALNIQSEGFIQGAQVINKNITWVDDAPKATVTVRAPLFGQNSLKNIIQAEAKHAILDQSPPVTSSNPPGSNQAANYSNVIIDASGIDFSPALFNHLESSANHSVLTSGNITDLDYMYYANVESARASNFAGDLPIVIKARADSRPGTLIIDETDAELTRAILQKHLTDNHKPMLVVF

pLDDT: mean 74.61, std 21.09, range [25.59, 97.12]